Protein AF-A0A812PU63-F1 (afdb_monomer_lite)

Structure (mmCIF, N/CA/C/O backbone):
data_AF-A0A812PU63-F1
#
_entry.id   AF-A0A812PU63-F1
#
loop_
_atom_site.group_PDB
_atom_site.id
_atom_site.type_symbol
_atom_site.label_atom_id
_atom_site.label_alt_id
_atom_site.label_comp_id
_atom_site.label_asym_id
_atom_site.label_entity_id
_atom_site.label_seq_id
_atom_site.pdbx_PDB_ins_code
_atom_site.Cartn_x
_atom_site.Cartn_y
_atom_site.Cartn_z
_atom_site.occupancy
_atom_site.B_iso_or_equiv
_atom_site.auth_seq_id
_atom_site.auth_comp_id
_atom_site.auth_asym_id
_atom_site.auth_atom_id
_atom_site.pdbx_PDB_model_num
ATOM 1 N N . MET A 1 1 ? -44.041 -22.892 27.680 1.00 26.50 1 MET A N 1
ATOM 2 C CA . MET A 1 1 ? -43.665 -21.838 26.708 1.00 26.50 1 MET A CA 1
ATOM 3 C C . MET A 1 1 ? -43.083 -22.406 25.418 1.00 26.50 1 MET A C 1
ATOM 5 O O . MET A 1 1 ? -43.554 -21.989 24.372 1.00 26.50 1 MET A O 1
ATOM 9 N N . TRP A 1 2 ? -42.216 -23.431 25.456 1.00 22.77 2 TRP A N 1
ATOM 10 C CA . TRP A 1 2 ? -41.898 -24.258 24.267 1.00 22.77 2 TRP A CA 1
ATOM 11 C C . TRP A 1 2 ? -43.151 -24.810 23.547 1.00 22.77 2 TRP A C 1
ATOM 13 O O . TRP A 1 2 ? -43.163 -24.970 22.338 1.00 22.77 2 TRP A O 1
ATOM 23 N N . THR A 1 3 ? -44.249 -25.012 24.281 1.00 24.36 3 THR A N 1
ATOM 24 C CA . THR A 1 3 ? -45.530 -25.531 23.769 1.00 24.36 3 THR A CA 1
ATOM 25 C C . THR A 1 3 ? -46.406 -24.508 23.025 1.00 24.36 3 THR A C 1
ATOM 27 O O . THR A 1 3 ? -47.377 -24.916 22.403 1.00 24.36 3 THR A O 1
ATOM 30 N N . VAL A 1 4 ? -46.118 -23.199 23.100 1.00 26.12 4 VAL A N 1
ATOM 31 C CA . VAL A 1 4 ? -46.924 -22.152 22.421 1.00 26.12 4 VAL A CA 1
ATOM 32 C C . VAL A 1 4 ? -46.276 -21.719 21.100 1.00 26.12 4 VAL A C 1
ATOM 34 O O . VAL A 1 4 ? -46.982 -21.438 20.140 1.00 26.12 4 VAL A O 1
ATOM 37 N N . LEU A 1 5 ? -44.943 -21.765 21.012 1.00 29.81 5 LEU A N 1
ATOM 38 C CA . LEU A 1 5 ? -44.194 -21.494 19.776 1.00 29.81 5 LEU A CA 1
ATOM 39 C C . LEU A 1 5 ? -44.299 -22.623 18.738 1.00 29.81 5 LEU A C 1
ATOM 41 O O . LEU A 1 5 ? -44.130 -22.382 17.551 1.00 29.81 5 LEU A O 1
ATOM 45 N N . GLN A 1 6 ? -44.637 -23.845 19.157 1.00 25.33 6 GLN A N 1
ATOM 46 C CA . GLN A 1 6 ? -44.729 -25.006 18.264 1.00 25.33 6 GLN A CA 1
ATOM 47 C C . GLN A 1 6 ? -46.013 -25.048 17.410 1.00 25.33 6 GLN A C 1
ATOM 49 O O . GLN A 1 6 ? -46.268 -26.045 16.745 1.00 25.33 6 GLN A O 1
ATOM 54 N N . TRP A 1 7 ? -46.865 -24.022 17.473 1.00 26.97 7 TRP A N 1
ATOM 55 C CA . TRP A 1 7 ? -48.285 -24.185 17.154 1.00 26.97 7 TRP A CA 1
ATOM 56 C C . TRP A 1 7 ? -48.906 -23.196 16.180 1.00 26.97 7 TRP A C 1
ATOM 58 O O . TRP A 1 7 ? -50.096 -23.299 15.885 1.00 26.97 7 TRP A O 1
ATOM 68 N N . TYR A 1 8 ? -48.092 -22.291 15.648 1.00 30.12 8 TYR A N 1
ATOM 69 C CA . TYR A 1 8 ? -48.468 -21.424 14.533 1.00 30.12 8 TYR A CA 1
ATOM 70 C C . TYR A 1 8 ? -48.073 -21.991 13.162 1.00 30.12 8 TYR A C 1
ATOM 72 O O . TYR A 1 8 ? -48.155 -21.289 12.164 1.00 30.12 8 TYR A O 1
ATOM 80 N N . MET A 1 9 ? -47.679 -23.265 13.093 1.00 27.81 9 MET A N 1
ATOM 81 C CA . MET A 1 9 ? -47.411 -23.943 11.828 1.00 27.81 9 MET A CA 1
ATOM 82 C C . MET A 1 9 ? -48.564 -24.880 11.495 1.00 27.81 9 MET A C 1
ATOM 84 O O . MET A 1 9 ? -48.621 -26.023 11.956 1.00 27.81 9 MET A O 1
ATOM 88 N N . THR A 1 10 ? -49.511 -24.389 10.706 1.00 28.09 10 THR A N 1
ATOM 89 C CA . THR A 1 10 ? -50.302 -25.279 9.859 1.00 28.09 10 THR A CA 1
ATOM 90 C C . THR A 1 10 ? -49.387 -25.818 8.764 1.00 28.09 10 THR A C 1
ATOM 92 O O . THR A 1 10 ? -48.499 -25.120 8.279 1.00 28.09 10 THR A O 1
ATOM 95 N N . ARG A 1 11 ? -49.593 -27.087 8.403 1.00 30.92 11 ARG A N 1
ATOM 96 C CA . ARG A 1 11 ? -48.809 -27.842 7.412 1.00 30.92 11 ARG A CA 1
ATOM 97 C C . ARG A 1 11 ? -48.766 -27.192 6.019 1.00 30.92 11 ARG A C 1
ATOM 99 O O . ARG A 1 11 ? -47.919 -27.576 5.228 1.00 30.92 11 ARG A O 1
ATOM 106 N N . ASP A 1 12 ? -49.614 -26.189 5.794 1.00 29.70 12 ASP A N 1
ATOM 107 C CA . ASP A 1 12 ? -49.830 -25.524 4.511 1.00 29.70 12 ASP A CA 1
ATOM 108 C C . ASP A 1 12 ? -49.668 -23.985 4.595 1.00 29.70 12 ASP A C 1
ATOM 110 O O . ASP A 1 12 ? -49.945 -23.281 3.629 1.00 29.70 12 ASP A O 1
ATOM 114 N N . ALA A 1 13 ? -49.214 -23.423 5.733 1.00 31.95 13 ALA A N 1
ATOM 115 C CA . ALA A 1 13 ? -48.881 -21.994 5.825 1.00 31.95 13 ALA A CA 1
ATOM 116 C C . ALA A 1 13 ? -47.457 -21.746 5.306 1.00 31.95 13 ALA A C 1
ATOM 118 O O . ALA A 1 13 ? -46.450 -22.022 5.963 1.00 31.95 13 ALA A O 1
ATOM 119 N N . PHE A 1 14 ? -47.418 -21.216 4.093 1.00 38.34 14 PHE A N 1
ATOM 120 C CA . PHE A 1 14 ? -46.318 -21.200 3.136 1.00 38.34 14 PHE A CA 1
ATOM 121 C C . PHE A 1 14 ? -45.167 -20.215 3.439 1.00 38.34 14 PHE A C 1
ATOM 123 O O . PHE A 1 14 ? -44.585 -19.712 2.493 1.00 38.34 14 PHE A O 1
ATOM 130 N N . ILE A 1 15 ? -44.859 -19.958 4.727 1.00 38.03 15 ILE A N 1
ATOM 131 C CA . ILE A 1 15 ? -43.706 -19.255 5.364 1.00 38.03 15 ILE A CA 1
ATOM 132 C C . ILE A 1 15 ? -44.240 -18.419 6.536 1.00 38.03 15 ILE A C 1
ATOM 134 O O . ILE A 1 15 ? -44.741 -17.310 6.373 1.00 38.03 15 ILE A O 1
ATOM 138 N N . GLY A 1 16 ? -44.164 -18.965 7.751 1.00 39.19 16 GLY A N 1
ATOM 139 C CA . GLY A 1 16 ? -44.587 -18.272 8.967 1.00 39.19 16 GLY A CA 1
ATOM 140 C C . GLY A 1 16 ? -43.384 -17.760 9.746 1.00 39.19 16 GLY A C 1
ATOM 141 O O . GLY A 1 16 ? -42.709 -18.558 10.384 1.00 39.19 16 GLY A O 1
ATOM 142 N N . GLY A 1 17 ? -43.128 -16.453 9.730 1.00 40.09 17 GLY A N 1
ATOM 143 C CA . GLY A 1 17 ? -42.324 -15.789 10.762 1.00 40.09 17 GLY A CA 1
ATOM 144 C C . GLY A 1 17 ? -43.233 -15.181 11.832 1.00 40.09 17 GLY A C 1
ATOM 145 O O . GLY A 1 17 ? -44.367 -14.799 11.546 1.00 40.09 17 GLY A O 1
ATOM 146 N N . LEU A 1 18 ? -42.761 -15.103 13.076 1.00 43.44 18 LEU A N 1
ATOM 147 C CA . LEU A 1 18 ? -43.530 -14.514 14.176 1.00 43.44 18 LEU A CA 1
ATOM 148 C C . LEU A 1 18 ? -43.169 -13.034 14.304 1.00 43.44 18 LEU A C 1
ATOM 150 O O . LEU A 1 18 ? -42.043 -12.700 14.675 1.00 43.44 18 LEU A O 1
ATOM 154 N N . CYS A 1 19 ? -44.132 -12.150 14.031 1.00 44.47 19 CYS A N 1
ATOM 155 C CA . CYS A 1 19 ? -44.005 -10.735 14.368 1.00 44.47 19 CYS A CA 1
ATOM 156 C C . CYS A 1 19 ? -44.509 -10.510 15.795 1.00 44.47 19 CYS A C 1
ATOM 158 O O . CYS A 1 19 ? -45.680 -10.759 16.090 1.00 44.47 19 CYS A O 1
ATOM 160 N N . PHE A 1 20 ? -43.642 -10.039 16.690 1.00 46.94 20 PHE A N 1
ATOM 161 C CA . PHE A 1 20 ? -44.037 -9.747 18.065 1.00 46.94 20 PHE A CA 1
ATOM 162 C C . PHE A 1 20 ? -43.462 -8.432 18.583 1.00 46.94 20 PHE A C 1
ATOM 164 O O . PHE A 1 20 ? -42.427 -7.934 18.137 1.00 46.94 20 PHE A O 1
ATOM 171 N N . LYS A 1 21 ? -44.158 -7.893 19.586 1.00 40.31 21 LYS A N 1
ATOM 172 C CA . LYS A 1 21 ? -43.673 -6.838 20.474 1.00 40.31 21 LYS A CA 1
ATOM 173 C C . LYS A 1 21 ? -43.062 -7.489 21.709 1.00 40.31 21 LYS A C 1
ATOM 175 O O . LYS A 1 21 ? -43.658 -8.405 22.279 1.00 40.31 21 LYS A O 1
ATOM 180 N N . ILE A 1 22 ? -41.919 -6.993 22.175 1.00 40.75 22 ILE A N 1
ATOM 181 C CA . ILE A 1 22 ? -41.402 -7.379 23.492 1.00 40.75 22 ILE A CA 1
ATOM 182 C C . ILE A 1 22 ? -42.259 -6.676 24.548 1.00 40.75 22 ILE A C 1
ATOM 184 O O . ILE A 1 22 ? -42.141 -5.476 24.786 1.00 40.75 22 ILE A O 1
ATOM 188 N N . ILE A 1 23 ? -43.174 -7.423 25.160 1.00 30.73 23 ILE A N 1
ATOM 189 C CA . ILE A 1 23 ? -43.964 -6.961 26.303 1.00 30.73 23 ILE A CA 1
ATOM 190 C C . ILE A 1 23 ? -43.175 -7.351 27.556 1.00 30.73 23 ILE A C 1
ATOM 192 O O . ILE A 1 23 ? -42.817 -8.520 27.712 1.00 30.73 23 ILE A O 1
ATOM 196 N N . LYS A 1 24 ? -42.867 -6.385 28.436 1.00 27.59 24 LYS A N 1
ATOM 197 C CA . LYS A 1 24 ? -42.208 -6.661 29.728 1.00 27.59 24 LYS A CA 1
ATOM 198 C C . LYS A 1 24 ? -42.921 -7.835 30.431 1.00 27.59 24 LYS A C 1
ATOM 200 O O . LYS A 1 24 ? -44.149 -7.889 30.396 1.00 27.59 24 LYS A O 1
ATOM 205 N N . PRO A 1 25 ? -42.188 -8.785 31.038 1.00 23.77 25 PRO A N 1
ATOM 206 C CA . PRO A 1 25 ? -42.733 -10.088 31.397 1.00 23.77 25 PRO A CA 1
ATOM 207 C C . PRO A 1 25 ? -43.667 -10.002 32.606 1.00 23.77 25 PRO A C 1
ATOM 209 O O . PRO A 1 25 ? -43.254 -10.185 33.745 1.00 23.77 25 PRO A O 1
ATOM 212 N N . THR A 1 26 ? -44.953 -9.796 32.352 1.00 22.70 26 THR A N 1
ATOM 213 C CA . THR A 1 26 ? -46.041 -10.164 33.255 1.00 22.70 26 THR A CA 1
ATOM 214 C C . THR A 1 26 ? -47.226 -10.617 32.403 1.00 22.70 26 THR A C 1
ATOM 216 O O . THR A 1 26 ? -47.689 -9.889 31.538 1.00 22.70 26 THR A O 1
ATOM 219 N N . THR A 1 27 ? -47.730 -11.826 32.677 1.00 24.94 27 THR A N 1
ATOM 220 C CA . THR A 1 27 ? -48.980 -12.445 32.169 1.00 24.94 27 THR A CA 1
ATOM 221 C C . THR A 1 27 ? -48.972 -13.116 30.779 1.00 24.94 27 THR A C 1
ATOM 223 O O . THR A 1 27 ? -49.049 -12.458 29.754 1.00 24.94 27 THR A O 1
ATOM 226 N N . MET A 1 28 ? -48.994 -14.464 30.734 1.00 23.84 28 MET A N 1
ATOM 227 C CA . MET A 1 28 ? -50.172 -15.258 30.300 1.00 23.84 28 MET A CA 1
ATOM 228 C C . MET A 1 28 ? -49.910 -16.781 30.155 1.00 23.84 28 MET A C 1
ATOM 230 O O . MET A 1 28 ? -48.812 -17.235 29.847 1.00 23.84 28 MET A O 1
ATOM 234 N N . PHE A 1 29 ? -50.968 -17.560 30.429 1.00 29.69 29 PHE A N 1
ATOM 235 C CA . PHE A 1 29 ? -51.059 -19.007 30.716 1.00 29.69 29 PHE A CA 1
ATOM 236 C C . PHE A 1 29 ? -51.654 -19.882 29.568 1.00 29.69 29 PHE A C 1
ATOM 238 O O . PHE A 1 29 ? -52.311 -19.364 28.675 1.00 29.69 29 PHE A O 1
ATOM 245 N N . LYS A 1 30 ? -51.511 -21.222 29.734 1.00 25.25 30 LYS A N 1
ATOM 246 C CA . LYS A 1 30 ? -52.419 -22.390 29.463 1.00 25.25 30 LYS A CA 1
ATOM 247 C C . LYS A 1 30 ? -53.083 -22.647 28.076 1.00 25.25 30 LYS A C 1
ATOM 249 O O . LYS A 1 30 ? -54.004 -21.942 27.695 1.00 25.25 30 LYS A O 1
ATOM 254 N N . GLY A 1 31 ? -52.808 -23.845 27.510 1.00 26.39 31 GLY A N 1
ATOM 255 C CA . GLY A 1 31 ? -53.847 -24.812 27.054 1.00 26.39 31 GLY A CA 1
ATOM 256 C C . GLY A 1 31 ? -54.036 -25.155 25.547 1.00 26.39 31 GLY A C 1
ATOM 257 O O . GLY A 1 31 ? -54.761 -24.450 24.869 1.00 26.39 31 GLY A O 1
ATOM 258 N N . GLY A 1 32 ? -53.489 -26.301 25.083 1.00 27.77 32 GLY A N 1
ATOM 259 C CA . GLY A 1 32 ? -54.159 -27.434 24.362 1.00 27.77 32 GLY A CA 1
ATOM 260 C C . GLY A 1 32 ? -54.830 -27.381 22.943 1.00 27.77 32 GLY A C 1
ATOM 261 O O . GLY A 1 32 ? -55.844 -26.728 22.765 1.00 27.77 32 GLY A O 1
ATOM 262 N N . LYS A 1 33 ? -54.314 -28.253 22.032 1.00 24.39 33 LYS A N 1
ATOM 263 C CA . LYS A 1 33 ? -54.728 -29.004 20.761 1.00 24.39 33 LYS A CA 1
ATOM 264 C C . LYS A 1 33 ? -55.396 -28.410 19.442 1.00 24.39 33 LYS A C 1
ATOM 266 O O . LYS A 1 33 ? -56.305 -27.583 19.535 1.00 24.39 33 LYS A O 1
ATOM 271 N N . PRO A 1 34 ? -54.903 -28.769 18.204 1.00 26.14 34 PRO A N 1
ATOM 272 C CA . PRO A 1 34 ? -54.882 -27.939 16.958 1.00 26.14 34 PRO A CA 1
ATOM 273 C C . PRO A 1 34 ? -55.835 -28.383 15.814 1.00 26.14 34 PRO A C 1
ATOM 275 O O . PRO A 1 34 ? -56.496 -29.399 15.983 1.00 26.14 34 PRO A O 1
ATOM 278 N N . CYS A 1 35 ? -55.907 -27.590 14.712 1.00 25.98 35 CYS A N 1
ATOM 279 C CA . CYS A 1 35 ? -56.320 -27.881 13.298 1.00 25.98 35 CYS A CA 1
ATOM 280 C C . CYS A 1 35 ? -56.836 -26.613 12.559 1.00 25.98 35 CYS A C 1
ATOM 282 O O . CYS A 1 35 ? -57.713 -25.991 13.164 1.00 25.98 35 CYS A O 1
ATOM 284 N N . ILE A 1 36 ? -56.348 -26.300 11.323 1.00 26.88 36 ILE A N 1
ATOM 285 C CA . ILE A 1 36 ? -57.043 -25.779 10.086 1.00 26.88 36 ILE A CA 1
ATOM 286 C C . ILE A 1 36 ? -56.144 -26.029 8.824 1.00 26.88 36 ILE A C 1
ATOM 288 O O . ILE A 1 36 ? -54.922 -25.994 8.957 1.00 26.88 36 ILE A O 1
ATOM 292 N N . SER A 1 37 ? -56.745 -26.308 7.651 1.00 26.59 37 SER A N 1
ATOM 293 C CA . SER A 1 37 ? -56.181 -26.538 6.292 1.00 26.59 37 SER A CA 1
ATOM 294 C C . SER A 1 37 ? -56.135 -25.267 5.416 1.00 26.59 37 SER A C 1
ATOM 296 O O . SER A 1 37 ? -56.967 -24.386 5.627 1.00 26.59 37 SER A O 1
ATOM 298 N N . ALA A 1 38 ? -55.236 -25.183 4.422 1.00 28.48 38 ALA A N 1
ATOM 299 C CA . ALA A 1 38 ? -55.164 -24.058 3.473 1.00 28.48 38 ALA A CA 1
ATOM 300 C C . ALA A 1 38 ? -55.290 -24.514 2.007 1.00 28.48 38 ALA A C 1
ATOM 302 O O . ALA A 1 38 ? -54.542 -25.380 1.564 1.00 28.48 38 ALA A O 1
ATOM 303 N N . GLU A 1 39 ? -56.201 -23.886 1.264 1.00 26.38 39 GLU A N 1
ATOM 304 C CA . GLU A 1 39 ? -56.225 -23.850 -0.201 1.00 26.38 39 GLU A CA 1
ATOM 305 C C . GLU A 1 39 ? -56.384 -22.377 -0.621 1.00 26.38 39 GLU A C 1
ATOM 307 O O . GLU A 1 39 ? -57.129 -21.640 0.023 1.00 26.38 39 GLU A O 1
ATOM 312 N N . GLU A 1 40 ? -55.670 -22.000 -1.689 1.00 30.58 40 GLU A N 1
ATOM 313 C CA . GLU A 1 40 ? -55.700 -20.727 -2.440 1.00 30.58 40 GLU A CA 1
ATOM 314 C C . GLU A 1 40 ? -54.823 -19.558 -1.935 1.00 30.58 40 GLU A C 1
ATOM 316 O O . GLU A 1 40 ? -55.239 -18.721 -1.137 1.00 30.58 40 GLU A O 1
ATOM 321 N N . ALA A 1 41 ? -53.615 -19.439 -2.507 1.00 30.55 41 ALA A N 1
ATOM 322 C CA . ALA A 1 41 ? -52.925 -18.159 -2.701 1.00 30.55 41 ALA A CA 1
ATOM 323 C C . ALA A 1 41 ? -51.924 -18.273 -3.868 1.00 30.55 41 ALA A C 1
ATOM 325 O O . ALA A 1 41 ? -50.775 -18.666 -3.672 1.00 30.55 41 ALA A O 1
ATOM 326 N N . ASP A 1 42 ? -52.381 -17.927 -5.072 1.00 29.81 42 ASP A N 1
ATOM 327 C CA . ASP A 1 42 ? -51.541 -17.665 -6.244 1.00 29.81 42 ASP A CA 1
ATOM 328 C C . ASP A 1 42 ? -51.496 -16.143 -6.505 1.00 29.81 42 ASP A C 1
ATOM 330 O O . ASP A 1 42 ? -52.491 -15.447 -6.311 1.00 29.81 42 ASP A O 1
ATOM 334 N N . GLU A 1 43 ? -50.330 -15.671 -6.964 1.00 33.44 43 GLU A N 1
ATOM 335 C CA . GLU A 1 43 ? -49.989 -14.335 -7.507 1.00 33.44 43 GLU A CA 1
ATOM 336 C C . GLU A 1 43 ? -49.565 -13.155 -6.571 1.00 33.44 43 GLU A C 1
ATOM 338 O O . GLU A 1 43 ? -50.331 -12.562 -5.821 1.00 33.44 43 GLU A O 1
ATOM 343 N N . LEU A 1 44 ? -48.292 -12.745 -6.759 1.00 34.50 44 LEU A N 1
ATOM 344 C CA . LEU A 1 44 ? -47.781 -11.358 -6.903 1.00 34.50 44 LEU A CA 1
ATOM 345 C C . LEU A 1 44 ? -47.899 -10.307 -5.766 1.00 34.50 44 LEU A C 1
ATOM 347 O O . LEU A 1 44 ? -48.127 -9.135 -6.053 1.00 34.50 44 LEU A O 1
ATOM 351 N N . LEU A 1 45 ? -47.565 -10.633 -4.512 1.00 32.81 45 LEU A N 1
ATOM 352 C CA . LEU A 1 45 ? -47.334 -9.612 -3.462 1.00 32.81 45 LEU A CA 1
ATOM 353 C C . LEU A 1 45 ? -46.024 -9.849 -2.691 1.00 32.81 45 LEU A C 1
ATOM 355 O O . LEU A 1 45 ? -45.589 -10.992 -2.529 1.00 32.81 45 LEU A O 1
ATOM 359 N N . SER A 1 46 ? -45.366 -8.778 -2.229 1.00 36.72 46 SER A N 1
ATOM 360 C CA . SER A 1 46 ? -44.231 -8.898 -1.303 1.00 36.72 46 SER A CA 1
ATOM 361 C C . SER A 1 46 ? -44.754 -9.163 0.119 1.00 36.72 46 SER A C 1
ATOM 363 O O . SER A 1 46 ? -45.850 -8.741 0.483 1.00 36.72 46 SER A O 1
ATOM 365 N N . TYR A 1 47 ? -44.023 -9.927 0.938 1.00 41.84 47 TYR A N 1
ATOM 366 C CA . TYR A 1 47 ? -44.539 -10.461 2.214 1.00 41.84 47 TYR A CA 1
ATOM 367 C C . TYR A 1 47 ? -44.899 -9.387 3.254 1.00 41.84 47 TYR A C 1
ATOM 369 O O . TYR A 1 47 ? -45.722 -9.649 4.136 1.00 41.84 47 TYR A O 1
ATOM 377 N N . ALA A 1 48 ? -44.330 -8.181 3.136 1.00 37.34 48 ALA A N 1
ATOM 378 C CA . ALA A 1 48 ? -44.759 -7.032 3.926 1.00 37.34 48 ALA A CA 1
ATOM 379 C C . ALA A 1 48 ? -46.244 -6.700 3.669 1.00 37.34 48 ALA A C 1
ATOM 381 O O . ALA A 1 48 ? -46.940 -6.277 4.582 1.00 37.34 48 ALA A O 1
ATOM 382 N N . GLU A 1 49 ? -46.767 -6.972 2.473 1.00 34.78 49 GLU A N 1
ATOM 383 C CA . GLU A 1 49 ? -48.150 -6.684 2.081 1.00 34.78 49 GLU A CA 1
ATOM 384 C C . GLU A 1 49 ? -49.109 -7.864 2.335 1.00 34.78 49 GLU A C 1
ATOM 386 O O . GLU A 1 49 ? -50.252 -7.643 2.741 1.00 34.78 49 GLU A O 1
ATOM 391 N N . VAL A 1 50 ? -48.654 -9.118 2.195 1.00 36.62 50 VAL A N 1
ATOM 392 C CA . VAL A 1 50 ? -49.515 -10.323 2.278 1.00 36.62 50 VAL A CA 1
ATOM 393 C C . VAL A 1 50 ? -50.169 -10.500 3.656 1.00 36.62 50 VAL A C 1
ATOM 395 O O . VAL A 1 50 ? -51.357 -10.812 3.746 1.00 36.62 50 VAL A O 1
ATOM 398 N N . GLY A 1 51 ? -49.435 -10.258 4.748 1.00 39.25 51 GLY A N 1
ATOM 399 C CA . GLY A 1 51 ? -49.979 -10.417 6.105 1.00 39.25 51 GLY A CA 1
ATOM 400 C C . GLY A 1 51 ? -51.050 -9.381 6.474 1.00 39.25 51 GLY A C 1
ATOM 401 O O . GLY A 1 51 ? -51.962 -9.680 7.245 1.00 39.25 51 GLY A O 1
ATOM 402 N N . PHE A 1 52 ? -50.968 -8.175 5.905 1.00 35.47 52 PHE A N 1
ATOM 403 C CA . PHE A 1 52 ? -51.923 -7.090 6.153 1.00 35.47 52 PHE A CA 1
ATOM 404 C C . PHE A 1 52 ? -53.133 -7.134 5.216 1.00 35.47 52 PHE A C 1
ATOM 406 O O . PHE A 1 52 ? -54.231 -6.772 5.633 1.00 35.47 52 PHE A O 1
ATOM 413 N N . GLN A 1 53 ? -52.953 -7.573 3.967 1.00 35.62 53 GLN A N 1
ATOM 414 C CA . GLN A 1 53 ? -54.020 -7.558 2.964 1.00 35.62 53 GLN A CA 1
ATOM 415 C C . GLN A 1 53 ? -54.990 -8.747 3.065 1.00 35.62 53 GLN A C 1
ATOM 417 O O . GLN A 1 53 ? -56.109 -8.642 2.569 1.00 35.62 53 GLN A O 1
ATOM 422 N N . GLN A 1 54 ? -54.622 -9.845 3.737 1.00 38.44 54 GLN A N 1
ATOM 423 C CA . GLN A 1 54 ? -55.461 -11.055 3.799 1.00 38.44 54 GLN A CA 1
ATOM 424 C C . GLN A 1 54 ? -56.385 -11.172 5.028 1.00 38.44 54 GLN A C 1
ATOM 426 O O . GLN A 1 54 ? -57.056 -12.189 5.182 1.00 38.44 54 GLN A O 1
ATOM 431 N N . ASP A 1 55 ? -56.444 -10.165 5.913 1.00 44.72 55 ASP A N 1
ATOM 432 C CA . ASP A 1 55 ? -57.325 -10.153 7.103 1.00 44.72 55 ASP A CA 1
ATOM 433 C C . ASP A 1 55 ? -57.228 -11.452 7.947 1.00 44.72 55 ASP A C 1
ATOM 435 O O . ASP A 1 55 ? -58.201 -11.932 8.542 1.00 44.72 55 ASP A O 1
ATOM 439 N N . LEU A 1 56 ? -56.025 -12.048 7.964 1.00 41.28 56 LEU A N 1
ATOM 440 C CA . LEU A 1 56 ? -55.724 -13.319 8.615 1.00 41.28 56 LEU A CA 1
ATOM 441 C C . LEU A 1 56 ? -55.980 -13.183 10.116 1.00 41.28 56 LEU A C 1
ATOM 443 O O . LEU A 1 56 ? -55.456 -12.278 10.766 1.00 41.28 56 LEU A O 1
ATOM 447 N N . LYS A 1 57 ? -56.798 -14.079 10.674 1.00 42.59 57 LYS A N 1
ATOM 448 C CA . LYS A 1 57 ? -57.232 -14.042 12.075 1.00 42.59 57 LYS A CA 1
ATOM 449 C C . LYS A 1 57 ? -56.785 -15.291 12.824 1.00 42.59 57 LYS A C 1
ATOM 451 O O . LYS A 1 57 ? -56.890 -16.405 12.317 1.00 42.59 57 LYS A O 1
ATOM 456 N N . ASP A 1 58 ? -56.316 -15.108 14.053 1.00 44.91 58 ASP A N 1
ATOM 457 C CA . ASP A 1 58 ? -56.041 -16.203 14.972 1.00 44.91 58 ASP A CA 1
ATOM 458 C C . ASP A 1 58 ? -57.343 -16.893 15.428 1.00 44.91 58 ASP A C 1
ATOM 460 O O . ASP A 1 58 ? -58.465 -16.458 15.151 1.00 44.91 58 ASP A O 1
ATOM 464 N N . ARG A 1 59 ? -57.221 -17.982 16.196 1.00 38.25 59 ARG A N 1
ATOM 465 C CA . ARG A 1 59 ? -58.381 -18.727 16.726 1.00 38.25 59 ARG A CA 1
ATOM 466 C C . ARG A 1 59 ? -59.309 -17.902 17.631 1.00 38.25 59 ARG A C 1
ATOM 468 O O . ARG A 1 59 ? -60.430 -18.336 17.891 1.00 38.25 59 ARG A O 1
ATOM 475 N N . ARG A 1 60 ? -58.869 -16.745 18.129 1.00 41.31 60 ARG A N 1
ATOM 476 C CA . ARG A 1 60 ? -59.665 -15.802 18.930 1.00 41.31 60 ARG A CA 1
ATOM 477 C C . ARG A 1 60 ? -60.256 -14.676 18.079 1.00 41.31 60 ARG A C 1
ATOM 479 O O . ARG A 1 60 ? -60.842 -13.753 18.642 1.00 41.31 60 ARG A O 1
ATOM 486 N N . LYS A 1 61 ? -60.153 -14.773 16.749 1.00 46.50 61 LYS A N 1
ATOM 487 C CA . LYS A 1 61 ? -60.552 -13.753 15.770 1.00 46.50 61 LYS A CA 1
ATOM 488 C C . LYS A 1 61 ? -59.747 -12.453 15.876 1.00 46.50 61 LYS A C 1
ATOM 490 O O . LYS A 1 61 ? -60.215 -11.418 15.405 1.00 46.50 61 LYS A O 1
ATOM 495 N N . GLN A 1 62 ? -58.570 -12.489 16.500 1.00 43.59 62 GLN A N 1
ATOM 496 C CA . GLN A 1 62 ? -57.656 -11.350 16.523 1.00 43.59 62 GLN A CA 1
ATOM 497 C C . GLN A 1 62 ? -56.775 -11.361 15.273 1.00 43.59 62 GLN A C 1
ATOM 499 O O . GLN A 1 62 ? -56.516 -12.441 14.750 1.00 43.59 62 GLN A O 1
ATOM 504 N N . PRO A 1 63 ? -56.305 -10.204 14.785 1.00 44.97 63 PRO A N 1
ATOM 505 C CA . PRO A 1 63 ? -55.379 -10.156 13.658 1.00 44.97 63 PRO A CA 1
ATOM 506 C C . PRO A 1 63 ? -54.150 -11.044 13.909 1.00 44.97 63 PRO A C 1
ATOM 508 O O . PRO A 1 63 ? -53.519 -10.949 14.962 1.00 44.97 63 PRO A O 1
ATOM 511 N N . ALA A 1 64 ? -53.811 -11.906 12.948 1.00 45.69 64 ALA A N 1
ATOM 512 C CA . ALA A 1 64 ? -52.635 -12.778 12.988 1.00 45.69 64 ALA A CA 1
ATOM 513 C C . ALA A 1 64 ? -51.324 -11.974 12.922 1.00 45.69 64 ALA A C 1
ATOM 515 O O . ALA A 1 64 ? -50.291 -12.428 13.412 1.00 45.69 64 ALA A O 1
ATOM 516 N N . PHE A 1 65 ? -51.384 -10.758 12.374 1.00 49.22 65 PHE A N 1
ATOM 517 C CA . PHE A 1 65 ? -50.287 -9.799 12.325 1.00 49.22 65 PHE A CA 1
ATOM 518 C C . PHE A 1 65 ? -50.655 -8.564 13.145 1.00 49.22 65 PHE A C 1
ATOM 520 O O . PHE A 1 65 ? -51.674 -7.920 12.908 1.00 49.22 65 PHE A O 1
ATOM 527 N N . ILE A 1 66 ? -49.828 -8.254 14.145 1.00 51.91 66 ILE A N 1
ATOM 528 C CA . ILE A 1 66 ? -50.104 -7.187 15.120 1.00 51.91 66 ILE A CA 1
ATOM 529 C C . ILE A 1 66 ? -49.674 -5.813 14.573 1.00 51.91 66 ILE A C 1
ATOM 531 O O . ILE A 1 66 ? -50.283 -4.801 14.910 1.00 51.91 66 ILE A O 1
ATOM 535 N N . ALA A 1 67 ? -48.632 -5.776 13.733 1.00 58.66 67 ALA A N 1
ATOM 536 C CA . ALA A 1 67 ? -48.125 -4.597 13.029 1.00 58.66 67 ALA A CA 1
ATOM 537 C C . ALA A 1 67 ? -47.057 -5.002 11.997 1.00 58.66 67 ALA A C 1
ATOM 539 O O . ALA A 1 67 ? -46.575 -6.139 12.018 1.00 58.66 67 ALA A O 1
ATOM 540 N N . MET A 1 68 ? -46.661 -4.055 11.137 1.00 61.31 68 MET A N 1
ATOM 541 C CA . MET A 1 68 ? -45.501 -4.214 10.258 1.00 61.31 68 MET A CA 1
ATOM 542 C C . MET A 1 68 ? -44.226 -4.358 11.086 1.00 61.31 68 MET A C 1
ATOM 544 O O . MET A 1 68 ? -44.035 -3.664 12.089 1.00 61.31 68 MET A O 1
ATOM 548 N N . ALA A 1 69 ? -43.349 -5.262 10.662 1.00 68.81 69 ALA A N 1
ATOM 549 C CA . ALA A 1 69 ? -42.064 -5.442 11.307 1.00 68.81 69 ALA A CA 1
ATOM 550 C C . ALA A 1 69 ? -41.129 -4.276 10.984 1.00 68.81 69 ALA A C 1
ATOM 552 O O . ALA A 1 69 ? -40.973 -3.890 9.830 1.00 68.81 69 ALA A O 1
ATOM 553 N N . HIS A 1 70 ? -40.471 -3.753 12.013 1.00 78.94 70 HIS A N 1
ATOM 554 C CA . HIS A 1 70 ? -39.440 -2.731 11.857 1.00 78.94 70 HIS A CA 1
ATOM 555 C C . HIS A 1 70 ? -38.062 -3.349 11.603 1.00 78.94 70 HIS A C 1
ATOM 557 O O . HIS A 1 70 ? -37.190 -2.703 11.024 1.00 78.94 70 HIS A O 1
ATOM 563 N N . HIS A 1 71 ? -37.853 -4.581 12.082 1.00 82.75 71 HIS A N 1
ATOM 564 C CA . HIS A 1 71 ? -36.570 -5.271 12.037 1.00 82.75 71 HIS A CA 1
ATOM 565 C C . HIS A 1 71 ? -36.754 -6.770 11.786 1.00 82.75 71 HIS A C 1
ATOM 567 O O . HIS A 1 71 ? -37.504 -7.426 12.508 1.00 82.75 71 HIS A O 1
ATOM 573 N N . PHE A 1 72 ? -36.028 -7.312 10.812 1.00 83.88 72 PHE A N 1
ATOM 574 C CA . PHE A 1 72 ? -35.787 -8.745 10.646 1.00 83.88 72 PHE A CA 1
ATOM 575 C C . PHE A 1 72 ? -34.759 -9.191 11.697 1.00 83.88 72 PHE A C 1
ATOM 577 O O . PHE A 1 72 ? -33.793 -8.471 11.950 1.00 83.88 72 PHE A O 1
ATOM 584 N N . VAL A 1 73 ? -34.931 -10.357 12.319 1.00 82.62 73 VAL A N 1
ATOM 585 C CA . VAL A 1 73 ? -34.007 -10.866 13.343 1.00 82.62 73 VAL A CA 1
ATOM 586 C C . VAL A 1 73 ? -33.339 -12.161 12.892 1.00 82.62 73 VAL A C 1
ATOM 588 O O . VAL A 1 73 ? -33.976 -13.210 12.820 1.00 82.62 73 VAL A O 1
ATOM 591 N N . SER A 1 74 ? -32.024 -12.077 12.697 1.00 85.06 74 SER A N 1
ATOM 592 C CA . SER A 1 74 ? -31.113 -13.197 12.461 1.00 85.06 74 SER A CA 1
ATOM 593 C C . SER A 1 74 ? -30.624 -13.792 13.785 1.00 85.06 74 SER A C 1
ATOM 595 O O . SER A 1 74 ? -30.260 -13.049 14.705 1.00 85.06 74 SER A O 1
ATOM 597 N N . HIS A 1 75 ? -30.586 -15.126 13.916 1.00 80.44 75 HIS A N 1
ATOM 598 C CA . HIS A 1 75 ? -30.127 -15.775 15.153 1.00 80.44 75 HIS A CA 1
ATOM 599 C C . HIS A 1 75 ? -29.627 -17.228 14.998 1.00 80.44 75 HIS A C 1
ATOM 601 O O . HIS A 1 75 ? -29.785 -17.895 13.972 1.00 80.44 75 HIS A O 1
ATOM 607 N N . ALA A 1 76 ? -29.039 -17.775 16.073 1.00 74.12 76 ALA A N 1
ATOM 608 C CA . ALA A 1 76 ? -28.700 -19.197 16.187 1.00 74.12 76 ALA A CA 1
ATOM 609 C C . ALA A 1 76 ? -29.736 -19.992 17.011 1.00 74.12 76 ALA A C 1
ATOM 611 O O . ALA A 1 76 ? -30.311 -19.479 17.970 1.00 74.12 76 ALA A O 1
ATOM 612 N N . TRP A 1 77 ? -29.956 -21.273 16.675 1.00 63.62 77 TRP A N 1
ATOM 613 C CA . TRP A 1 77 ? -30.947 -22.138 17.355 1.00 63.62 77 TRP A CA 1
ATOM 614 C C . TRP A 1 77 ? -30.605 -22.468 18.807 1.00 63.62 77 TRP A C 1
ATOM 616 O O . TRP A 1 77 ? -31.494 -22.721 19.612 1.00 63.62 77 TRP A O 1
ATOM 626 N N . ARG A 1 78 ? -29.314 -22.542 19.144 1.00 66.31 78 ARG A N 1
ATOM 627 C CA . ARG A 1 78 ? -28.856 -23.054 20.447 1.00 66.31 78 ARG A CA 1
ATOM 628 C C . ARG A 1 78 ? -28.894 -22.004 21.558 1.00 66.31 78 ARG A C 1
ATOM 630 O O . ARG A 1 78 ? -28.308 -22.208 22.617 1.00 66.31 78 ARG A O 1
ATOM 637 N N . TYR A 1 79 ? -29.560 -20.879 21.325 1.00 72.25 79 TYR A N 1
ATOM 638 C CA . TYR A 1 79 ? -29.633 -19.802 22.294 1.00 72.25 79 TYR A CA 1
ATOM 639 C C . TYR A 1 79 ? -30.693 -20.047 23.348 1.00 72.25 79 TYR A C 1
ATOM 641 O O . TYR A 1 79 ? -31.814 -20.466 23.066 1.00 72.25 79 TYR A O 1
ATOM 649 N N . ASN A 1 80 ? -30.325 -19.741 24.591 1.00 76.69 80 ASN A N 1
ATOM 650 C CA . ASN A 1 80 ? -31.302 -19.633 25.654 1.00 76.69 80 ASN A CA 1
ATOM 651 C C . ASN A 1 80 ? -32.294 -18.524 25.281 1.00 76.69 80 ASN A C 1
ATOM 653 O O . ASN A 1 80 ? -31.894 -17.394 25.000 1.00 76.69 80 ASN A O 1
ATOM 657 N N . TYR A 1 81 ? -33.583 -18.854 25.296 1.00 72.62 81 TYR A N 1
ATOM 658 C CA . TYR A 1 81 ? -34.653 -17.938 24.913 1.00 72.62 81 TYR A CA 1
ATOM 659 C C . TYR A 1 81 ? -34.646 -16.629 25.721 1.00 72.62 81 TYR A C 1
ATOM 661 O O . TYR A 1 81 ? -34.891 -15.563 25.164 1.00 72.62 81 TYR A O 1
ATOM 669 N N . ASN A 1 82 ? -34.305 -16.685 27.013 1.00 75.31 82 ASN A N 1
ATOM 670 C CA . ASN A 1 82 ? -34.213 -15.486 27.846 1.00 75.31 82 ASN A CA 1
ATOM 671 C C . ASN A 1 82 ? -33.072 -14.579 27.387 1.00 75.31 82 ASN A C 1
ATOM 673 O O . ASN A 1 82 ? -33.266 -13.375 27.304 1.00 75.31 82 ASN A O 1
ATOM 677 N N . ASN A 1 83 ? -31.917 -15.149 27.033 1.00 80.50 83 ASN A N 1
ATOM 678 C CA . ASN A 1 83 ? -30.790 -14.369 26.520 1.00 80.50 83 ASN A CA 1
ATOM 679 C C . ASN A 1 83 ? -31.120 -13.755 25.153 1.00 80.50 83 ASN A C 1
ATOM 681 O O . ASN A 1 83 ? -30.735 -12.626 24.877 1.00 80.50 83 ASN A O 1
ATOM 685 N N . PHE A 1 84 ? -31.851 -14.478 24.300 1.00 82.81 84 PHE A N 1
ATOM 686 C CA . PHE A 1 84 ? -32.307 -13.958 23.011 1.00 82.81 84 PHE A CA 1
ATOM 687 C C . PHE A 1 84 ? -33.227 -12.738 23.182 1.00 82.81 84 PHE A C 1
ATOM 689 O O . PHE A 1 84 ? -32.997 -11.702 22.562 1.00 82.81 84 PHE A O 1
ATOM 696 N N . LEU A 1 85 ? -34.231 -12.832 24.061 1.00 80.12 85 LEU A N 1
ATOM 697 C CA . LEU A 1 85 ? -35.114 -11.702 24.355 1.00 80.12 85 LEU A CA 1
ATOM 698 C C . LEU A 1 85 ? -34.384 -10.554 25.058 1.00 80.12 85 LEU A C 1
ATOM 700 O O . LEU A 1 85 ? -34.635 -9.398 24.730 1.00 80.12 85 LEU A O 1
ATOM 704 N N . ASP A 1 86 ? -33.482 -10.860 25.994 1.00 83.31 86 ASP A N 1
ATOM 705 C CA . ASP A 1 86 ? -32.657 -9.861 26.681 1.00 83.31 86 ASP A CA 1
ATOM 706 C C . ASP A 1 86 ? -31.784 -9.083 25.691 1.00 83.31 86 ASP A C 1
ATOM 708 O O . ASP A 1 86 ? -31.650 -7.869 25.817 1.00 83.31 86 ASP A O 1
ATOM 712 N N . ALA A 1 87 ? -31.254 -9.750 24.661 1.00 88.19 87 ALA A N 1
ATOM 713 C CA . ALA A 1 87 ? -30.478 -9.101 23.612 1.00 88.19 87 ALA A CA 1
ATOM 714 C C . ALA A 1 87 ? -31.301 -8.064 22.838 1.00 88.19 87 ALA A C 1
ATOM 716 O O . ALA A 1 87 ? -30.876 -6.918 22.692 1.00 88.19 87 ALA A O 1
ATOM 717 N N . LEU A 1 88 ? -32.496 -8.447 22.377 1.00 85.50 88 LEU A N 1
ATOM 718 C CA . LEU A 1 88 ? -33.384 -7.541 21.645 1.00 85.50 88 LEU A CA 1
ATOM 719 C C . LEU A 1 88 ? -33.907 -6.407 22.536 1.00 85.50 88 LEU A C 1
ATOM 721 O O . LEU A 1 88 ? -33.950 -5.262 22.100 1.00 85.50 88 LEU A O 1
ATOM 725 N N . ALA A 1 89 ? -34.252 -6.702 23.792 1.00 84.31 89 ALA A N 1
ATOM 726 C CA . ALA A 1 89 ? -34.692 -5.696 24.755 1.00 84.31 89 ALA A CA 1
ATOM 727 C C . ALA A 1 89 ? -33.575 -4.698 25.098 1.00 84.31 89 ALA A C 1
ATOM 729 O O . ALA A 1 89 ? -33.828 -3.499 25.193 1.00 84.31 89 ALA A O 1
ATOM 730 N N . THR A 1 90 ? -32.338 -5.180 25.255 1.00 88.19 90 THR A N 1
ATOM 731 C CA . THR A 1 90 ? -31.161 -4.332 25.486 1.00 88.19 90 THR A CA 1
ATOM 732 C C . THR A 1 90 ? -30.919 -3.419 24.289 1.00 88.19 90 THR A C 1
ATOM 734 O O . THR A 1 90 ? -30.733 -2.218 24.467 1.00 88.19 90 THR A O 1
ATOM 737 N N . TRP A 1 91 ? -30.974 -3.964 23.074 1.00 88.44 91 TRP A N 1
ATOM 738 C CA . TRP A 1 91 ? -30.799 -3.193 21.846 1.00 88.44 91 TRP A CA 1
ATOM 739 C C . TRP A 1 91 ? -31.895 -2.131 21.649 1.00 88.44 91 TRP A C 1
ATOM 741 O O . TRP A 1 91 ? -31.592 -0.990 21.307 1.00 88.44 91 TRP A O 1
ATOM 751 N N . ASP A 1 92 ? -33.158 -2.473 21.919 1.00 85.12 92 ASP A N 1
ATOM 752 C CA . ASP A 1 92 ? -34.289 -1.539 21.825 1.00 85.12 92 ASP A CA 1
ATOM 753 C C . ASP A 1 92 ? -34.155 -0.398 22.845 1.00 85.12 92 ASP A C 1
ATOM 755 O O . ASP A 1 92 ? -34.281 0.779 22.505 1.00 85.12 92 ASP A O 1
ATOM 759 N N . ALA A 1 93 ? -33.765 -0.729 24.082 1.00 84.12 93 ALA A N 1
ATOM 760 C CA . ALA A 1 93 ? -33.519 0.255 25.132 1.00 84.12 93 ALA A CA 1
ATOM 761 C C . ALA A 1 93 ? -32.381 1.232 24.784 1.00 84.12 93 ALA A C 1
ATOM 763 O O . ALA A 1 93 ? -32.456 2.406 25.144 1.00 84.12 93 ALA A O 1
ATOM 764 N N . GLN A 1 94 ? -31.348 0.786 24.058 1.00 79.75 94 GLN A N 1
ATOM 765 C CA . GLN A 1 94 ? -30.245 1.648 23.617 1.00 79.75 94 GLN A CA 1
ATOM 766 C C . GLN A 1 94 ? -30.662 2.710 22.592 1.00 79.75 94 GLN A C 1
ATOM 768 O O . GLN A 1 94 ? -29.954 3.705 22.444 1.00 79.75 94 GLN A O 1
ATOM 773 N N . LYS A 1 95 ? -31.787 2.530 21.889 1.00 74.62 95 LYS A N 1
ATOM 774 C CA . LYS A 1 95 ? -32.292 3.530 20.938 1.00 74.62 95 LYS A CA 1
ATOM 775 C C . LYS A 1 95 ? -33.008 4.700 21.603 1.00 74.62 95 LYS A C 1
ATOM 777 O O . LYS A 1 95 ? -33.148 5.737 20.963 1.00 74.62 95 LYS A O 1
ATOM 782 N N . GLY A 1 96 ? -33.484 4.534 22.840 1.00 66.19 96 GLY A N 1
ATOM 783 C CA . GLY A 1 96 ? -34.217 5.578 23.563 1.00 66.19 96 GLY A CA 1
ATOM 784 C C . GLY A 1 96 ? -35.482 6.067 22.843 1.00 66.19 96 GLY A C 1
ATOM 785 O O . GLY A 1 96 ? -35.855 7.224 23.003 1.00 66.19 96 GLY A O 1
ATOM 786 N N . SER A 1 97 ? -36.109 5.228 22.009 1.00 67.94 97 SER A N 1
ATOM 787 C CA . SER A 1 97 ? -37.319 5.596 21.267 1.00 67.94 97 SER A CA 1
ATOM 788 C C . SER A 1 97 ? -38.577 5.231 22.053 1.00 67.94 97 SER A C 1
ATOM 790 O O . SER A 1 97 ? -38.705 4.105 22.524 1.00 67.94 97 SER A O 1
ATOM 792 N N . ASP A 1 98 ? -39.538 6.155 22.121 1.00 66.50 98 ASP A N 1
ATOM 793 C CA . ASP A 1 98 ? -40.883 5.889 22.655 1.00 66.50 98 ASP A CA 1
ATOM 794 C C . ASP A 1 98 ? -41.777 5.114 21.663 1.00 66.50 98 ASP A C 1
ATOM 796 O O . ASP A 1 98 ? -42.915 4.746 21.975 1.00 66.50 98 ASP A O 1
ATOM 800 N N . VAL A 1 99 ? -41.283 4.861 20.446 1.00 71.31 99 VAL A N 1
ATOM 801 C CA . VAL A 1 99 ? -42.016 4.125 19.415 1.00 71.31 99 VAL A CA 1
ATOM 802 C C . VAL A 1 99 ? -41.996 2.636 19.741 1.00 71.31 99 VAL A C 1
ATOM 804 O O . VAL A 1 99 ? -40.966 2.054 20.064 1.00 71.31 99 VAL A O 1
ATOM 807 N N . THR A 1 100 ? -43.156 1.988 19.631 1.00 69.06 100 THR A N 1
ATOM 808 C CA . THR A 1 100 ? -43.236 0.533 19.782 1.00 69.06 100 THR A CA 1
ATOM 809 C C . THR A 1 100 ? -42.512 -0.162 18.628 1.00 69.06 100 THR A C 1
ATOM 811 O O . THR A 1 100 ? -42.990 -0.139 17.494 1.00 69.06 100 THR A O 1
ATOM 814 N N . THR A 1 101 ? -41.408 -0.836 18.940 1.00 73.19 101 THR A N 1
ATOM 815 C CA . THR A 1 101 ? -40.647 -1.650 17.989 1.00 73.19 101 THR A CA 1
ATOM 816 C C . THR A 1 101 ? -41.283 -3.030 17.801 1.00 73.19 101 THR A C 1
ATOM 818 O O . THR A 1 101 ? -41.714 -3.679 18.759 1.00 73.19 101 THR A O 1
ATOM 821 N N . TYR A 1 102 ? -41.313 -3.495 16.551 1.00 74.12 102 TYR A N 1
ATOM 822 C CA . TYR A 1 102 ? -41.809 -4.819 16.172 1.00 74.12 102 TYR A CA 1
ATOM 823 C C . TYR A 1 102 ? -40.692 -5.586 15.482 1.00 74.12 102 TYR A C 1
ATOM 825 O O . TYR A 1 102 ? -40.069 -5.073 14.549 1.00 74.12 102 TYR A O 1
ATOM 833 N N . PHE A 1 103 ? -40.458 -6.808 15.946 1.00 72.81 103 PHE A N 1
ATOM 834 C CA . PHE A 1 103 ? -39.425 -7.686 15.421 1.00 72.81 103 PHE A CA 1
ATOM 835 C C . PHE A 1 103 ? -40.081 -8.815 14.643 1.00 72.81 103 PHE A C 1
ATOM 837 O O . PHE A 1 103 ? -40.972 -9.489 15.162 1.00 72.81 103 PHE A O 1
ATOM 844 N N . TRP A 1 104 ? -39.612 -9.035 13.421 1.00 74.44 104 TRP A N 1
ATOM 845 C CA . TRP A 1 104 ? -39.874 -10.258 12.690 1.00 74.44 104 TRP A CA 1
ATOM 846 C C . TRP A 1 104 ? -38.764 -11.243 13.008 1.00 74.44 104 TRP A C 1
ATOM 848 O O . TRP A 1 104 ? -37.631 -11.081 12.557 1.00 74.44 104 TRP A O 1
ATOM 858 N N . VAL A 1 105 ? -39.078 -12.234 13.838 1.00 68.62 105 VAL A N 1
ATOM 859 C CA . VAL A 1 105 ? -38.141 -13.319 14.104 1.00 68.62 105 VAL A CA 1
ATOM 860 C C . VAL A 1 105 ? -38.404 -14.415 13.109 1.00 68.62 105 VAL A C 1
ATOM 862 O O . VAL A 1 105 ? -39.522 -14.933 13.001 1.00 68.62 105 VAL A O 1
ATOM 865 N N . ASP A 1 106 ? -37.340 -14.756 12.405 1.00 58.84 106 ASP A N 1
ATOM 866 C CA . ASP A 1 106 ? -37.390 -15.820 11.447 1.00 58.84 106 ASP A CA 1
ATOM 867 C C . ASP A 1 106 ? -37.679 -17.167 12.144 1.00 58.84 106 ASP A C 1
ATOM 869 O O . ASP A 1 106 ? -36.868 -17.696 12.908 1.00 58.84 106 ASP A O 1
ATOM 873 N N . ALA A 1 107 ? -38.862 -17.729 11.883 1.00 49.00 107 ALA A N 1
ATOM 874 C CA . ALA A 1 107 ? -39.242 -19.074 12.301 1.00 49.00 107 ALA A CA 1
ATOM 875 C C . ALA A 1 107 ? -39.056 -20.123 11.182 1.00 49.00 107 ALA A C 1
ATOM 877 O O . ALA A 1 107 ? -39.462 -21.276 11.368 1.00 49.00 107 ALA A O 1
ATOM 878 N N . PHE A 1 108 ? -38.348 -19.790 10.086 1.00 40.78 108 PHE A N 1
ATOM 879 C CA . PHE A 1 108 ? -37.838 -20.726 9.069 1.00 40.78 108 PHE A CA 1
ATOM 880 C C . PHE A 1 108 ? -37.080 -21.874 9.705 1.00 40.78 108 PHE A C 1
ATOM 882 O O . PHE A 1 108 ? -37.269 -23.011 9.293 1.00 40.78 108 PHE A O 1
ATOM 889 N N . VAL A 1 109 ? -36.315 -21.592 10.761 1.00 41.41 109 VAL A N 1
ATOM 890 C CA . VAL A 1 109 ? -36.524 -22.265 12.045 1.00 41.41 109 VAL A CA 1
ATOM 891 C C . VAL A 1 109 ? -36.963 -23.728 11.952 1.00 41.41 109 VAL A C 1
ATOM 893 O O . VAL A 1 109 ? -36.219 -24.688 11.814 1.00 41.41 109 VAL A O 1
ATOM 896 N N . VAL A 1 110 ? -38.277 -23.860 11.970 1.00 39.38 110 VAL A N 1
ATOM 897 C CA . VAL A 1 110 ? -38.971 -25.121 12.130 1.00 39.38 110 VAL A CA 1
ATOM 898 C C . VAL A 1 110 ? -39.446 -25.702 10.783 1.00 39.38 110 VAL A C 1
ATOM 900 O O . VAL A 1 110 ? -39.795 -26.877 10.721 1.00 39.38 110 VAL A O 1
ATOM 903 N N . ASN A 1 111 ? -39.343 -24.934 9.689 1.00 41.78 111 ASN A N 1
ATOM 904 C CA . ASN A 1 111 ? -39.644 -25.342 8.308 1.00 41.78 111 ASN A CA 1
ATOM 905 C C . ASN A 1 111 ? -38.397 -25.648 7.448 1.00 41.78 111 ASN A C 1
ATOM 907 O O . ASN A 1 111 ? -38.543 -26.018 6.287 1.00 41.78 111 ASN A O 1
ATOM 911 N N . GLN A 1 112 ? -37.169 -25.586 7.986 1.00 42.34 112 GLN A N 1
ATOM 912 C CA . GLN A 1 112 ? -35.954 -25.992 7.248 1.00 42.34 112 GLN A CA 1
ATOM 913 C C . GLN A 1 112 ? -36.036 -27.439 6.732 1.00 42.34 112 GLN A C 1
ATOM 915 O O . GLN A 1 112 ? -35.373 -27.774 5.764 1.00 42.34 112 GLN A O 1
ATOM 920 N N . HIS A 1 113 ? -36.879 -28.289 7.320 1.00 47.22 113 HIS A N 1
ATOM 921 C CA . HIS A 1 113 ? -37.102 -29.670 6.879 1.00 47.22 113 HIS A CA 1
ATOM 922 C C . HIS A 1 113 ? -37.819 -29.818 5.520 1.00 47.22 113 HIS A C 1
ATOM 924 O O . HIS A 1 113 ? -37.960 -30.941 5.047 1.00 47.22 113 HIS A O 1
ATOM 930 N N . ILE A 1 114 ? -38.271 -28.718 4.907 1.00 47.84 114 ILE A N 1
ATOM 931 C CA . ILE A 1 114 ? -38.882 -28.675 3.566 1.00 47.84 114 ILE A CA 1
ATOM 932 C C . ILE A 1 114 ? -38.154 -27.696 2.628 1.00 47.84 114 ILE A C 1
ATOM 934 O O . ILE A 1 114 ? -38.669 -27.370 1.572 1.00 47.84 114 ILE A O 1
ATOM 938 N N . ALA A 1 115 ? -36.943 -27.223 2.951 1.00 49.16 115 ALA A N 1
ATOM 939 C CA . ALA A 1 115 ? -36.216 -26.320 2.044 1.00 49.16 115 ALA A CA 1
ATOM 940 C C . ALA A 1 115 ? -35.915 -26.961 0.669 1.00 49.16 115 ALA A C 1
ATOM 942 O O . ALA A 1 115 ? -35.869 -26.251 -0.334 1.00 49.16 115 ALA A O 1
ATOM 943 N N . ASP A 1 116 ? -35.826 -28.296 0.613 1.00 53.09 116 ASP A N 1
ATOM 944 C CA . ASP A 1 116 ? -35.680 -29.079 -0.621 1.00 53.09 116 ASP A CA 1
ATOM 945 C C . ASP A 1 116 ? -36.889 -28.957 -1.586 1.00 53.09 116 ASP A C 1
ATOM 947 O O . ASP A 1 116 ? -36.792 -29.388 -2.734 1.00 53.09 116 ASP A O 1
ATOM 951 N N . THR A 1 117 ? -38.035 -28.389 -1.169 1.00 54.88 117 THR A N 1
ATOM 952 C CA . THR A 1 117 ? -39.227 -28.260 -2.035 1.00 54.88 117 THR A CA 1
ATOM 953 C C . THR A 1 117 ? -39.262 -26.998 -2.901 1.00 54.88 117 THR A C 1
ATOM 955 O O . THR A 1 117 ? -40.170 -26.883 -3.721 1.00 54.88 117 THR A O 1
ATOM 958 N N . TYR A 1 118 ? -38.317 -26.056 -2.762 1.00 54.94 118 TYR A N 1
ATOM 959 C CA . TYR A 1 118 ? -38.341 -24.787 -3.509 1.00 54.94 118 TYR A CA 1
ATOM 960 C C . TYR A 1 118 ? -37.077 -24.552 -4.343 1.00 54.94 118 TYR A C 1
ATOM 962 O O . TYR A 1 118 ? -35.969 -24.735 -3.834 1.00 54.94 118 TYR A O 1
ATOM 970 N N . PRO A 1 119 ? -37.216 -24.095 -5.604 1.00 58.97 119 PRO A N 1
ATOM 971 C CA . PRO A 1 119 ? -36.079 -23.796 -6.459 1.00 58.97 119 PRO A CA 1
ATOM 972 C C . PRO A 1 119 ? -35.280 -22.598 -5.939 1.00 58.97 119 PRO A C 1
ATOM 974 O O . PRO A 1 119 ? -35.802 -21.662 -5.338 1.00 58.97 119 PRO A O 1
ATOM 977 N N . MET A 1 120 ? -33.984 -22.623 -6.223 1.00 57.97 120 MET A N 1
ATOM 978 C CA . MET A 1 120 ? -32.986 -21.663 -5.753 1.00 57.97 120 MET A CA 1
ATOM 979 C C . MET A 1 120 ? -33.319 -20.198 -6.112 1.00 57.97 120 MET A C 1
ATOM 981 O O . MET A 1 120 ? -33.135 -19.302 -5.288 1.00 57.97 120 MET A O 1
ATOM 985 N N . GLU A 1 121 ? -33.912 -19.965 -7.285 1.00 59.44 121 GLU A N 1
ATOM 986 C CA . GLU A 1 121 ? -34.385 -18.648 -7.744 1.00 59.44 121 GLU A CA 1
ATOM 987 C C . GLU A 1 121 ? -35.447 -18.033 -6.829 1.00 59.44 121 GLU A C 1
ATOM 989 O O . GLU A 1 121 ? -35.520 -16.813 -6.693 1.00 59.44 121 GLU A O 1
ATOM 994 N N . TRP A 1 122 ? -36.248 -18.863 -6.159 1.00 62.62 122 TRP A N 1
ATOM 995 C CA . TRP A 1 122 ? -37.239 -18.392 -5.199 1.00 62.62 122 TRP A CA 1
ATOM 996 C C . TRP A 1 122 ? -36.552 -17.783 -3.964 1.00 62.62 122 TRP A C 1
ATOM 998 O O . TRP A 1 122 ? -36.914 -16.690 -3.527 1.00 62.62 122 TRP A O 1
ATOM 1008 N N . TRP A 1 123 ? -35.502 -18.436 -3.447 1.00 61.59 123 TRP A N 1
ATOM 1009 C CA . TRP A 1 123 ? -34.754 -17.984 -2.267 1.00 61.59 123 TRP A CA 1
ATOM 1010 C C . TRP A 1 123 ? -33.926 -16.726 -2.530 1.00 61.59 123 TRP A C 1
ATOM 1012 O O . TRP A 1 123 ? -33.875 -15.837 -1.681 1.00 61.59 123 TRP A O 1
ATOM 1022 N N . SER A 1 124 ? -33.292 -16.626 -3.699 1.00 61.31 124 SER A N 1
ATOM 1023 C CA . SER A 1 124 ? -32.484 -15.458 -4.073 1.00 61.31 124 SER A CA 1
ATOM 1024 C C . SER A 1 124 ? -33.312 -14.217 -4.384 1.00 61.31 124 SER A C 1
ATOM 1026 O O . SER A 1 124 ? -32.803 -13.110 -4.239 1.00 61.31 124 SER A O 1
ATOM 1028 N N . THR A 1 125 ? -34.583 -14.373 -4.756 1.00 63.78 125 THR A N 1
ATOM 1029 C CA . THR A 1 125 ? -35.454 -13.239 -5.089 1.00 63.78 125 THR A CA 1
ATOM 1030 C C . THR A 1 125 ? -36.384 -12.861 -3.941 1.00 63.78 125 THR A C 1
ATOM 1032 O O . THR A 1 125 ? -36.343 -11.727 -3.468 1.00 63.78 125 THR A O 1
ATOM 1035 N N . ARG A 1 126 ? -37.202 -13.791 -3.435 1.00 64.44 126 ARG A N 1
ATOM 1036 C CA . ARG A 1 126 ? -38.289 -13.468 -2.494 1.00 64.44 126 ARG A CA 1
ATOM 1037 C C . ARG A 1 126 ? -37.801 -13.178 -1.085 1.00 64.44 126 ARG A C 1
ATOM 1039 O O . ARG A 1 126 ? -38.258 -12.215 -0.473 1.00 64.44 126 ARG A O 1
ATOM 1046 N N . PHE A 1 127 ? -36.866 -13.975 -0.575 1.00 67.69 127 PHE A N 1
ATOM 1047 C CA . PHE A 1 127 ? -36.312 -13.745 0.759 1.00 67.69 127 PHE A CA 1
ATOM 1048 C C . PHE A 1 127 ? -35.468 -12.468 0.796 1.00 67.69 127 PHE A C 1
ATOM 1050 O O . PHE A 1 127 ? -35.639 -11.642 1.693 1.00 67.69 127 PHE A O 1
ATOM 1057 N N . ALA A 1 128 ? -34.610 -12.270 -0.211 1.00 68.81 128 ALA A N 1
ATOM 1058 C CA . ALA A 1 128 ? -33.836 -11.043 -0.344 1.00 68.81 128 ALA A CA 1
ATOM 1059 C C . ALA A 1 128 ? -34.759 -9.817 -0.396 1.00 68.81 128 ALA A C 1
ATOM 1061 O O . ALA A 1 128 ? -34.553 -8.876 0.365 1.00 68.81 128 ALA A O 1
ATOM 1062 N N . GLN A 1 129 ? -35.827 -9.865 -1.199 1.00 66.94 129 GLN A N 1
ATOM 1063 C CA . GLN A 1 129 ? -36.818 -8.793 -1.270 1.00 66.94 129 GLN A CA 1
ATOM 1064 C C . GLN A 1 129 ? -37.491 -8.525 0.083 1.00 66.94 129 GLN A C 1
ATOM 1066 O O . GLN A 1 129 ? -37.566 -7.372 0.483 1.00 66.94 129 GLN A O 1
ATOM 1071 N N . ALA A 1 130 ? -37.875 -9.555 0.843 1.00 66.62 130 ALA A N 1
ATOM 1072 C CA . ALA A 1 130 ? -38.449 -9.373 2.178 1.00 66.62 130 ALA A CA 1
ATOM 1073 C C . ALA A 1 130 ? -37.479 -8.680 3.159 1.00 66.62 130 ALA A C 1
ATOM 1075 O O . ALA A 1 130 ? -37.885 -7.796 3.914 1.00 66.62 130 ALA A O 1
ATOM 1076 N N . VAL A 1 131 ? -36.188 -9.035 3.131 1.00 72.25 131 VAL A N 1
ATOM 1077 C CA . VAL A 1 131 ? -35.149 -8.343 3.919 1.00 72.25 131 VAL A CA 1
ATOM 1078 C C . VAL A 1 131 ? -35.026 -6.873 3.496 1.00 72.25 131 VAL A C 1
ATOM 1080 O O . VAL A 1 131 ? -34.878 -5.996 4.353 1.00 72.25 131 VAL A O 1
ATOM 1083 N N . GLY A 1 132 ? -35.120 -6.598 2.193 1.00 72.75 132 GLY A N 1
ATOM 1084 C CA . GLY A 1 132 ? -35.119 -5.244 1.639 1.00 72.75 132 GLY A CA 1
ATOM 1085 C C . GLY A 1 132 ? -36.337 -4.420 2.041 1.00 72.75 132 GLY A C 1
ATOM 1086 O O . GLY A 1 132 ? -36.171 -3.283 2.474 1.00 72.75 132 GLY A O 1
ATOM 1087 N N . ASP A 1 133 ? -37.530 -5.010 1.978 1.00 68.94 133 ASP A N 1
ATOM 1088 C CA . ASP A 1 133 ? -38.798 -4.361 2.318 1.00 68.94 133 ASP A CA 1
ATOM 1089 C C . ASP A 1 133 ? -38.856 -3.972 3.802 1.00 68.94 133 ASP A C 1
ATOM 1091 O O . ASP A 1 133 ? -39.322 -2.886 4.145 1.00 68.94 133 ASP A O 1
ATOM 1095 N N . VAL A 1 134 ? -38.329 -4.819 4.699 1.00 77.94 134 VAL A N 1
ATOM 1096 C CA . VAL A 1 134 ? -38.171 -4.465 6.123 1.00 77.94 134 VAL A CA 1
ATOM 1097 C C . VAL A 1 134 ? -37.091 -3.389 6.307 1.00 77.94 134 VAL A C 1
ATOM 1099 O O . VAL A 1 134 ? -37.167 -2.556 7.211 1.00 77.94 134 VAL A O 1
ATOM 1102 N N . GLY A 1 135 ? -36.049 -3.401 5.472 1.00 81.19 135 GLY A N 1
ATOM 1103 C CA . GLY A 1 135 ? -35.007 -2.372 5.429 1.00 81.19 135 GLY A CA 1
ATOM 1104 C C . GLY A 1 135 ? -34.055 -2.360 6.632 1.00 81.19 135 GLY A C 1
ATOM 1105 O O . GLY A 1 135 ? -33.158 -1.510 6.722 1.00 81.19 135 GLY A O 1
ATOM 1106 N N . SER A 1 136 ? -34.211 -3.289 7.578 1.00 86.69 136 SER A N 1
ATOM 1107 C CA . SER A 1 136 ? -33.338 -3.418 8.743 1.00 86.69 136 SER A CA 1
ATOM 1108 C C . SER A 1 136 ? -33.296 -4.844 9.282 1.00 86.69 136 SER A C 1
ATOM 1110 O O . SER A 1 136 ? -34.325 -5.476 9.486 1.00 86.69 136 SER A O 1
ATOM 1112 N N . THR A 1 137 ? -32.089 -5.328 9.558 1.00 87.81 137 THR A N 1
ATOM 1113 C CA . THR A 1 137 ? -31.795 -6.650 10.112 1.00 87.81 137 THR A CA 1
ATOM 1114 C C . THR A 1 137 ? -30.954 -6.531 11.376 1.00 87.81 137 THR A C 1
ATOM 1116 O O . THR A 1 137 ? -29.983 -5.775 11.414 1.00 87.81 137 THR A O 1
ATOM 1119 N N . ILE A 1 138 ? -31.312 -7.307 12.396 1.00 88.88 138 ILE A N 1
ATOM 1120 C CA . ILE A 1 138 ? -30.603 -7.419 13.667 1.00 88.88 138 ILE A CA 1
ATOM 1121 C C . ILE A 1 138 ? -30.073 -8.839 13.812 1.00 88.88 138 ILE A C 1
ATOM 1123 O O . ILE A 1 138 ? -30.846 -9.793 13.829 1.00 88.88 138 ILE A O 1
ATOM 1127 N N . LEU A 1 139 ? -28.764 -8.981 13.979 1.00 89.56 139 LEU A N 1
ATOM 1128 C CA . LEU A 1 139 ? -28.131 -10.235 14.351 1.00 89.56 139 LEU A CA 1
ATOM 1129 C C . LEU A 1 139 ? -28.060 -10.356 15.872 1.00 89.56 139 LEU A C 1
ATOM 1131 O O . LEU A 1 139 ? -27.320 -9.620 16.521 1.00 89.56 139 LEU A O 1
ATOM 1135 N N . VAL A 1 140 ? -28.767 -11.320 16.455 1.00 88.88 140 VAL A N 1
ATOM 1136 C CA . VAL A 1 140 ? -28.543 -11.686 17.858 1.00 88.88 140 VAL A CA 1
ATOM 1137 C C . VAL A 1 140 ? -27.281 -12.538 17.933 1.00 88.88 140 VAL A C 1
ATOM 1139 O O . VAL A 1 140 ? -27.266 -13.653 17.414 1.00 88.88 140 VAL A O 1
ATOM 1142 N N . SER A 1 141 ? -26.226 -12.026 18.573 1.00 86.94 141 SER A N 1
ATOM 1143 C CA . SER A 1 141 ? -2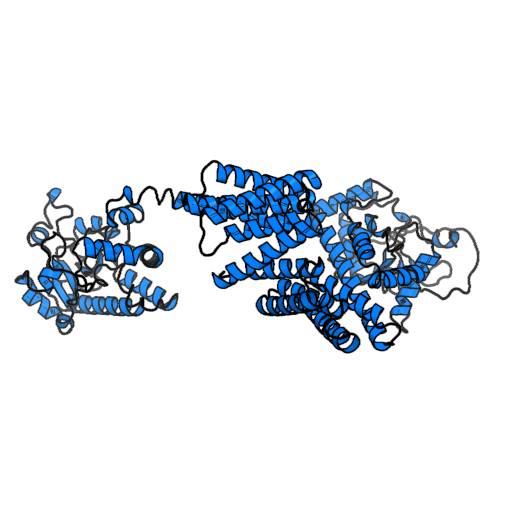4.910 -12.676 18.630 1.00 86.94 141 SER A CA 1
ATOM 1144 C C . SER A 1 141 ? -24.435 -12.898 20.064 1.00 86.94 141 SER A C 1
ATOM 1146 O O . SER A 1 141 ? -24.401 -11.975 20.872 1.00 86.94 141 SER A O 1
ATOM 1148 N N . MET A 1 142 ? -24.080 -14.142 20.385 1.00 86.00 142 MET A N 1
ATOM 1149 C CA . MET A 1 142 ? -23.467 -14.548 21.656 1.00 86.00 142 MET A CA 1
ATOM 1150 C C . MET A 1 142 ? -22.835 -15.958 21.558 1.00 86.00 142 MET A C 1
ATOM 1152 O O . MET A 1 142 ? -23.369 -16.808 20.832 1.00 86.00 142 MET A O 1
ATOM 1156 N N . PRO A 1 143 ? -21.756 -16.247 22.311 1.00 86.81 143 PRO A N 1
ATOM 1157 C CA . PRO A 1 143 ? -20.918 -15.269 23.010 1.00 86.81 143 PRO A CA 1
ATOM 1158 C C . PRO A 1 143 ? -20.159 -14.387 22.008 1.00 86.81 143 PRO A C 1
ATOM 1160 O O . PRO A 1 143 ? -19.898 -14.810 20.883 1.00 86.81 143 PRO A O 1
ATOM 1163 N N . TRP A 1 144 ? -19.803 -13.159 22.386 1.00 85.75 144 TRP A N 1
ATOM 1164 C CA . TRP A 1 144 ? -19.120 -12.257 21.444 1.00 85.75 144 TRP A CA 1
ATOM 1165 C C . TRP A 1 144 ? -17.705 -12.741 21.063 1.00 85.75 144 TRP A C 1
ATOM 1167 O O . TRP A 1 144 ? -17.246 -12.468 19.958 1.00 85.75 144 TRP A O 1
ATOM 1177 N N . GLU A 1 145 ? -17.027 -13.487 21.946 1.00 84.81 145 GLU A N 1
ATOM 1178 C CA . GLU A 1 145 ? -15.670 -14.037 21.734 1.00 84.81 145 GLU A CA 1
ATOM 1179 C C . GLU A 1 145 ? -15.617 -15.159 20.679 1.00 84.81 145 GLU A C 1
ATOM 1181 O O . GLU A 1 145 ? -14.552 -15.501 20.140 1.00 84.81 145 GLU A O 1
ATOM 1186 N N . ASP A 1 146 ? -16.774 -15.768 20.425 1.00 85.38 146 ASP A N 1
ATOM 1187 C CA . ASP A 1 146 ? -16.970 -16.817 19.439 1.00 85.38 146 ASP A CA 1
ATOM 1188 C C . ASP A 1 146 ? -18.375 -16.685 18.836 1.00 85.38 146 ASP A C 1
ATOM 1190 O O . ASP A 1 146 ? -19.309 -17.338 19.314 1.00 85.38 146 ASP A O 1
ATOM 1194 N N . PRO A 1 147 ? -18.557 -15.820 17.819 1.00 83.69 147 PRO A N 1
ATOM 1195 C CA . PRO A 1 147 ? -19.871 -15.461 17.301 1.00 83.69 147 PRO A CA 1
ATOM 1196 C C . PRO A 1 147 ? -20.512 -16.650 16.573 1.00 83.69 147 PRO A C 1
ATOM 1198 O O . PRO A 1 147 ? -20.457 -16.781 15.351 1.00 83.69 147 PRO A O 1
ATOM 1201 N N . ALA A 1 148 ? -21.161 -17.524 17.343 1.00 83.62 148 ALA A N 1
ATOM 1202 C CA . ALA A 1 148 ? -21.800 -18.751 16.882 1.00 83.62 148 ALA A CA 1
ATOM 1203 C C . ALA A 1 148 ? -22.741 -18.590 15.667 1.00 83.62 148 ALA A C 1
ATOM 1205 O O . ALA A 1 148 ? -22.759 -19.502 14.836 1.00 83.62 148 ALA A O 1
ATOM 1206 N N . PRO A 1 149 ? -23.509 -17.490 15.497 1.00 85.00 149 PRO A N 1
ATOM 1207 C CA . PRO A 1 149 ? -24.372 -17.316 14.336 1.00 85.00 149 PRO A CA 1
ATOM 1208 C C . PRO A 1 149 ? -23.569 -17.211 13.045 1.00 85.00 149 PRO A C 1
ATOM 1210 O O . PRO A 1 149 ? -23.973 -17.790 12.048 1.00 85.00 149 PRO A O 1
ATOM 1213 N N . LEU A 1 150 ? -22.401 -16.564 13.075 1.00 84.81 150 LEU A N 1
ATOM 1214 C CA . LEU A 1 150 ? -21.553 -16.363 11.896 1.00 84.81 150 LEU A CA 1
ATOM 1215 C C . LEU A 1 150 ? -20.882 -17.659 11.411 1.00 84.81 150 LEU A C 1
ATOM 1217 O O . LEU A 1 150 ? -20.275 -17.679 10.350 1.00 84.81 150 LEU A O 1
ATOM 1221 N N . LYS A 1 151 ? -21.037 -18.765 12.149 1.00 86.44 151 LYS A N 1
ATOM 1222 C CA . LYS A 1 151 ? -20.647 -20.117 11.717 1.00 86.44 151 LYS A CA 1
ATOM 1223 C C . LYS A 1 151 ? -21.781 -20.869 11.012 1.00 86.44 151 LYS A C 1
ATOM 1225 O O . LYS A 1 151 ? -21.601 -22.019 10.609 1.00 86.44 151 LYS A O 1
ATOM 1230 N N . ARG A 1 152 ? -22.971 -20.269 10.900 1.00 85.62 152 ARG A N 1
ATOM 1231 C CA . ARG A 1 152 ? -24.151 -20.885 10.281 1.00 85.62 152 ARG A CA 1
ATOM 1232 C C . ARG A 1 152 ? -24.352 -20.341 8.878 1.00 85.62 152 ARG A C 1
ATOM 1234 O O . ARG A 1 152 ? -24.493 -19.137 8.698 1.00 85.62 152 ARG A O 1
ATOM 1241 N N . VAL A 1 153 ? -24.466 -21.239 7.906 1.00 84.69 153 VAL A N 1
ATOM 1242 C CA . VAL A 1 153 ? -24.571 -20.866 6.486 1.00 84.69 153 VAL A CA 1
ATOM 1243 C C . VAL A 1 153 ? -25.795 -19.982 6.193 1.00 84.69 153 VAL A C 1
ATOM 1245 O O . VAL A 1 153 ? -25.706 -19.027 5.431 1.00 84.69 153 VAL A O 1
ATOM 1248 N N . TRP A 1 154 ? -26.916 -20.224 6.881 1.00 80.19 154 TRP A N 1
ATOM 1249 C CA . TRP A 1 154 ? -28.145 -19.435 6.739 1.00 80.19 154 TRP A CA 1
ATOM 1250 C C . TRP A 1 154 ? -28.020 -18.007 7.277 1.00 80.19 154 TRP A C 1
ATOM 1252 O O . TRP A 1 154 ? -28.519 -17.076 6.661 1.00 80.19 154 TRP A O 1
ATOM 1262 N N . VAL A 1 155 ? -27.275 -17.811 8.367 1.00 84.00 155 VAL A N 1
ATOM 1263 C CA . VAL A 1 155 ? -27.000 -16.464 8.891 1.00 84.00 155 VAL A CA 1
ATOM 1264 C C . VAL A 1 155 ? -26.118 -15.690 7.915 1.00 84.00 155 VAL A C 1
ATOM 1266 O O . VAL A 1 155 ? -26.317 -14.497 7.704 1.00 84.00 155 VAL A O 1
ATOM 1269 N N . ILE A 1 156 ? -25.162 -16.366 7.271 1.00 84.50 156 ILE A N 1
ATOM 1270 C CA . ILE A 1 156 ? -24.373 -15.731 6.217 1.00 84.50 156 ILE A CA 1
ATOM 1271 C C . ILE A 1 156 ? -25.252 -15.342 5.024 1.00 84.50 156 ILE A C 1
ATOM 1273 O O . ILE A 1 156 ? -25.102 -14.240 4.497 1.00 84.50 156 ILE A O 1
ATOM 1277 N N . TRP A 1 157 ? -26.188 -16.205 4.625 1.00 81.00 157 TRP A N 1
ATOM 1278 C CA . TRP A 1 157 ? -27.151 -15.895 3.567 1.00 81.00 157 TRP A CA 1
ATOM 1279 C C . TRP A 1 157 ? -28.007 -14.664 3.896 1.00 81.00 157 TRP A C 1
ATOM 1281 O O . TRP A 1 157 ? -28.205 -13.794 3.050 1.00 81.00 157 TRP A O 1
ATOM 1291 N N . GLU A 1 158 ? -28.461 -14.537 5.141 1.00 83.69 158 GLU A N 1
ATOM 1292 C CA . GLU A 1 158 ? -29.201 -13.364 5.613 1.00 83.69 158 GLU A CA 1
ATOM 1293 C C . GLU A 1 158 ? -28.352 -12.087 5.516 1.00 83.69 158 GLU A C 1
ATOM 1295 O O . GLU A 1 158 ? -28.808 -11.083 4.971 1.00 83.69 158 GLU A O 1
ATOM 1300 N N . ILE A 1 159 ? -27.088 -12.126 5.956 1.00 82.38 159 ILE A N 1
ATOM 1301 C CA . ILE A 1 159 ? -26.156 -10.988 5.837 1.00 82.38 159 ILE A CA 1
ATOM 1302 C C . ILE A 1 159 ? -25.896 -10.634 4.365 1.00 82.38 159 ILE A C 1
ATOM 1304 O O . ILE A 1 159 ? -25.795 -9.455 4.011 1.00 82.38 159 ILE A O 1
ATOM 1308 N N . PHE A 1 160 ? -25.822 -11.638 3.492 1.00 82.00 160 PHE A N 1
ATOM 1309 C CA . PHE A 1 160 ? -25.720 -11.445 2.050 1.00 82.00 160 PHE A CA 1
ATOM 1310 C C . PHE A 1 160 ? -26.957 -10.743 1.472 1.00 82.00 160 PHE A C 1
ATOM 1312 O O . PHE A 1 160 ? -26.812 -9.768 0.734 1.00 82.00 160 PHE A O 1
ATOM 1319 N N . CYS A 1 161 ? -28.164 -11.139 1.878 1.00 80.88 161 CYS A N 1
ATOM 1320 C CA . CYS A 1 161 ? -29.408 -10.471 1.480 1.00 80.88 161 CYS A CA 1
ATOM 1321 C C . CYS A 1 161 ? -29.472 -9.015 1.969 1.00 80.88 161 CYS A C 1
ATOM 1323 O O . CYS A 1 161 ? -29.874 -8.119 1.225 1.00 80.88 161 CYS A O 1
ATOM 1325 N N . VAL A 1 162 ? -29.017 -8.752 3.198 1.00 82.75 162 VAL A N 1
ATOM 1326 C CA . VAL A 1 162 ? -28.902 -7.389 3.745 1.00 82.75 162 VAL A CA 1
ATOM 1327 C C . VAL A 1 162 ? -27.968 -6.526 2.899 1.00 82.75 162 VAL A C 1
ATOM 1329 O O . VAL A 1 162 ? -28.223 -5.339 2.695 1.00 82.75 162 VAL A O 1
ATOM 1332 N N . HIS A 1 163 ? -26.884 -7.106 2.380 1.00 79.50 163 HIS A N 1
ATOM 1333 C CA . HIS A 1 163 ? -26.002 -6.396 1.466 1.00 79.50 163 HIS A CA 1
ATOM 1334 C C . HIS A 1 163 ? -26.678 -6.103 0.126 1.00 79.50 163 HIS A C 1
ATOM 1336 O O . HIS A 1 163 ? -26.660 -4.945 -0.288 1.00 79.50 163 HIS A O 1
ATOM 1342 N N . GLN A 1 164 ? -27.286 -7.109 -0.513 1.00 79.25 164 GLN A N 1
ATOM 1343 C CA . GLN A 1 164 ? -27.928 -6.940 -1.821 1.00 79.25 164 GLN A CA 1
ATOM 1344 C C . GLN A 1 164 ? -29.006 -5.856 -1.814 1.00 79.25 164 GLN A C 1
ATOM 1346 O O . GLN A 1 164 ? -29.128 -5.096 -2.769 1.00 79.25 164 GLN A O 1
ATOM 1351 N N . THR A 1 165 ? -29.768 -5.766 -0.727 1.00 82.69 165 THR A N 1
ATOM 1352 C CA . THR A 1 165 ? -30.876 -4.811 -0.614 1.00 82.69 165 THR A CA 1
ATOM 1353 C C . THR A 1 165 ? -30.479 -3.454 -0.045 1.00 82.69 165 THR A C 1
ATOM 1355 O O . THR A 1 165 ? -31.285 -2.529 -0.039 1.00 82.69 165 THR A O 1
ATOM 1358 N N . GLY A 1 166 ? -29.251 -3.310 0.460 1.00 82.44 166 GLY A N 1
ATOM 1359 C CA . GLY A 1 166 ? -28.820 -2.094 1.152 1.00 82.44 166 GLY A CA 1
ATOM 1360 C C . GLY A 1 166 ? -29.468 -1.895 2.528 1.00 82.44 166 GLY A C 1
ATOM 1361 O O . GLY A 1 166 ? -29.310 -0.822 3.117 1.00 82.44 166 GLY A O 1
ATOM 1362 N N . ALA A 1 167 ? -30.154 -2.909 3.067 1.00 85.38 167 ALA A N 1
ATOM 1363 C CA . ALA A 1 167 ? -30.773 -2.852 4.384 1.00 85.38 167 ALA A CA 1
ATOM 1364 C C . ALA A 1 167 ? -29.748 -2.537 5.496 1.00 85.38 167 ALA A C 1
ATOM 1366 O O . ALA A 1 167 ? -28.538 -2.802 5.401 1.00 85.38 167 ALA A O 1
ATOM 1367 N N . ARG A 1 168 ? -30.236 -1.939 6.588 1.00 86.06 168 ARG A N 1
ATOM 1368 C CA . ARG A 1 168 ? -29.414 -1.667 7.777 1.00 86.06 168 ARG A CA 1
ATOM 1369 C C . ARG A 1 168 ? -29.084 -2.968 8.501 1.00 86.06 168 ARG A C 1
ATOM 1371 O O . ARG A 1 168 ? -29.949 -3.825 8.633 1.00 86.06 168 ARG A O 1
ATOM 1378 N N . PHE A 1 169 ? -27.860 -3.079 9.009 1.00 87.25 169 PHE A N 1
ATOM 1379 C CA . PHE A 1 169 ? -27.391 -4.231 9.776 1.00 87.25 169 PHE A CA 1
ATOM 1380 C C . PHE A 1 169 ? -26.951 -3.786 11.168 1.00 87.25 169 PHE A C 1
ATOM 1382 O O . PHE A 1 169 ? -26.070 -2.933 11.283 1.00 87.25 169 PHE A O 1
ATOM 1389 N N . ASP A 1 170 ? -27.536 -4.385 12.198 1.00 87.75 170 ASP A N 1
ATOM 1390 C CA . ASP A 1 170 ? -27.187 -4.162 13.596 1.00 87.75 170 ASP A CA 1
ATOM 1391 C C . ASP A 1 170 ? -26.929 -5.495 14.305 1.00 87.75 170 ASP A C 1
ATOM 1393 O O . ASP A 1 170 ? -27.418 -6.540 13.885 1.00 87.75 170 ASP A O 1
ATOM 1397 N N . ILE A 1 171 ? -26.177 -5.464 15.405 1.00 88.62 171 ILE A N 1
ATOM 1398 C CA . ILE A 1 171 ? -25.963 -6.627 16.272 1.00 88.62 171 ILE A CA 1
ATOM 1399 C C . ILE A 1 171 ? -26.563 -6.339 17.642 1.00 88.62 171 ILE A C 1
ATOM 1401 O O . ILE A 1 171 ? -26.335 -5.276 18.223 1.00 88.62 171 ILE A O 1
ATOM 1405 N N . ALA A 1 172 ? -27.316 -7.305 18.154 1.00 89.44 172 ALA A N 1
ATOM 1406 C CA . ALA A 1 172 ? -27.875 -7.305 19.493 1.00 89.44 172 ALA A CA 1
ATOM 1407 C C . ALA A 1 172 ? -27.184 -8.373 20.346 1.00 89.44 172 ALA A C 1
ATOM 1409 O O . ALA A 1 172 ? -26.967 -9.505 19.907 1.00 89.44 172 ALA A O 1
ATOM 1410 N N . MET A 1 173 ? -26.862 -8.015 21.586 1.00 90.19 173 MET A N 1
ATOM 1411 C CA . MET A 1 173 ? -26.254 -8.912 22.567 1.00 90.19 173 MET A CA 1
ATOM 1412 C C . MET A 1 173 ? -26.989 -8.775 23.903 1.00 90.19 173 MET A C 1
ATOM 1414 O O . MET A 1 173 ? -27.431 -7.669 24.226 1.00 90.19 173 MET A O 1
ATOM 1418 N N . PRO A 1 174 ? -27.109 -9.856 24.696 1.00 90.19 174 PRO A N 1
ATOM 1419 C CA . PRO A 1 174 ? -27.589 -9.760 26.073 1.00 90.19 174 PRO A CA 1
ATOM 1420 C C . PRO A 1 174 ? -26.750 -8.754 26.860 1.00 90.19 174 PRO A C 1
ATOM 1422 O O . PRO A 1 174 ? -25.549 -8.631 26.605 1.00 90.19 174 PRO A O 1
ATOM 1425 N N . LYS A 1 175 ? -27.330 -8.094 27.866 1.00 87.69 175 LYS A N 1
ATOM 1426 C CA . LYS A 1 175 ? -26.643 -7.014 28.596 1.00 87.69 175 LYS A CA 1
ATOM 1427 C C . LYS A 1 175 ? -25.266 -7.435 29.120 1.00 87.69 175 LYS A C 1
ATOM 1429 O O . LYS A 1 175 ? -24.285 -6.725 28.938 1.00 87.69 175 LYS A O 1
ATOM 1434 N N . LYS A 1 176 ? -25.175 -8.635 29.699 1.00 89.50 176 LYS A N 1
ATOM 1435 C CA . LYS A 1 176 ? -23.917 -9.188 30.226 1.00 89.50 176 LYS A CA 1
ATOM 1436 C C . LYS A 1 176 ? -22.844 -9.372 29.144 1.00 89.50 176 LYS A C 1
ATOM 1438 O O . LYS A 1 176 ? -21.677 -9.083 29.390 1.00 89.50 176 LYS A O 1
ATOM 1443 N N . GLU A 1 177 ? -23.231 -9.870 27.971 1.00 90.44 177 GLU A N 1
ATOM 1444 C CA . GLU A 1 177 ? -22.317 -10.048 26.835 1.00 90.44 177 GLU A CA 1
ATOM 1445 C C . GLU A 1 177 ? -21.874 -8.694 26.287 1.00 90.44 177 GLU A C 1
ATOM 1447 O O . GLU A 1 177 ? -20.696 -8.503 26.007 1.00 90.44 177 GLU A O 1
ATOM 1452 N N . LEU A 1 178 ? -22.800 -7.738 26.204 1.00 87.69 178 LEU A N 1
ATOM 1453 C CA . LEU A 1 178 ? -22.533 -6.389 25.725 1.00 87.69 178 LEU A CA 1
ATOM 1454 C C . LEU A 1 178 ? -21.578 -5.619 26.643 1.00 87.69 178 LEU A C 1
ATOM 1456 O O . LEU A 1 178 ? -20.672 -4.947 26.159 1.00 87.69 178 LEU A O 1
ATOM 1460 N N . ASP A 1 179 ? -21.750 -5.741 27.958 1.00 88.19 179 ASP A N 1
ATOM 1461 C CA . ASP A 1 179 ? -20.858 -5.134 28.949 1.00 88.19 179 ASP A CA 1
ATOM 1462 C C . ASP A 1 179 ? -19.457 -5.768 28.885 1.00 88.19 179 ASP A C 1
ATOM 1464 O O . ASP A 1 179 ? -18.448 -5.060 28.904 1.00 88.19 179 ASP A O 1
ATOM 1468 N N . GLY A 1 180 ? -19.378 -7.094 28.717 1.00 89.62 180 GLY A N 1
ATOM 1469 C CA . GLY A 1 180 ? -18.111 -7.793 28.478 1.00 89.62 180 GLY A CA 1
ATOM 1470 C C . GLY A 1 180 ? -17.434 -7.360 27.174 1.00 89.62 180 GLY A C 1
ATOM 1471 O O . GLY A 1 180 ? -16.222 -7.145 27.145 1.00 89.62 180 GLY A O 1
ATOM 1472 N N . PHE A 1 181 ? -18.219 -7.169 26.115 1.00 88.00 181 PHE A N 1
ATOM 1473 C CA . PHE A 1 181 ? -17.747 -6.683 24.825 1.00 88.00 181 PHE A CA 1
ATOM 1474 C C . PHE A 1 181 ? -17.200 -5.250 24.921 1.00 88.00 181 PHE A C 1
ATOM 1476 O O . PHE A 1 181 ? -16.098 -4.971 24.452 1.00 88.00 181 PHE A O 1
ATOM 1483 N N . ARG A 1 182 ? -17.922 -4.351 25.601 1.00 87.31 182 ARG A N 1
ATOM 1484 C CA . ARG A 1 182 ? -17.480 -2.973 25.881 1.00 87.31 182 ARG A CA 1
ATOM 1485 C C . ARG A 1 182 ? -16.174 -2.938 26.660 1.00 87.31 182 ARG A C 1
ATOM 1487 O O . ARG A 1 182 ? -15.252 -2.230 26.271 1.00 87.31 182 ARG A O 1
ATOM 1494 N N . ALA A 1 183 ? -16.061 -3.746 27.712 1.00 88.44 183 ALA A N 1
ATOM 1495 C CA . ALA A 1 183 ? -14.818 -3.860 28.466 1.00 88.44 183 ALA A CA 1
ATOM 1496 C C . ALA A 1 183 ? -13.661 -4.351 27.578 1.00 88.44 183 ALA A C 1
ATOM 1498 O O . ALA A 1 183 ? -12.536 -3.858 27.696 1.00 88.44 183 ALA A O 1
ATOM 1499 N N . ALA A 1 184 ? -13.926 -5.281 26.655 1.00 89.56 184 ALA A N 1
ATOM 1500 C CA . ALA A 1 184 ? -12.927 -5.784 25.719 1.00 89.56 184 ALA A CA 1
ATOM 1501 C C . ALA A 1 184 ? -12.501 -4.752 24.664 1.00 89.56 184 ALA A C 1
ATOM 1503 O O . ALA A 1 184 ? -11.322 -4.728 24.313 1.00 89.56 184 ALA A O 1
ATOM 1504 N N . LEU A 1 185 ? -13.396 -3.862 24.213 1.00 88.12 185 LEU A N 1
ATOM 1505 C CA . LEU A 1 185 ? -13.038 -2.740 23.329 1.00 88.12 185 LEU A CA 1
ATOM 1506 C C . LEU A 1 185 ? -11.994 -1.804 23.953 1.00 88.12 185 LEU A C 1
ATOM 1508 O O . LEU A 1 185 ? -11.253 -1.149 23.226 1.00 88.12 185 LEU A O 1
ATOM 1512 N N . ILE A 1 186 ? -11.930 -1.747 25.283 1.00 87.38 186 ILE A N 1
ATOM 1513 C CA . ILE A 1 186 ? -10.999 -0.897 26.031 1.00 87.38 186 ILE A CA 1
ATOM 1514 C C . ILE A 1 186 ? -9.735 -1.686 26.386 1.00 87.38 186 ILE A C 1
ATOM 1516 O O . ILE A 1 186 ? -8.621 -1.287 26.061 1.00 87.38 186 ILE A O 1
ATOM 1520 N N . THR A 1 187 ? -9.911 -2.835 27.038 1.00 84.50 187 THR A N 1
ATOM 1521 C CA . THR A 1 187 ? -8.829 -3.540 27.748 1.00 84.50 187 THR A CA 1
ATOM 1522 C C . THR A 1 187 ? -8.257 -4.739 26.997 1.00 84.50 187 THR A C 1
ATOM 1524 O O . THR A 1 187 ? -7.239 -5.297 27.400 1.00 84.50 187 THR A O 1
ATOM 1527 N N . SER A 1 188 ? -8.915 -5.214 25.939 1.00 83.62 188 SER A N 1
ATOM 1528 C CA . SER A 1 188 ? -8.562 -6.473 25.270 1.00 83.62 188 SER A CA 1
ATOM 1529 C C . SER A 1 188 ? -8.947 -6.461 23.791 1.00 83.62 188 SER A C 1
ATOM 1531 O O . SER A 1 188 ? -9.543 -7.413 23.286 1.00 83.62 188 SER A O 1
ATOM 1533 N N . PHE A 1 189 ? -8.580 -5.397 23.076 1.00 83.06 189 PHE A N 1
ATOM 1534 C CA . PHE A 1 189 ? -8.964 -5.221 21.675 1.00 83.06 189 PHE A CA 1
ATOM 1535 C C . PHE A 1 189 ? -8.501 -6.378 20.772 1.00 83.06 189 PHE A C 1
ATOM 1537 O O . PHE A 1 189 ? -9.234 -6.817 19.889 1.00 83.06 189 PHE A O 1
ATOM 1544 N N . THR A 1 190 ? -7.347 -6.982 21.069 1.00 82.62 190 THR A N 1
ATOM 1545 C CA . THR A 1 190 ? -6.860 -8.183 20.374 1.00 82.62 190 THR A CA 1
ATOM 1546 C C . THR A 1 190 ? -7.853 -9.345 20.440 1.00 82.62 190 THR A C 1
ATOM 1548 O O . THR A 1 190 ? -7.969 -10.101 19.478 1.00 82.62 190 THR A O 1
ATOM 1551 N N . LYS A 1 191 ? -8.614 -9.494 21.536 1.00 85.44 191 LYS A N 1
ATOM 1552 C CA . LYS A 1 191 ? -9.673 -10.513 21.626 1.00 85.44 191 LYS A CA 1
ATOM 1553 C C . LYS A 1 191 ? -10.825 -10.205 20.675 1.00 85.44 191 LYS A C 1
ATOM 1555 O O . LYS A 1 191 ? -11.347 -11.128 20.063 1.00 85.44 191 LYS A O 1
ATOM 1560 N N . VAL A 1 192 ? -11.185 -8.929 20.517 1.00 83.88 192 VAL A N 1
ATOM 1561 C CA . VAL A 1 192 ? -12.206 -8.485 19.554 1.00 83.88 192 VAL A CA 1
ATOM 1562 C C . VAL A 1 192 ? -11.745 -8.777 18.125 1.00 83.88 192 VAL A C 1
ATOM 1564 O O . VAL A 1 192 ? -12.476 -9.417 17.374 1.00 83.88 192 VAL A O 1
ATOM 1567 N N . GLN A 1 193 ? -10.505 -8.421 17.773 1.00 79.44 193 GLN A N 1
ATOM 1568 C CA . GLN A 1 193 ? -9.921 -8.757 16.466 1.00 79.44 193 GLN A CA 1
ATOM 1569 C C . GLN A 1 193 ? -9.871 -10.275 16.235 1.00 79.44 193 GLN A C 1
ATOM 1571 O O . GLN A 1 193 ? -10.227 -10.750 15.161 1.00 79.44 193 GLN A O 1
ATOM 1576 N N . THR A 1 194 ? -9.496 -11.045 17.259 1.00 84.62 194 THR A N 1
ATOM 1577 C CA . THR A 1 194 ? -9.463 -12.515 17.193 1.00 84.62 194 THR A CA 1
ATOM 1578 C C . THR A 1 194 ? -10.860 -13.112 17.015 1.00 84.62 194 THR A C 1
ATOM 1580 O O . THR A 1 194 ? -11.025 -14.108 16.320 1.00 84.62 194 THR A O 1
ATOM 1583 N N . ALA A 1 195 ? -11.888 -12.534 17.637 1.00 82.69 195 ALA A N 1
ATOM 1584 C CA . ALA A 1 195 ? -13.262 -12.988 17.458 1.00 82.69 195 ALA A CA 1
ATOM 1585 C C . ALA A 1 195 ? -13.752 -12.754 16.019 1.00 82.69 195 ALA A C 1
ATOM 1587 O O . ALA A 1 195 ? -14.416 -13.620 15.454 1.00 82.69 195 ALA A O 1
ATOM 1588 N N . LEU A 1 196 ? -13.380 -11.623 15.409 1.00 78.06 196 LEU A N 1
ATOM 1589 C CA . LEU A 1 196 ? -13.700 -11.314 14.012 1.00 78.06 196 LEU A CA 1
ATOM 1590 C C . LEU A 1 196 ? -12.925 -12.181 13.020 1.00 78.06 196 LEU A C 1
ATOM 1592 O O . LEU A 1 196 ? -13.498 -12.604 12.023 1.00 78.06 196 LEU A O 1
ATOM 1596 N N . SER A 1 197 ? -11.649 -12.476 13.286 1.00 77.75 197 SER A N 1
ATOM 1597 C CA . SER A 1 197 ? -10.825 -13.283 12.377 1.00 77.75 197 SER A CA 1
ATOM 1598 C C . SER A 1 197 ? -11.252 -14.750 12.307 1.00 77.75 197 SER A C 1
ATOM 1600 O O . SER A 1 197 ? -10.937 -15.432 11.338 1.00 77.75 197 SER A O 1
ATOM 1602 N N . LYS A 1 198 ? -12.001 -15.241 13.303 1.00 80.88 198 LYS A N 1
ATOM 1603 C CA . LYS A 1 198 ? -12.631 -16.573 13.279 1.00 80.88 198 LYS A CA 1
ATOM 1604 C C . LYS A 1 198 ? -13.835 -16.663 12.338 1.00 80.88 198 LYS A C 1
ATOM 1606 O O . LYS A 1 198 ? -14.364 -17.759 12.152 1.00 80.88 198 LYS A O 1
ATOM 1611 N N . VAL A 1 199 ? -14.325 -15.536 11.821 1.00 78.69 199 VAL A N 1
ATOM 1612 C CA . VAL A 1 199 ? -15.458 -15.517 10.897 1.00 78.69 199 VAL A CA 1
ATOM 1613 C C . VAL A 1 199 ? -14.949 -15.876 9.510 1.00 78.69 199 VAL A C 1
ATOM 1615 O O . VAL A 1 199 ? -14.325 -15.058 8.839 1.00 78.69 199 VAL A O 1
ATOM 1618 N N . ASP A 1 200 ? -15.246 -17.105 9.103 1.00 83.25 200 ASP A N 1
ATOM 1619 C CA . ASP A 1 200 ? -14.991 -17.606 7.762 1.00 83.25 200 ASP A CA 1
ATOM 1620 C C . ASP A 1 200 ? -16.268 -18.238 7.203 1.00 83.25 200 ASP A C 1
ATOM 1622 O O . ASP A 1 200 ? -16.783 -19.236 7.716 1.00 83.25 200 ASP A O 1
ATOM 1626 N N . VAL A 1 201 ? -16.794 -17.617 6.153 1.00 82.50 201 VAL A N 1
ATOM 1627 C CA . VAL A 1 201 ? -18.005 -18.039 5.459 1.00 82.50 201 VAL A CA 1
ATOM 1628 C C . VAL A 1 201 ? -17.838 -19.418 4.830 1.00 82.50 201 VAL A C 1
ATOM 1630 O O . VAL A 1 201 ? -18.805 -20.181 4.796 1.00 82.50 201 VAL A O 1
ATOM 1633 N N . GLU A 1 202 ? -16.643 -19.778 4.367 1.00 83.88 202 GLU A N 1
ATOM 1634 C CA . GLU A 1 202 ? -16.408 -21.085 3.747 1.00 83.88 202 GLU A CA 1
ATOM 1635 C C . GLU A 1 202 ? -16.512 -22.223 4.773 1.00 83.88 202 GLU A C 1
ATOM 1637 O O . GLU A 1 202 ? -17.021 -23.304 4.475 1.00 83.88 202 GLU A O 1
ATOM 1642 N N . LEU A 1 203 ? -16.149 -21.949 6.030 1.00 85.50 203 LEU A N 1
ATOM 1643 C CA . LEU A 1 203 ? -16.287 -22.889 7.147 1.00 85.50 203 LEU A CA 1
ATOM 1644 C C . LEU A 1 203 ? -17.704 -22.924 7.747 1.00 85.50 203 LEU A C 1
ATOM 1646 O O . LEU A 1 203 ? -17.951 -23.649 8.718 1.00 85.50 203 LEU A O 1
ATOM 1650 N N . SER A 1 204 ? -18.649 -22.155 7.199 1.00 87.19 204 SER A N 1
ATOM 1651 C CA . SER A 1 204 ? -20.027 -22.133 7.690 1.00 87.19 204 SER A CA 1
ATOM 1652 C C . SER A 1 204 ? -20.762 -23.453 7.421 1.00 87.19 204 SER A C 1
ATOM 1654 O O . SER A 1 204 ? -20.545 -24.131 6.416 1.00 87.19 204 SER A O 1
ATOM 1656 N N . SER A 1 205 ? -21.662 -23.829 8.333 1.00 84.94 205 SER A N 1
ATOM 1657 C CA . SER A 1 205 ? -22.358 -25.124 8.298 1.00 84.94 205 SER A CA 1
ATOM 1658 C C . SER A 1 205 ? -23.875 -25.005 8.469 1.00 84.94 205 SER A C 1
ATOM 1660 O O . SER A 1 205 ? -24.397 -24.032 9.027 1.00 84.94 205 SER A O 1
ATOM 1662 N N . ALA A 1 206 ? -24.596 -26.022 7.992 1.00 81.56 206 ALA A N 1
ATOM 1663 C CA . ALA A 1 206 ? -26.016 -26.253 8.261 1.00 81.56 206 ALA A CA 1
ATOM 1664 C C . ALA A 1 206 ? -26.232 -27.642 8.872 1.00 81.56 206 ALA A C 1
ATOM 1666 O O . ALA A 1 206 ? -25.363 -28.506 8.820 1.00 81.56 206 ALA A O 1
ATOM 1667 N N . PHE A 1 207 ? -27.422 -27.861 9.441 1.00 72.88 207 PHE A N 1
ATOM 1668 C CA . PHE A 1 207 ? -27.821 -29.175 9.952 1.00 72.88 207 PHE A CA 1
ATOM 1669 C C . PHE A 1 207 ? -27.946 -30.222 8.831 1.00 72.88 207 PHE A C 1
ATOM 1671 O O . PHE A 1 207 ? -27.530 -31.363 9.008 1.00 72.88 207 PHE A O 1
ATOM 1678 N N . HIS A 1 208 ? -28.478 -29.825 7.670 1.00 73.81 208 HIS A N 1
ATOM 1679 C CA . HIS A 1 208 ? -28.540 -30.657 6.470 1.00 73.81 208 HIS A CA 1
ATOM 1680 C C . HIS A 1 208 ? -27.437 -30.256 5.490 1.00 73.81 208 HIS A C 1
ATOM 1682 O O . HIS A 1 208 ? -27.291 -29.077 5.160 1.00 73.81 208 HIS A O 1
ATOM 1688 N N . LYS A 1 209 ? -26.681 -31.250 5.011 1.00 80.38 209 LYS A N 1
ATOM 1689 C CA . LYS A 1 209 ? -25.582 -31.046 4.061 1.00 80.38 209 LYS A CA 1
ATOM 1690 C C . LYS A 1 209 ? -26.079 -30.498 2.717 1.00 80.38 209 LYS A C 1
ATOM 1692 O O . LYS A 1 209 ? -25.434 -29.607 2.185 1.00 80.38 209 LYS A O 1
ATOM 1697 N N . SER A 1 210 ? -27.270 -30.906 2.264 1.00 76.44 210 SER A N 1
ATOM 1698 C CA . SER A 1 210 ? -27.926 -30.359 1.063 1.00 76.44 210 SER A CA 1
ATOM 1699 C C . SER A 1 210 ? -28.076 -28.836 1.116 1.00 76.44 210 SER A C 1
ATOM 1701 O O . SER A 1 210 ? -27.739 -28.154 0.158 1.00 76.44 210 SER A O 1
ATOM 1703 N N . HIS A 1 211 ? -28.502 -28.280 2.255 1.00 73.31 211 HIS A N 1
ATOM 1704 C CA . HIS A 1 211 ? -28.664 -26.830 2.414 1.00 73.31 211 HIS A CA 1
ATOM 1705 C C . HIS A 1 211 ? -27.326 -26.093 2.454 1.00 73.31 211 HIS A C 1
ATOM 1707 O O . HIS A 1 211 ? -27.217 -24.980 1.946 1.00 73.31 211 HIS A O 1
ATOM 1713 N N . GLN A 1 212 ? -26.311 -26.699 3.078 1.00 82.88 212 GLN A N 1
ATOM 1714 C CA . GLN A 1 212 ? -24.965 -26.137 3.067 1.00 82.88 212 GLN A CA 1
ATOM 1715 C C . GLN A 1 212 ? -24.427 -26.090 1.639 1.00 82.88 212 GLN A C 1
ATOM 1717 O O . GLN A 1 212 ? -23.972 -25.036 1.207 1.00 82.88 212 GLN A O 1
ATOM 1722 N N . ASP A 1 213 ? -24.512 -27.208 0.919 1.00 82.88 213 ASP A N 1
ATOM 1723 C CA . ASP A 1 213 ? -24.014 -27.323 -0.447 1.00 82.88 213 ASP A CA 1
ATOM 1724 C C . ASP A 1 213 ? -24.761 -26.360 -1.372 1.00 82.88 213 ASP A C 1
ATOM 1726 O O . ASP A 1 213 ? -24.117 -25.615 -2.097 1.00 82.88 213 ASP A O 1
ATOM 1730 N N . MET A 1 214 ? -26.086 -26.251 -1.237 1.00 79.44 214 MET A N 1
ATOM 1731 C CA . MET A 1 214 ? -26.909 -25.292 -1.979 1.00 79.44 214 MET A CA 1
ATOM 1732 C C . MET A 1 214 ? -26.436 -23.841 -1.807 1.00 79.44 214 MET A C 1
ATOM 1734 O O . MET A 1 214 ? -26.228 -23.137 -2.794 1.00 79.44 214 MET A O 1
ATOM 1738 N N . VAL A 1 215 ? -26.257 -23.369 -0.567 1.00 78.56 215 VAL A N 1
ATOM 1739 C CA . VAL A 1 215 ? -25.827 -21.980 -0.327 1.00 78.56 215 VAL A CA 1
ATOM 1740 C C . VAL A 1 215 ? -24.369 -21.779 -0.751 1.00 78.56 215 VAL A C 1
ATOM 1742 O O . VAL A 1 215 ? -24.028 -20.751 -1.330 1.00 78.56 215 VAL A O 1
ATOM 1745 N N . HIS A 1 216 ? -23.499 -22.759 -0.501 1.00 86.19 216 HIS A N 1
ATOM 1746 C CA . HIS A 1 216 ? -22.090 -22.713 -0.900 1.00 86.19 216 HIS A CA 1
ATOM 1747 C C . HIS A 1 216 ? -21.916 -22.706 -2.424 1.00 86.19 216 HIS A C 1
ATOM 1749 O O . HIS A 1 216 ? -21.078 -21.961 -2.932 1.00 86.19 216 HIS A O 1
ATOM 1755 N N . ASP A 1 217 ? -22.702 -23.498 -3.152 1.00 83.19 217 ASP A N 1
ATOM 1756 C CA . ASP A 1 217 ? -22.730 -23.522 -4.617 1.00 83.19 217 ASP A CA 1
ATOM 1757 C C . ASP A 1 217 ? -23.165 -22.161 -5.169 1.00 83.19 217 ASP A C 1
ATOM 1759 O O . ASP A 1 217 ? -22.528 -21.630 -6.080 1.00 83.19 217 ASP A O 1
ATOM 1763 N N . GLU A 1 218 ? -24.192 -21.548 -4.574 1.00 78.00 218 GLU A N 1
ATOM 1764 C CA . GLU A 1 218 ? -24.656 -20.227 -4.996 1.00 78.00 218 GLU A CA 1
ATOM 1765 C C . GLU A 1 218 ? -23.623 -19.129 -4.733 1.00 78.00 218 GLU A C 1
ATOM 1767 O O . GLU A 1 218 ? -23.383 -18.275 -5.593 1.00 78.00 218 GLU A O 1
ATOM 1772 N N . ILE A 1 219 ? -22.974 -19.155 -3.566 1.00 80.56 219 ILE A N 1
ATOM 1773 C CA . ILE A 1 219 ? -21.885 -18.227 -3.251 1.00 80.56 219 ILE A CA 1
ATOM 1774 C C . ILE A 1 219 ? -20.771 -18.382 -4.286 1.00 80.56 219 ILE A C 1
ATOM 1776 O O . ILE A 1 219 ? -20.311 -17.377 -4.824 1.00 80.56 219 ILE A O 1
ATOM 1780 N N . ARG A 1 220 ? -20.373 -19.618 -4.622 1.00 84.25 220 ARG A N 1
ATOM 1781 C CA . ARG A 1 220 ? -19.360 -19.888 -5.657 1.00 84.25 220 ARG A CA 1
ATOM 1782 C C . ARG A 1 220 ? -19.773 -19.364 -7.032 1.00 84.25 220 ARG A C 1
ATOM 1784 O O . ARG A 1 220 ? -18.924 -18.835 -7.744 1.00 84.25 220 ARG A O 1
ATOM 1791 N N . ARG A 1 221 ? -21.051 -19.488 -7.397 1.00 81.00 221 ARG A N 1
ATOM 1792 C CA . ARG A 1 221 ? -21.588 -19.042 -8.692 1.00 81.00 221 ARG A CA 1
ATOM 1793 C C . ARG A 1 221 ? -21.688 -17.519 -8.818 1.00 81.00 221 ARG A C 1
ATOM 1795 O O . ARG A 1 221 ? -21.569 -17.003 -9.925 1.00 81.00 221 ARG A O 1
ATOM 1802 N N . THR A 1 222 ? -21.938 -16.808 -7.719 1.00 80.00 222 THR A N 1
ATOM 1803 C CA . THR A 1 222 ? -22.239 -15.366 -7.736 1.00 80.00 222 THR A CA 1
ATOM 1804 C C . THR A 1 222 ? -21.045 -14.494 -7.359 1.00 80.00 222 THR A C 1
ATOM 1806 O O . THR A 1 222 ? -20.395 -13.916 -8.225 1.00 80.00 222 THR A O 1
ATOM 1809 N N . ILE A 1 223 ? -20.774 -14.351 -6.062 1.00 76.69 223 ILE A N 1
ATOM 1810 C CA . ILE A 1 223 ? -19.802 -13.396 -5.514 1.00 76.69 223 ILE A CA 1
ATOM 1811 C C . ILE A 1 223 ? -18.449 -14.048 -5.185 1.00 76.69 223 ILE A C 1
ATOM 1813 O O . ILE A 1 223 ? -17.418 -13.376 -5.205 1.00 76.69 223 ILE A O 1
ATOM 1817 N N . GLY A 1 224 ? -18.434 -15.355 -4.927 1.00 82.94 224 GLY A N 1
ATOM 1818 C CA . GLY A 1 224 ? -17.290 -16.104 -4.412 1.00 82.94 224 GLY A CA 1
ATOM 1819 C C . GLY A 1 224 ? -17.070 -15.906 -2.906 1.00 82.94 224 GLY A C 1
ATOM 1820 O O . GLY A 1 224 ? -17.428 -14.878 -2.328 1.00 82.94 224 GLY A O 1
ATOM 1821 N N . PHE A 1 225 ? -16.447 -16.895 -2.256 1.00 82.25 225 PHE A N 1
ATOM 1822 C CA . PHE A 1 225 ? -16.224 -16.884 -0.803 1.00 82.25 225 PHE A CA 1
ATOM 1823 C C . PHE A 1 225 ? -15.337 -15.731 -0.330 1.00 82.25 225 PHE A C 1
ATOM 1825 O O . PHE A 1 225 ? -15.652 -15.108 0.678 1.00 82.25 225 PHE A O 1
ATOM 1832 N N . THR A 1 226 ? -14.277 -15.394 -1.070 1.00 79.12 226 THR A N 1
ATOM 1833 C CA . THR A 1 226 ? -13.342 -14.319 -0.700 1.00 79.12 226 THR A CA 1
ATOM 1834 C C . THR A 1 226 ? -14.047 -12.970 -0.569 1.00 79.12 226 THR A C 1
ATOM 1836 O O . THR A 1 226 ? -14.005 -12.350 0.491 1.00 79.12 226 THR A O 1
ATOM 1839 N N . LYS A 1 227 ? -14.778 -12.552 -1.610 1.00 78.88 227 LYS A N 1
ATOM 1840 C CA . LYS A 1 227 ? -15.505 -11.274 -1.614 1.00 78.88 227 LYS A CA 1
ATOM 1841 C C . LYS A 1 227 ? -16.631 -11.252 -0.584 1.00 78.88 227 LYS A C 1
ATOM 1843 O O . LYS A 1 227 ? -16.893 -10.216 0.022 1.00 78.88 227 LYS A O 1
ATOM 1848 N N . LEU A 1 228 ? -17.295 -12.388 -0.361 1.00 82.12 228 LEU A N 1
ATOM 1849 C CA . LEU A 1 228 ? -18.316 -12.491 0.677 1.00 82.12 228 LEU A CA 1
ATOM 1850 C C . LEU A 1 228 ? -17.712 -12.372 2.086 1.00 82.12 228 LEU A C 1
ATOM 1852 O O . LEU A 1 228 ? -18.268 -11.659 2.919 1.00 82.12 228 LEU A O 1
ATOM 1856 N N . ASN A 1 229 ? -16.555 -12.991 2.341 1.00 83.00 229 ASN A N 1
ATOM 1857 C CA . ASN A 1 229 ? -15.809 -12.832 3.593 1.00 83.00 229 ASN A CA 1
ATOM 1858 C C . ASN A 1 229 ? -15.426 -11.366 3.830 1.00 83.00 229 ASN A C 1
ATOM 1860 O O . ASN A 1 229 ? -15.728 -10.825 4.895 1.00 83.00 229 ASN A O 1
ATOM 1864 N N . GLU A 1 230 ? -14.840 -10.697 2.834 1.00 79.06 230 GLU A N 1
ATOM 1865 C CA . GLU A 1 230 ? -14.501 -9.268 2.905 1.00 79.06 230 GLU A CA 1
ATOM 1866 C C . GLU A 1 230 ? -15.736 -8.407 3.205 1.00 79.06 230 GLU A C 1
ATOM 1868 O O . GLU A 1 230 ? -15.703 -7.522 4.060 1.00 79.06 230 GLU A O 1
ATOM 1873 N N . MET A 1 231 ? -16.864 -8.702 2.554 1.00 80.06 231 MET A N 1
ATOM 1874 C CA . MET A 1 231 ? -18.128 -7.999 2.763 1.00 80.06 231 MET A CA 1
ATOM 1875 C C . MET A 1 231 ? -18.665 -8.172 4.191 1.00 80.06 231 MET A C 1
ATOM 1877 O O . MET A 1 231 ? -19.091 -7.191 4.812 1.00 80.06 231 MET A O 1
ATOM 1881 N N . VAL A 1 232 ? -18.647 -9.398 4.725 1.00 80.88 232 VAL A N 1
ATOM 1882 C CA . VAL A 1 232 ? -19.057 -9.686 6.109 1.00 80.88 232 VAL A CA 1
ATOM 1883 C C . VAL A 1 232 ? -18.135 -8.953 7.084 1.00 80.88 232 VAL A C 1
ATOM 1885 O O . VAL A 1 232 ? -18.621 -8.238 7.964 1.00 80.88 232 VAL A O 1
ATOM 1888 N N . GLN A 1 233 ? -16.816 -9.044 6.895 1.00 80.25 233 GLN A N 1
ATOM 1889 C CA . GLN A 1 233 ? -15.834 -8.350 7.730 1.00 80.25 233 GLN A CA 1
ATOM 1890 C C . GLN A 1 233 ? -16.009 -6.828 7.687 1.00 80.25 233 GLN A C 1
ATOM 1892 O O . GLN A 1 233 ? -15.959 -6.182 8.736 1.00 80.25 233 GLN A O 1
ATOM 1897 N N . LEU A 1 234 ? -16.296 -6.246 6.519 1.00 80.12 234 LEU A N 1
ATOM 1898 C CA . LEU A 1 234 ? -16.541 -4.812 6.363 1.00 80.12 234 LEU A CA 1
ATOM 1899 C C . LEU A 1 234 ? -17.792 -4.362 7.130 1.00 80.12 234 LEU A C 1
ATOM 1901 O O . LEU A 1 234 ? -17.760 -3.347 7.831 1.00 80.12 234 LEU A O 1
ATOM 1905 N N . ARG A 1 235 ? -18.898 -5.113 7.033 1.00 80.50 235 ARG A N 1
ATOM 1906 C CA . ARG A 1 235 ? -20.145 -4.809 7.760 1.00 80.50 235 ARG A CA 1
ATOM 1907 C C . ARG A 1 235 ? -19.943 -4.891 9.271 1.00 80.50 235 ARG A C 1
ATOM 1909 O O . ARG A 1 235 ? -20.356 -3.976 9.984 1.00 80.50 235 ARG A O 1
ATOM 1916 N N . MET A 1 236 ? -19.258 -5.933 9.739 1.00 80.75 236 MET A N 1
ATOM 1917 C CA . MET A 1 236 ? -18.913 -6.103 11.151 1.00 80.75 236 MET A CA 1
ATOM 1918 C C . MET A 1 236 ? -18.012 -4.966 11.643 1.00 80.75 236 MET A C 1
ATOM 1920 O O . MET A 1 236 ? -18.320 -4.328 12.645 1.00 80.75 236 MET A O 1
ATOM 1924 N N . THR A 1 237 ? -16.952 -4.642 10.899 1.00 83.44 237 THR A N 1
ATOM 1925 C CA . THR A 1 237 ? -16.022 -3.544 11.217 1.00 83.44 237 THR A CA 1
ATOM 1926 C C . THR A 1 237 ? -16.741 -2.201 11.300 1.00 83.44 237 THR A C 1
ATOM 1928 O O . THR A 1 237 ? -16.535 -1.437 12.241 1.00 83.44 237 THR A O 1
ATOM 1931 N N . ARG A 1 238 ? -17.651 -1.914 10.363 1.00 84.88 238 ARG A N 1
ATOM 1932 C CA . ARG A 1 238 ? -18.435 -0.673 10.380 1.00 84.88 238 ARG A CA 1
ATOM 1933 C C . ARG A 1 238 ? -19.365 -0.590 11.590 1.00 84.88 238 ARG A C 1
ATOM 1935 O O . ARG A 1 238 ? -19.473 0.478 12.195 1.00 84.88 238 ARG A O 1
ATOM 1942 N N . TRP A 1 239 ? -20.021 -1.694 11.952 1.00 84.50 239 TRP A N 1
ATOM 1943 C CA . TRP A 1 239 ? -20.847 -1.758 13.159 1.00 84.50 239 TRP A CA 1
ATOM 1944 C C . TRP A 1 239 ? -20.006 -1.521 14.423 1.00 84.50 239 TRP A C 1
ATOM 1946 O O . TRP A 1 239 ? -20.390 -0.709 15.267 1.00 84.50 239 TRP A O 1
ATOM 1956 N N . LEU A 1 240 ? -18.830 -2.150 14.508 1.00 86.62 240 LEU A N 1
ATOM 1957 C CA . LEU A 1 240 ? -17.886 -2.000 15.618 1.00 86.62 240 LEU A CA 1
ATOM 1958 C C . LEU A 1 240 ? -17.413 -0.566 15.807 1.00 86.62 240 LEU A C 1
ATOM 1960 O O . LEU A 1 240 ? -17.476 -0.044 16.918 1.00 86.62 240 LEU A O 1
ATOM 1964 N N . ILE A 1 241 ? -16.987 0.079 14.720 1.00 89.75 241 ILE A N 1
ATOM 1965 C CA . ILE A 1 241 ? -16.596 1.490 14.723 1.00 89.75 241 ILE A CA 1
ATOM 1966 C C . ILE A 1 241 ? -17.766 2.338 15.227 1.00 89.75 241 ILE A C 1
ATOM 1968 O O . ILE A 1 241 ? -17.591 3.121 16.154 1.00 89.75 241 ILE A O 1
ATOM 1972 N N . GLY A 1 242 ? -18.979 2.129 14.703 1.00 88.69 242 GLY A N 1
ATOM 1973 C CA . GLY A 1 242 ? -20.164 2.868 15.145 1.00 88.69 242 GLY A CA 1
ATOM 1974 C C . GLY A 1 242 ? -20.494 2.675 16.629 1.00 88.69 242 GLY A C 1
ATOM 1975 O O . GLY A 1 242 ? -20.883 3.630 17.302 1.00 88.69 242 GLY A O 1
ATOM 1976 N N . MET A 1 243 ? -20.329 1.461 17.159 1.00 86.25 243 MET A N 1
ATOM 1977 C CA . MET A 1 243 ? -20.512 1.178 18.582 1.00 86.25 243 MET A CA 1
ATOM 1978 C C . MET A 1 243 ? -19.442 1.864 19.438 1.00 86.25 243 MET A C 1
ATOM 1980 O O . MET A 1 243 ? -19.794 2.553 20.394 1.00 86.25 243 MET A O 1
ATOM 1984 N N . ALA A 1 244 ? -18.164 1.719 19.083 1.00 91.50 244 ALA A N 1
ATOM 1985 C CA . ALA A 1 244 ? -17.053 2.339 19.799 1.00 91.50 244 ALA A CA 1
ATOM 1986 C C . ALA A 1 244 ? -17.145 3.873 19.783 1.00 91.50 244 ALA A C 1
ATOM 1988 O O . ALA A 1 244 ? -16.908 4.502 20.807 1.00 91.50 244 ALA A O 1
ATOM 1989 N N . THR A 1 245 ? -17.572 4.479 18.669 1.00 93.19 245 THR A N 1
ATOM 1990 C CA . THR A 1 245 ? -17.827 5.925 18.582 1.00 93.19 245 THR A CA 1
ATOM 1991 C C . THR A 1 245 ? -18.928 6.373 19.544 1.00 93.19 245 THR A C 1
ATOM 1993 O O . THR A 1 245 ? -18.745 7.364 20.248 1.00 93.19 245 THR A O 1
ATOM 1996 N N . ARG A 1 246 ? -20.062 5.656 19.610 1.00 89.31 246 ARG A N 1
ATOM 1997 C CA . ARG A 1 246 ? -21.150 5.985 20.552 1.00 89.31 246 ARG A CA 1
ATOM 1998 C C . ARG A 1 246 ? -20.714 5.831 22.005 1.00 89.31 246 ARG A C 1
ATOM 2000 O O . ARG A 1 246 ? -21.033 6.682 22.829 1.00 89.31 246 ARG A O 1
ATOM 2007 N N . GLU A 1 247 ? -19.979 4.767 22.309 1.00 89.25 247 GLU A N 1
ATOM 2008 C CA . GLU A 1 247 ? -19.462 4.530 23.656 1.00 89.25 247 GLU A CA 1
ATOM 2009 C C . GLU A 1 247 ? -18.460 5.620 24.058 1.00 89.25 247 GLU A C 1
ATOM 2011 O O . GLU A 1 247 ? -18.589 6.204 25.131 1.00 89.25 247 GLU A O 1
ATOM 2016 N N . LEU A 1 248 ? -17.533 5.983 23.164 1.00 93.31 248 LEU A N 1
ATOM 2017 C CA . LEU A 1 248 ? -16.583 7.071 23.391 1.00 93.31 248 LEU A CA 1
ATOM 2018 C C . LEU A 1 248 ? -17.301 8.404 23.636 1.00 93.31 248 LEU A C 1
ATOM 2020 O O . LEU A 1 248 ? -16.924 9.138 24.546 1.00 93.31 248 LEU A O 1
ATOM 2024 N N . GLN A 1 249 ? -18.354 8.701 22.871 1.00 92.44 249 GLN A N 1
ATOM 2025 C CA . GLN A 1 249 ? -19.167 9.901 23.064 1.00 92.44 249 GLN A CA 1
ATOM 2026 C C . GLN A 1 249 ? -19.863 9.904 24.435 1.00 92.44 249 GLN A C 1
ATOM 2028 O O . GLN A 1 249 ? -19.764 10.884 25.171 1.00 92.44 249 GLN A O 1
ATOM 2033 N N . SER A 1 250 ? -20.471 8.782 24.831 1.00 89.88 250 SER A N 1
ATOM 2034 C CA . SER A 1 250 ? -21.075 8.624 26.161 1.00 89.88 250 SER A CA 1
ATOM 2035 C C . SER A 1 250 ? -20.048 8.804 27.288 1.00 89.88 250 SER A C 1
ATOM 2037 O O . SER A 1 250 ? -20.353 9.413 28.316 1.00 89.88 250 SER A O 1
ATOM 2039 N N . MET A 1 251 ? -18.820 8.301 27.110 1.00 91.94 251 MET A N 1
ATOM 2040 C CA . MET A 1 251 ? -17.720 8.486 28.066 1.00 91.94 251 MET A CA 1
ATOM 2041 C C . MET A 1 251 ? -17.206 9.932 28.100 1.00 91.94 251 MET A C 1
ATOM 2043 O O . MET A 1 251 ? -16.789 10.397 29.160 1.00 91.94 251 MET A O 1
ATOM 2047 N N . LYS A 1 252 ? -17.233 10.656 26.969 1.00 91.69 252 LYS A N 1
ATOM 2048 C CA . LYS A 1 252 ? -16.926 12.096 26.913 1.00 91.69 252 LYS A CA 1
ATOM 2049 C C . LYS A 1 252 ? -17.973 12.914 27.684 1.00 91.69 252 LYS A C 1
ATOM 2051 O O . LYS A 1 252 ? -17.593 13.818 28.421 1.00 91.69 252 LYS A O 1
ATOM 2056 N N . GLU A 1 253 ? -19.256 12.568 27.582 1.00 92.12 253 GLU A N 1
ATOM 2057 C CA . GLU A 1 253 ? -20.352 13.236 28.310 1.00 92.12 253 GLU A CA 1
ATOM 2058 C C . GLU A 1 253 ? -20.298 13.004 29.826 1.00 92.12 253 GLU A C 1
ATOM 2060 O O . GLU A 1 253 ? -20.572 13.913 30.606 1.00 92.12 253 GLU A O 1
ATOM 2065 N N . HIS A 1 254 ? -19.884 11.808 30.251 1.00 89.44 254 HIS A N 1
ATOM 2066 C CA . HIS A 1 254 ? -19.743 11.429 31.662 1.00 89.44 254 HIS A CA 1
ATOM 2067 C C . HIS A 1 254 ? -18.269 11.404 32.100 1.00 89.44 254 HIS A C 1
ATOM 2069 O O . HIS A 1 254 ? -17.843 10.533 32.865 1.00 89.44 254 HIS A O 1
ATOM 2075 N N . ALA A 1 255 ? -17.461 12.327 31.571 1.00 87.62 255 ALA A N 1
ATOM 2076 C CA . ALA A 1 255 ? -16.030 12.381 31.842 1.00 87.62 255 ALA A CA 1
ATOM 2077 C C . ALA A 1 255 ? -15.742 12.608 33.335 1.00 87.62 255 ALA A C 1
ATOM 2079 O O . ALA A 1 255 ? -16.288 13.512 33.965 1.00 87.62 255 ALA A O 1
ATOM 2080 N N . SER A 1 256 ? -14.846 11.799 33.899 1.00 89.69 256 SER A N 1
ATOM 2081 C CA . SER A 1 256 ? -14.394 11.907 35.287 1.00 89.69 256 SER A CA 1
ATOM 2082 C C . SER A 1 256 ? -12.919 11.527 35.405 1.00 89.69 256 SER A C 1
ATOM 2084 O O . SER A 1 256 ? -12.375 10.823 34.555 1.00 89.69 256 SER A O 1
ATOM 2086 N N . GLU A 1 257 ? -12.263 11.921 36.498 1.00 85.69 257 GLU A N 1
ATOM 2087 C CA . GLU A 1 257 ? -10.866 11.516 36.712 1.00 85.69 257 GLU A CA 1
ATOM 2088 C C . GLU A 1 257 ? -10.688 10.013 36.981 1.00 85.69 257 GLU A C 1
ATOM 2090 O O . GLU A 1 257 ? -9.573 9.503 36.930 1.00 85.69 257 GLU A O 1
ATOM 2095 N N . ALA A 1 258 ? -11.772 9.268 37.211 1.00 86.94 258 ALA A N 1
ATOM 2096 C CA . ALA A 1 258 ? -11.709 7.816 37.339 1.00 86.94 258 ALA A CA 1
ATOM 2097 C C . ALA A 1 258 ? -11.711 7.090 35.980 1.00 86.94 258 ALA A C 1
ATOM 2099 O O . ALA A 1 258 ? -11.184 5.985 35.899 1.00 86.94 258 ALA A O 1
ATOM 2100 N N . ASN A 1 259 ? -12.285 7.684 34.922 1.00 89.62 259 ASN A N 1
ATOM 2101 C CA . ASN A 1 259 ? -12.526 7.000 33.639 1.00 89.62 259 ASN A CA 1
ATOM 2102 C C . ASN A 1 259 ? -11.693 7.523 32.455 1.00 89.62 259 ASN A C 1
ATOM 2104 O O . ASN A 1 259 ? -11.846 7.025 31.339 1.00 89.62 259 ASN A O 1
ATOM 2108 N N . TRP A 1 260 ? -10.804 8.500 32.667 1.00 90.38 260 TRP A N 1
ATOM 2109 C CA . TRP A 1 260 ? -10.041 9.112 31.572 1.00 90.38 260 TRP A CA 1
ATOM 2110 C C . TRP A 1 260 ? -9.132 8.108 30.841 1.00 90.38 260 TRP A C 1
ATOM 2112 O O . TRP A 1 260 ? -9.048 8.157 29.615 1.00 90.38 260 TRP A O 1
ATOM 2122 N N . LYS A 1 261 ? -8.503 7.163 31.562 1.00 90.56 261 LYS A N 1
ATOM 2123 C CA . LYS A 1 261 ? -7.639 6.125 30.963 1.00 90.56 261 LYS A CA 1
ATOM 2124 C C . LYS A 1 261 ? -8.420 5.217 30.026 1.00 90.56 261 LYS A C 1
ATOM 2126 O O . LYS A 1 261 ? -7.989 4.973 28.904 1.00 90.56 261 LYS A O 1
ATOM 2131 N N . ASP A 1 262 ? -9.582 4.763 30.481 1.00 91.19 262 ASP A N 1
ATOM 2132 C CA . ASP A 1 262 ? -10.461 3.896 29.704 1.00 91.19 262 ASP A CA 1
ATOM 2133 C C . ASP A 1 262 ? -10.981 4.623 28.459 1.00 91.19 262 ASP A C 1
ATOM 2135 O O . ASP A 1 262 ? -10.987 4.061 27.364 1.00 91.19 262 ASP A O 1
ATOM 2139 N N . ARG A 1 263 ? -11.341 5.906 28.603 1.00 92.69 263 ARG A N 1
ATOM 2140 C CA . ARG A 1 263 ? -11.775 6.758 27.488 1.00 92.69 263 ARG A CA 1
ATOM 2141 C C . ARG A 1 263 ? -10.683 6.888 26.428 1.00 92.69 263 ARG A C 1
ATOM 2143 O O . ARG A 1 263 ? -10.945 6.710 25.243 1.00 92.69 263 ARG A O 1
ATOM 2150 N N . MET A 1 264 ? -9.459 7.181 26.852 1.00 93.12 264 MET A N 1
ATOM 2151 C CA . MET A 1 264 ? -8.324 7.331 25.946 1.00 93.12 264 MET A CA 1
ATOM 2152 C C . MET A 1 264 ? -7.899 6.001 25.313 1.00 93.12 264 MET A C 1
ATOM 2154 O O . MET A 1 264 ? -7.569 5.976 24.131 1.00 93.12 264 MET A O 1
ATOM 2158 N N . GLY A 1 265 ? -7.967 4.892 26.055 1.00 92.38 265 GLY A N 1
ATOM 2159 C CA . GLY A 1 265 ? -7.750 3.549 25.512 1.00 92.38 265 GLY A CA 1
ATOM 2160 C C . GLY A 1 265 ? -8.777 3.191 24.435 1.00 92.38 265 GLY A C 1
ATOM 2161 O O . GLY A 1 265 ? -8.412 2.697 23.369 1.00 92.38 265 GLY A O 1
ATOM 2162 N N . LEU A 1 266 ? -10.056 3.515 24.659 1.00 93.62 266 LEU A N 1
ATOM 2163 C CA . LEU A 1 266 ? -11.099 3.356 23.645 1.00 93.62 266 LEU A CA 1
ATOM 2164 C C . LEU A 1 266 ? -10.844 4.235 22.415 1.00 93.62 266 LEU A C 1
ATOM 2166 O O . LEU A 1 266 ? -11.042 3.783 21.289 1.00 93.62 266 LEU A O 1
ATOM 2170 N N . GLN A 1 267 ? -10.400 5.477 22.620 1.00 95.50 267 GLN A N 1
ATOM 2171 C CA . GLN A 1 267 ? -10.086 6.408 21.539 1.00 95.50 267 GLN A CA 1
ATOM 2172 C C . GLN A 1 267 ? -8.889 5.945 20.693 1.00 95.50 267 GLN A C 1
ATOM 2174 O O . GLN A 1 267 ? -8.981 6.000 19.467 1.00 95.50 267 GLN A O 1
ATOM 2179 N N . ASP A 1 268 ? -7.817 5.428 21.311 1.00 93.88 268 ASP A N 1
ATOM 2180 C CA . ASP A 1 268 ? -6.692 4.794 20.600 1.00 93.88 268 ASP A CA 1
ATOM 2181 C C . ASP A 1 268 ? -7.186 3.618 19.748 1.00 93.88 268 ASP A C 1
ATOM 2183 O O . ASP A 1 268 ? -6.956 3.582 18.538 1.00 93.88 268 ASP A O 1
ATOM 2187 N N . ASN A 1 269 ? -7.948 2.697 20.346 1.00 93.69 269 ASN A N 1
ATOM 2188 C CA . ASN A 1 269 ? -8.472 1.530 19.635 1.00 93.69 269 ASN A CA 1
ATOM 2189 C C . ASN A 1 269 ? -9.407 1.930 18.480 1.00 93.69 269 ASN A C 1
ATOM 2191 O O . ASN A 1 269 ? -9.286 1.389 17.380 1.00 93.69 269 ASN A O 1
ATOM 2195 N N . LEU A 1 270 ? -10.291 2.914 18.679 1.00 94.81 270 LEU A N 1
ATOM 2196 C CA . LEU A 1 270 ? -11.160 3.452 17.628 1.00 94.81 270 LEU A CA 1
ATOM 2197 C C . LEU A 1 270 ? -10.356 4.051 16.468 1.00 94.81 270 LEU A C 1
ATOM 2199 O O . LEU A 1 270 ? -10.634 3.749 15.306 1.00 94.81 270 LEU A O 1
ATOM 2203 N N . ALA A 1 271 ? -9.343 4.861 16.768 1.00 95.50 271 ALA A N 1
ATOM 2204 C CA . ALA A 1 271 ? -8.485 5.462 15.754 1.00 95.50 271 ALA A CA 1
ATOM 2205 C C . ALA A 1 271 ? -7.706 4.394 14.962 1.00 95.50 271 ALA A C 1
ATOM 2207 O O . ALA A 1 271 ? -7.617 4.463 13.734 1.00 95.50 271 ALA A O 1
ATOM 2208 N N . ARG A 1 272 ? -7.214 3.345 15.636 1.00 92.62 272 ARG A N 1
ATOM 2209 C CA . ARG A 1 272 ? -6.573 2.191 14.982 1.00 92.62 272 ARG A CA 1
ATOM 2210 C C . ARG A 1 272 ? -7.530 1.451 14.052 1.00 92.62 272 ARG A C 1
ATOM 2212 O O . ARG A 1 272 ? -7.147 1.183 12.916 1.00 92.62 272 ARG A O 1
ATOM 2219 N N . MET A 1 273 ? -8.761 1.178 14.491 1.00 90.75 273 MET A N 1
ATOM 2220 C CA . MET A 1 273 ? -9.791 0.553 13.649 1.00 90.75 273 MET A CA 1
ATOM 2221 C C . MET A 1 273 ? -10.094 1.386 12.407 1.00 90.75 273 MET A C 1
ATOM 2223 O O . MET A 1 273 ? -10.160 0.851 11.303 1.00 90.75 273 MET A O 1
ATOM 2227 N N . LEU A 1 274 ? -10.250 2.703 12.572 1.00 93.25 274 LEU A N 1
ATOM 2228 C CA . LEU A 1 274 ? -10.488 3.615 11.455 1.00 93.25 274 LEU A CA 1
ATOM 2229 C C . LEU A 1 274 ? -9.341 3.543 10.443 1.00 93.25 274 LEU A C 1
ATOM 2231 O O . LEU A 1 274 ? -9.597 3.347 9.256 1.00 93.25 274 LEU A O 1
ATOM 2235 N N . ARG A 1 275 ? -8.088 3.571 10.913 1.00 93.75 275 ARG A N 1
ATOM 2236 C CA . ARG A 1 275 ? -6.898 3.424 10.064 1.00 93.75 275 ARG A CA 1
ATOM 2237 C C . ARG A 1 275 ? -6.850 2.075 9.346 1.00 93.75 275 ARG A C 1
ATOM 2239 O O . ARG A 1 275 ? -6.510 2.034 8.169 1.00 93.75 275 ARG A O 1
ATOM 2246 N N . GLU A 1 276 ? -7.157 0.979 10.036 1.00 86.62 276 GLU A N 1
ATOM 2247 C CA . GLU A 1 276 ? -7.190 -0.374 9.455 1.00 86.62 276 GLU A CA 1
ATOM 2248 C C . GLU A 1 276 ? -8.313 -0.527 8.416 1.00 86.62 276 GLU A C 1
ATOM 2250 O O . GLU A 1 276 ? -8.122 -1.205 7.414 1.00 86.62 276 GLU A O 1
ATOM 2255 N N . SER A 1 277 ? -9.435 0.177 8.594 1.00 86.06 277 SER A N 1
ATOM 2256 C CA . SER A 1 277 ? -10.539 0.235 7.623 1.00 86.06 277 SER A CA 1
ATOM 2257 C C . SER A 1 277 ? -10.305 1.189 6.439 1.00 86.06 277 SER A C 1
ATOM 2259 O O . SER A 1 277 ? -11.183 1.337 5.592 1.00 86.06 277 SER A O 1
ATOM 2261 N N . GLY A 1 278 ? -9.151 1.866 6.384 1.00 89.44 278 GLY A N 1
ATOM 2262 C CA . GLY A 1 278 ? -8.811 2.843 5.342 1.00 89.44 278 GLY A CA 1
ATOM 2263 C C . GLY A 1 278 ? -9.363 4.258 5.566 1.00 89.44 278 GLY A C 1
ATOM 2264 O O . GLY A 1 278 ? -9.127 5.143 4.747 1.00 89.44 278 GLY A O 1
ATOM 2265 N N . ASN A 1 279 ? -10.059 4.521 6.677 1.00 93.12 279 ASN A N 1
ATOM 2266 C CA . ASN A 1 279 ? -10.510 5.863 7.051 1.00 93.12 279 ASN A CA 1
ATOM 2267 C C . ASN A 1 279 ? -9.394 6.627 7.785 1.00 93.12 279 ASN A C 1
ATOM 2269 O O . ASN A 1 279 ? -9.405 6.775 9.012 1.00 93.12 279 ASN A O 1
ATOM 2273 N N . PHE A 1 280 ? -8.405 7.090 7.021 1.00 95.50 280 PHE A N 1
ATOM 2274 C CA . PHE A 1 280 ? -7.232 7.765 7.574 1.00 95.50 280 PHE A CA 1
ATOM 2275 C C . PHE A 1 280 ? -7.551 9.124 8.198 1.00 95.50 280 PHE A C 1
ATOM 2277 O O . PHE A 1 280 ? -7.000 9.435 9.248 1.00 95.50 280 PHE A O 1
ATOM 2284 N N . SER A 1 281 ? -8.480 9.894 7.627 1.00 95.06 281 SER A N 1
ATOM 2285 C CA . SER A 1 281 ? -8.871 11.203 8.167 1.00 95.06 281 SER A CA 1
ATOM 2286 C C . SER A 1 281 ? -9.568 11.085 9.524 1.00 95.06 281 SER A C 1
ATOM 2288 O O . SER A 1 281 ? -9.262 11.839 10.447 1.00 95.06 281 SER A O 1
ATOM 2290 N N . GLY A 1 282 ? -10.458 10.100 9.688 1.00 95.62 282 GLY A N 1
ATOM 2291 C CA . GLY A 1 282 ? -11.080 9.805 10.978 1.00 95.62 282 GLY A CA 1
ATOM 2292 C C . GLY A 1 282 ? -10.060 9.345 12.020 1.00 95.62 282 GLY A C 1
ATOM 2293 O O . GLY A 1 282 ? -10.098 9.795 13.164 1.00 95.62 282 GLY A O 1
ATOM 2294 N N . ALA A 1 283 ? -9.120 8.481 11.629 1.00 97.25 283 ALA A N 1
ATOM 2295 C CA . ALA A 1 283 ? -8.044 8.042 12.514 1.00 97.25 283 ALA A CA 1
ATOM 2296 C C . ALA A 1 283 ? -7.137 9.204 12.944 1.00 97.25 283 ALA A C 1
ATOM 2298 O O . ALA A 1 283 ? -6.830 9.343 14.126 1.00 97.25 283 ALA A O 1
ATOM 2299 N N . GLU A 1 284 ? -6.742 10.059 12.000 1.00 96.81 284 GLU A N 1
ATOM 2300 C CA . GLU A 1 284 ? -5.926 11.245 12.254 1.00 96.81 284 GLU A CA 1
ATOM 2301 C C . GLU A 1 284 ? -6.619 12.193 13.236 1.00 96.81 284 GLU A C 1
ATOM 2303 O O . GLU A 1 284 ? -5.993 12.625 14.203 1.00 96.81 284 GLU A O 1
ATOM 2308 N N . PHE A 1 285 ? -7.915 12.459 13.038 1.00 96.56 285 PHE A N 1
ATOM 2309 C CA . PHE A 1 285 ? -8.719 13.275 13.948 1.00 96.56 285 PHE A CA 1
ATOM 2310 C C . PHE A 1 285 ? -8.652 12.746 15.387 1.00 96.56 285 PHE A C 1
ATOM 2312 O O . PHE A 1 285 ? -8.256 13.478 16.297 1.00 96.56 285 PHE A O 1
ATOM 2319 N N . TYR A 1 286 ? -8.965 11.463 15.596 1.00 97.62 286 TYR A N 1
ATOM 2320 C CA . TYR A 1 286 ? -8.970 10.883 16.939 1.00 97.62 286 TYR A CA 1
ATOM 2321 C C . TYR A 1 286 ? -7.573 10.791 17.559 1.00 97.62 286 TYR A C 1
ATOM 2323 O O . TYR A 1 286 ? -7.457 10.990 18.767 1.00 97.62 286 TYR A O 1
ATOM 2331 N N . PHE A 1 287 ? -6.515 10.534 16.778 1.00 97.88 287 PHE A N 1
ATOM 2332 C CA . PHE A 1 287 ? -5.143 10.540 17.297 1.00 97.88 287 PHE A CA 1
ATOM 2333 C C . PHE A 1 287 ? -4.642 11.948 17.636 1.00 97.88 287 PHE A C 1
ATOM 2335 O O . PHE A 1 287 ? -3.942 12.097 18.634 1.00 97.88 287 PHE A O 1
ATOM 2342 N N . LYS A 1 288 ? -5.014 12.982 16.868 1.00 97.00 288 LYS A N 1
ATOM 2343 C CA . LYS A 1 288 ? -4.700 14.385 17.193 1.00 97.00 288 LYS A CA 1
ATOM 2344 C C . LYS A 1 288 ? -5.411 14.832 18.471 1.00 97.00 288 LYS A C 1
ATOM 2346 O O . LYS A 1 288 ? -4.770 15.423 19.337 1.00 97.00 288 LYS A O 1
ATOM 2351 N N . GLU A 1 289 ? -6.701 14.515 18.614 1.00 96.44 289 GLU A N 1
ATOM 2352 C CA . GLU A 1 289 ? -7.434 14.754 19.864 1.00 96.44 289 GLU A CA 1
ATOM 2353 C C . GLU A 1 289 ? -6.792 14.000 21.036 1.00 96.44 289 GLU A C 1
ATOM 2355 O O . GLU A 1 289 ? -6.533 14.599 22.077 1.00 96.44 289 GLU A O 1
ATOM 2360 N N . LEU A 1 290 ? -6.490 12.708 20.852 1.00 96.69 290 LEU A N 1
ATOM 2361 C CA . LEU A 1 290 ? -5.905 11.868 21.895 1.00 96.69 290 LEU A CA 1
ATOM 2362 C C . LEU A 1 290 ? -4.570 12.440 22.356 1.00 96.69 290 LEU A C 1
ATOM 2364 O O . LEU A 1 290 ? -4.413 12.643 23.553 1.00 96.69 290 LEU A O 1
ATOM 2368 N N . LEU A 1 291 ? -3.657 12.728 21.417 1.00 97.38 291 LEU A N 1
ATOM 2369 C CA . LEU A 1 291 ? -2.333 13.295 21.682 1.00 97.38 291 LEU A CA 1
ATOM 2370 C C . LEU A 1 291 ? -2.434 14.580 22.506 1.00 97.38 291 LEU A C 1
ATOM 2372 O O . LEU A 1 291 ? -1.735 14.717 23.504 1.00 97.38 291 LEU A O 1
ATOM 2376 N N . LYS A 1 292 ? -3.333 15.491 22.123 1.00 96.62 292 LYS A N 1
ATOM 2377 C CA . LYS A 1 292 ? -3.549 16.734 22.864 1.00 96.62 292 LYS A CA 1
ATOM 2378 C C . LYS A 1 292 ? -4.021 16.461 24.295 1.00 96.62 292 LYS A C 1
ATOM 2380 O O . LYS A 1 292 ? -3.464 17.013 25.236 1.00 96.62 292 LYS A O 1
ATOM 2385 N N . GLU A 1 293 ? -5.023 15.598 24.468 1.00 94.75 293 GLU A N 1
ATOM 2386 C CA . GLU A 1 293 ? -5.562 15.305 25.798 1.00 94.75 293 GLU A CA 1
ATOM 2387 C C . GLU A 1 293 ? -4.541 14.606 26.716 1.00 94.75 293 GLU A C 1
ATOM 2389 O O . GLU A 1 293 ? -4.482 14.934 27.902 1.00 94.75 293 GLU A O 1
ATOM 2394 N N . VAL A 1 294 ? -3.741 13.657 26.205 1.00 95.50 294 VAL A N 1
ATOM 2395 C CA . VAL A 1 294 ? -2.681 13.002 27.004 1.00 95.50 294 VAL A CA 1
ATOM 2396 C C . VAL A 1 294 ? -1.527 13.950 27.308 1.00 95.50 294 VAL A C 1
ATOM 2398 O O . VAL A 1 294 ? -1.034 13.929 28.433 1.00 95.50 294 VAL A O 1
ATOM 2401 N N . GLU A 1 295 ? -1.143 14.829 26.375 1.00 96.31 295 GLU A N 1
ATOM 2402 C CA . GLU A 1 295 ? -0.126 15.858 26.626 1.00 96.31 295 GLU A CA 1
ATOM 2403 C C . GLU A 1 295 ? -0.565 16.820 27.733 1.00 96.31 295 GLU A C 1
ATOM 2405 O O . GLU A 1 295 ? 0.218 17.088 28.644 1.00 96.31 295 GLU A O 1
ATOM 2410 N N . ASP A 1 296 ? -1.818 17.282 27.706 1.00 94.81 296 ASP A N 1
ATOM 2411 C CA . ASP A 1 296 ? -2.367 18.184 28.725 1.00 94.81 296 ASP A CA 1
ATOM 2412 C C . ASP A 1 296 ? -2.478 17.507 30.107 1.00 94.81 296 ASP A C 1
ATOM 2414 O O . ASP A 1 296 ? -2.335 18.162 31.142 1.00 94.81 296 ASP A O 1
ATOM 2418 N N . LYS A 1 297 ? -2.747 16.193 30.147 1.00 94.00 297 LYS A N 1
ATOM 2419 C CA . LYS A 1 297 ? -2.971 15.428 31.389 1.00 94.00 297 LYS A CA 1
ATOM 2420 C C . LYS A 1 297 ? -1.701 14.853 32.014 1.00 94.00 297 LYS A C 1
ATOM 2422 O O . LYS A 1 297 ? -1.583 14.873 33.236 1.00 94.00 297 LYS A O 1
ATOM 2427 N N . GLN A 1 298 ? -0.809 14.285 31.205 1.00 94.56 298 GLN A N 1
ATOM 2428 C CA . GLN A 1 298 ? 0.367 13.524 31.653 1.00 94.56 298 GLN A CA 1
ATOM 2429 C C . GLN A 1 298 ? 1.696 14.162 31.234 1.00 94.56 298 GLN A C 1
ATOM 2431 O O . GLN A 1 298 ? 2.753 13.780 31.734 1.00 94.56 298 GLN A O 1
ATOM 2436 N N . GLY A 1 299 ? 1.663 15.162 30.351 1.00 95.25 299 GLY A N 1
ATOM 2437 C CA . GLY A 1 299 ? 2.856 15.804 29.817 1.00 95.25 299 GLY A CA 1
ATOM 2438 C C . GLY A 1 299 ? 3.408 15.122 28.565 1.00 95.25 299 GLY A C 1
ATOM 2439 O O . GLY A 1 299 ? 2.966 14.057 28.128 1.00 95.25 299 GLY A O 1
ATOM 2440 N N . LYS A 1 300 ? 4.406 15.777 27.966 1.00 93.56 300 LYS A N 1
ATOM 2441 C CA . LYS A 1 300 ? 4.987 15.406 26.666 1.00 93.56 300 LYS A CA 1
ATOM 2442 C C . LYS A 1 300 ? 5.791 14.106 26.672 1.00 93.56 300 LYS A C 1
ATOM 2444 O O . LYS A 1 300 ? 5.834 13.426 25.649 1.00 93.56 300 LYS A O 1
ATOM 2449 N N . GLU A 1 301 ? 6.390 13.786 27.813 1.00 93.25 301 GLU A N 1
ATOM 2450 C CA . GLU A 1 301 ? 7.344 12.684 27.993 1.00 93.25 301 GLU A CA 1
ATOM 2451 C C . GLU A 1 301 ? 6.702 11.412 28.574 1.00 93.25 301 GLU A C 1
ATOM 2453 O O . GLU A 1 301 ? 7.392 10.430 28.844 1.00 93.25 301 GLU A O 1
ATOM 2458 N N . ASP A 1 302 ? 5.381 11.405 28.781 1.00 93.44 302 ASP A N 1
ATOM 2459 C CA . ASP A 1 302 ? 4.666 10.212 29.236 1.00 93.44 302 ASP A CA 1
ATOM 2460 C C . ASP A 1 302 ? 4.601 9.133 28.139 1.00 93.44 302 ASP A C 1
ATOM 2462 O O . ASP A 1 302 ? 4.508 9.418 26.939 1.00 93.44 302 ASP A O 1
ATOM 2466 N N . ALA A 1 303 ? 4.615 7.863 28.550 1.00 91.06 303 ALA A N 1
ATOM 2467 C CA . ALA A 1 303 ? 4.578 6.728 27.631 1.00 91.06 303 ALA A CA 1
ATOM 2468 C C . ALA A 1 303 ? 3.306 6.711 26.762 1.00 91.06 303 ALA A C 1
ATOM 2470 O O . ALA A 1 303 ? 3.370 6.373 25.577 1.00 91.06 303 ALA A O 1
ATOM 2471 N N . MET A 1 304 ? 2.155 7.113 27.314 1.00 90.31 304 MET A N 1
ATOM 2472 C CA . MET A 1 304 ? 0.897 7.189 26.572 1.00 90.31 304 MET A CA 1
ATOM 2473 C C . MET A 1 304 ? 0.938 8.302 25.523 1.00 90.31 304 MET A C 1
ATOM 2475 O O . MET A 1 304 ? 0.496 8.095 24.391 1.00 90.31 304 MET A O 1
ATOM 2479 N N . THR A 1 305 ? 1.544 9.440 25.865 1.00 94.88 305 THR A N 1
ATOM 2480 C CA . THR A 1 305 ? 1.780 10.556 24.944 1.00 94.88 305 THR A CA 1
ATOM 2481 C C . THR A 1 305 ? 2.661 10.155 23.768 1.00 94.88 305 THR A C 1
ATOM 2483 O O . THR A 1 305 ? 2.282 10.343 22.609 1.00 94.88 305 THR A O 1
ATOM 2486 N N . MET A 1 306 ? 3.816 9.545 24.040 1.00 94.88 306 MET A N 1
ATOM 2487 C CA . MET A 1 306 ? 4.728 9.096 22.985 1.00 94.88 306 MET A CA 1
ATOM 2488 C C . MET A 1 306 ? 4.105 7.998 22.112 1.00 94.88 306 MET A C 1
ATOM 2490 O O . MET A 1 306 ? 4.341 7.966 20.902 1.00 94.88 306 MET A O 1
ATOM 2494 N N . SER A 1 307 ? 3.275 7.128 22.700 1.00 92.06 307 SER A N 1
ATOM 2495 C CA . SER A 1 307 ? 2.501 6.128 21.958 1.00 92.06 307 SER A CA 1
ATOM 2496 C C . SER A 1 307 ? 1.492 6.784 21.009 1.00 92.06 307 SER A C 1
ATOM 2498 O O . SER A 1 307 ? 1.501 6.482 19.813 1.00 92.06 307 SER A O 1
ATOM 2500 N N . ALA A 1 308 ? 0.688 7.740 21.493 1.00 94.75 308 ALA A N 1
ATOM 2501 C CA . ALA A 1 308 ? -0.277 8.477 20.675 1.00 94.75 308 ALA A CA 1
ATOM 2502 C C . ALA A 1 308 ? 0.406 9.248 19.530 1.00 94.75 308 ALA A C 1
ATOM 2504 O O . ALA A 1 308 ? -0.057 9.201 18.389 1.00 94.75 308 ALA A O 1
ATOM 2505 N N . LEU A 1 309 ? 1.554 9.881 19.800 1.00 96.38 309 LEU A N 1
ATOM 2506 C CA . LEU A 1 309 ? 2.356 10.576 18.791 1.00 96.38 309 LEU A CA 1
ATOM 2507 C C . LEU A 1 309 ? 2.870 9.621 17.703 1.00 96.38 309 LEU A C 1
ATOM 2509 O O . LEU A 1 309 ? 2.739 9.912 16.513 1.00 96.38 309 LEU A O 1
ATOM 2513 N N . ASN A 1 310 ? 3.405 8.455 18.084 1.00 94.00 310 ASN A N 1
ATOM 2514 C CA . ASN A 1 310 ? 3.827 7.437 17.118 1.00 94.00 310 ASN A CA 1
ATOM 2515 C C . ASN A 1 310 ? 2.643 6.918 16.288 1.00 94.00 310 ASN A C 1
ATOM 2517 O O . ASN A 1 310 ? 2.776 6.693 15.087 1.00 94.00 310 ASN A O 1
ATOM 2521 N N . GLN A 1 311 ? 1.476 6.731 16.905 1.00 95.00 311 GLN A N 1
ATOM 2522 C CA . GLN A 1 311 ? 0.289 6.266 16.193 1.00 95.00 311 GLN A CA 1
ATOM 2523 C C . GLN A 1 311 ? -0.249 7.308 15.212 1.00 95.00 311 GLN A C 1
ATOM 2525 O O . GLN A 1 311 ? -0.655 6.938 14.106 1.00 95.00 311 GLN A O 1
ATOM 2530 N N . LEU A 1 312 ? -0.194 8.594 15.562 1.00 96.56 312 LEU A N 1
ATOM 2531 C CA . LEU A 1 312 ? -0.476 9.685 14.635 1.00 96.56 312 LEU A CA 1
ATOM 2532 C C . LEU A 1 312 ? 0.495 9.657 13.447 1.00 96.56 312 LEU A C 1
ATOM 2534 O O . LEU A 1 312 ? 0.048 9.684 12.303 1.00 96.56 312 LEU A O 1
ATOM 2538 N N . ALA A 1 313 ? 1.797 9.508 13.704 1.00 94.88 313 ALA A N 1
ATOM 2539 C CA . ALA A 1 313 ? 2.824 9.439 12.665 1.00 94.88 313 ALA A CA 1
ATOM 2540 C C . ALA A 1 313 ? 2.584 8.282 11.673 1.00 94.88 313 ALA A C 1
ATOM 2542 O O . ALA A 1 313 ? 2.544 8.495 10.462 1.00 94.88 313 ALA A O 1
ATOM 2543 N N . VAL A 1 314 ? 2.291 7.076 12.179 1.00 92.88 314 VAL A N 1
ATOM 2544 C CA . VAL A 1 314 ? 1.939 5.909 11.344 1.00 92.88 314 VAL A CA 1
ATOM 2545 C C . VAL A 1 314 ? 0.656 6.152 10.539 1.00 92.88 314 VAL A C 1
ATOM 2547 O O . VAL A 1 314 ? 0.512 5.665 9.418 1.00 92.88 314 VAL A O 1
ATOM 2550 N N . THR A 1 315 ? -0.304 6.891 11.096 1.00 95.19 315 THR A N 1
ATOM 2551 C CA . THR A 1 315 ? -1.554 7.229 10.396 1.00 95.19 315 THR A CA 1
ATOM 2552 C C . THR A 1 315 ? -1.301 8.193 9.245 1.00 95.19 315 THR A C 1
ATOM 2554 O O . THR A 1 315 ? -1.767 7.932 8.140 1.00 95.19 315 THR A O 1
ATOM 2557 N N . LEU A 1 316 ? -0.503 9.238 9.477 1.00 94.25 316 LEU A N 1
ATOM 2558 C CA . LEU A 1 316 ? -0.076 10.191 8.451 1.00 94.25 316 LEU A CA 1
ATOM 2559 C C . LEU A 1 316 ? 0.720 9.498 7.338 1.00 94.25 316 LEU A C 1
ATOM 2561 O O . LEU A 1 316 ? 0.462 9.739 6.162 1.00 94.25 316 LEU A O 1
ATOM 2565 N N . GLN A 1 317 ? 1.607 8.559 7.689 1.00 91.06 317 GLN A N 1
ATOM 2566 C CA . GLN A 1 317 ? 2.320 7.737 6.709 1.00 91.06 317 GLN A CA 1
ATOM 2567 C C . GLN A 1 317 ? 1.345 6.960 5.814 1.00 91.06 317 GLN A C 1
ATOM 2569 O O . GLN A 1 317 ? 1.472 6.997 4.592 1.00 91.06 317 GLN A O 1
ATOM 2574 N N . LYS A 1 318 ? 0.356 6.267 6.397 1.00 90.12 318 LYS A N 1
ATOM 2575 C CA . LYS A 1 318 ? -0.649 5.522 5.618 1.00 90.12 318 LYS A CA 1
ATOM 2576 C C . LYS A 1 318 ? -1.572 6.430 4.798 1.00 90.12 318 LYS A C 1
ATOM 2578 O O . LYS A 1 318 ? -2.040 6.006 3.748 1.00 90.12 318 LYS A O 1
ATOM 2583 N N . ALA A 1 319 ? -1.789 7.666 5.248 1.00 90.50 319 ALA A N 1
ATOM 2584 C CA . ALA A 1 319 ? -2.490 8.712 4.506 1.00 90.50 319 ALA A CA 1
ATOM 2585 C C . ALA A 1 319 ? -1.636 9.356 3.394 1.00 90.50 319 ALA A C 1
ATOM 2587 O O . ALA A 1 319 ? -2.116 10.251 2.706 1.00 90.50 319 ALA A O 1
ATOM 2588 N N . ASN A 1 320 ? -0.384 8.917 3.214 1.00 89.06 320 ASN A N 1
ATOM 2589 C CA . ASN A 1 320 ? 0.589 9.484 2.279 1.00 89.06 320 ASN A CA 1
ATOM 2590 C C . ASN A 1 320 ? 1.012 10.938 2.596 1.00 89.06 320 ASN A C 1
ATOM 2592 O O . ASN A 1 320 ? 1.512 11.651 1.730 1.00 89.06 320 ASN A O 1
ATOM 2596 N N . HIS A 1 321 ? 0.859 11.383 3.848 1.00 90.31 321 HIS A N 1
ATOM 2597 C CA . HIS A 1 321 ? 1.365 12.665 4.355 1.00 90.31 321 HIS A CA 1
ATOM 2598 C C . HIS A 1 321 ? 2.793 12.485 4.902 1.00 90.31 321 HIS A C 1
ATOM 2600 O O . HIS A 1 321 ? 3.032 12.547 6.110 1.00 90.31 321 HIS A O 1
ATOM 2606 N N . ILE A 1 322 ? 3.742 12.188 4.008 1.00 88.31 322 ILE A N 1
ATOM 2607 C CA . ILE A 1 322 ? 5.093 11.720 4.365 1.00 88.31 322 ILE A CA 1
ATOM 2608 C C . ILE A 1 322 ? 5.881 12.746 5.193 1.00 88.31 322 ILE A C 1
ATOM 2610 O O . ILE A 1 322 ? 6.457 12.373 6.214 1.00 88.31 322 ILE A O 1
ATOM 2614 N N . ASP A 1 323 ? 5.867 14.027 4.814 1.00 88.06 323 ASP A N 1
ATOM 2615 C CA . ASP A 1 323 ? 6.651 15.060 5.507 1.00 88.06 323 ASP A CA 1
ATOM 2616 C C . ASP A 1 323 ? 6.173 15.284 6.953 1.00 88.06 323 ASP A C 1
ATOM 2618 O O . ASP A 1 323 ? 6.986 15.297 7.881 1.00 88.06 323 ASP A O 1
ATOM 2622 N N . GLU A 1 324 ? 4.854 15.373 7.177 1.00 91.56 324 GLU A N 1
ATOM 2623 C CA . GLU A 1 324 ? 4.303 15.507 8.535 1.00 91.56 324 GLU A CA 1
ATOM 2624 C C . GLU A 1 324 ? 4.578 14.236 9.356 1.00 91.56 324 GLU A C 1
ATOM 2626 O O . GLU A 1 324 ? 4.981 14.320 10.516 1.00 91.56 324 GLU A O 1
ATOM 2631 N N . ALA A 1 325 ? 4.433 13.047 8.758 1.00 93.50 325 ALA A N 1
ATOM 2632 C CA . ALA A 1 325 ? 4.756 11.787 9.426 1.00 93.50 325 ALA A CA 1
ATOM 2633 C C . ALA A 1 325 ? 6.227 11.732 9.878 1.00 93.50 325 ALA A C 1
ATOM 2635 O O . ALA A 1 325 ? 6.510 11.278 10.989 1.00 93.50 325 ALA A O 1
ATOM 2636 N N . MET A 1 326 ? 7.158 12.233 9.059 1.00 90.62 326 MET A N 1
ATOM 2637 C CA . MET A 1 326 ? 8.582 12.303 9.398 1.00 90.62 326 MET A CA 1
ATOM 2638 C C . MET A 1 326 ? 8.839 13.220 10.590 1.00 90.62 326 MET A C 1
ATOM 2640 O O . MET A 1 326 ? 9.575 12.839 11.500 1.00 90.62 326 MET A O 1
ATOM 2644 N N . GLU A 1 327 ? 8.221 14.402 10.615 1.00 93.44 327 GLU A N 1
ATOM 2645 C CA . GLU A 1 327 ? 8.327 15.328 11.745 1.00 93.44 327 GLU A CA 1
ATOM 2646 C C . GLU A 1 327 ? 7.838 14.671 13.044 1.00 93.44 327 GLU A C 1
ATOM 2648 O O . GLU A 1 327 ? 8.554 14.668 14.049 1.00 93.44 327 GLU A O 1
ATOM 2653 N N . ARG A 1 328 ? 6.668 14.015 13.013 1.00 95.31 328 ARG A N 1
ATOM 2654 C CA . ARG A 1 328 ? 6.120 13.318 14.190 1.00 95.31 328 ARG A CA 1
ATOM 2655 C C . ARG A 1 328 ? 6.978 12.133 14.631 1.00 95.31 328 ARG A C 1
ATOM 2657 O O . ARG A 1 328 ? 7.138 11.912 15.831 1.00 95.31 328 ARG A O 1
ATOM 2664 N N . HIS A 1 329 ? 7.546 11.375 13.692 1.00 94.31 329 HIS A N 1
ATOM 2665 C CA . HIS A 1 329 ? 8.465 10.285 14.021 1.00 94.31 329 HIS A CA 1
ATOM 2666 C C . HIS A 1 329 ? 9.772 10.794 14.639 1.00 94.31 329 HIS A C 1
ATOM 2668 O O . HIS A 1 329 ? 10.250 10.177 15.593 1.00 94.31 329 HIS A O 1
ATOM 2674 N N . ARG A 1 330 ? 10.326 11.915 14.154 1.00 94.94 330 ARG A N 1
ATOM 2675 C CA . ARG A 1 330 ? 11.515 12.551 14.750 1.00 94.94 330 ARG A CA 1
ATOM 2676 C C . ARG A 1 330 ? 11.244 13.041 16.170 1.00 94.94 330 ARG A C 1
ATOM 2678 O O . ARG A 1 330 ? 12.034 12.727 17.056 1.00 94.94 330 ARG A O 1
ATOM 2685 N N . ASP A 1 331 ? 10.119 13.721 16.395 1.00 95.19 331 ASP A N 1
ATOM 2686 C CA . ASP A 1 331 ? 9.704 14.170 17.733 1.00 95.19 331 ASP A CA 1
ATOM 2687 C C . ASP A 1 331 ? 9.551 12.971 18.689 1.00 95.19 331 ASP A C 1
ATOM 2689 O O . ASP A 1 331 ? 10.199 12.902 19.732 1.00 95.19 331 ASP A O 1
ATOM 2693 N N . CYS A 1 332 ? 8.807 11.937 18.280 1.00 95.12 332 CYS A N 1
ATOM 2694 C CA . CYS A 1 332 ? 8.645 10.720 19.080 1.00 95.12 332 CYS A CA 1
ATOM 2695 C C . CYS A 1 332 ? 9.985 10.037 19.406 1.00 95.12 332 CYS A C 1
ATOM 2697 O O . CYS A 1 332 ? 10.203 9.603 20.538 1.00 95.12 332 CYS A O 1
ATOM 2699 N N . LEU A 1 333 ? 10.890 9.936 18.427 1.00 95.12 333 LEU A N 1
ATOM 2700 C CA . LEU A 1 333 ? 12.217 9.361 18.630 1.00 95.12 333 LEU A CA 1
ATOM 2701 C C . LEU A 1 333 ? 13.039 10.182 19.631 1.00 95.12 333 LEU A C 1
ATOM 2703 O O . LEU A 1 333 ? 13.675 9.603 20.509 1.00 95.12 333 LEU A O 1
ATOM 2707 N N . GLN A 1 334 ? 13.020 11.511 19.524 1.00 95.44 334 GLN A N 1
ATOM 2708 C CA . GLN A 1 334 ? 13.744 12.393 20.435 1.00 95.44 334 GLN A CA 1
ATOM 2709 C C . GLN A 1 334 ? 13.257 12.235 21.881 1.00 95.44 334 GLN A C 1
ATOM 2711 O O . GLN A 1 334 ? 14.082 12.050 22.775 1.00 95.44 334 GLN A O 1
ATOM 2716 N N . ARG A 1 335 ? 11.938 12.237 22.100 1.00 95.31 335 ARG A N 1
ATOM 2717 C CA . ARG A 1 335 ? 11.336 12.035 23.428 1.00 95.31 335 ARG A CA 1
ATOM 2718 C C . ARG A 1 335 ? 11.693 10.666 24.013 1.00 95.31 335 ARG A C 1
ATOM 2720 O O . ARG A 1 335 ? 12.233 10.560 25.113 1.00 95.31 335 ARG A O 1
ATOM 2727 N N . ARG A 1 336 ? 11.544 9.594 23.223 1.00 95.19 336 ARG A N 1
ATOM 2728 C CA . ARG A 1 336 ? 11.908 8.229 23.654 1.00 95.19 336 ARG A CA 1
ATOM 2729 C C . ARG A 1 336 ? 13.390 8.080 23.988 1.00 95.19 336 ARG A C 1
ATOM 2731 O O . ARG A 1 336 ? 13.716 7.421 24.971 1.00 95.19 336 ARG A O 1
ATOM 2738 N N . ARG A 1 337 ? 14.289 8.722 23.234 1.00 95.00 337 ARG A N 1
ATOM 2739 C CA . ARG A 1 337 ? 15.726 8.753 23.556 1.00 95.00 337 ARG A CA 1
ATOM 2740 C C . ARG A 1 337 ? 15.999 9.388 24.915 1.00 95.00 337 ARG A C 1
ATOM 2742 O O . ARG A 1 337 ? 16.819 8.863 25.662 1.00 95.00 337 ARG A O 1
ATOM 2749 N N . GLN A 1 338 ? 15.312 10.481 25.239 1.00 94.25 338 GLN A N 1
ATOM 2750 C CA . GLN A 1 338 ? 15.482 11.184 26.512 1.00 94.25 338 GLN A CA 1
ATOM 2751 C C . GLN A 1 338 ? 14.949 10.372 27.699 1.00 94.25 338 GLN A C 1
ATOM 2753 O O . GLN A 1 338 ? 15.610 10.306 28.733 1.00 94.25 338 GLN A O 1
ATOM 2758 N N . VAL A 1 339 ? 13.780 9.743 27.548 1.00 95.69 339 VAL A N 1
ATOM 2759 C CA . VAL A 1 339 ? 13.091 9.045 28.647 1.00 95.69 339 VAL A CA 1
ATOM 2760 C C . VAL A 1 339 ? 13.587 7.612 28.841 1.00 95.69 339 VAL A C 1
ATOM 2762 O O . VAL A 1 339 ? 13.795 7.172 29.970 1.00 95.69 339 VAL A O 1
ATOM 2765 N N . LEU A 1 340 ? 13.756 6.865 27.749 1.00 93.44 340 LEU A N 1
ATOM 2766 C CA . LEU A 1 340 ? 14.012 5.420 27.769 1.00 93.44 340 LEU A CA 1
ATOM 2767 C C . LEU A 1 340 ? 15.472 5.071 27.439 1.00 93.44 340 LEU A C 1
ATOM 2769 O O . LEU A 1 340 ? 15.927 3.964 27.731 1.00 93.44 340 LEU A O 1
ATOM 2773 N N . GLY A 1 341 ? 16.211 6.004 26.834 1.00 93.25 341 GLY A N 1
ATOM 2774 C CA . GLY A 1 341 ? 17.562 5.786 26.324 1.00 93.25 341 GLY A CA 1
ATOM 2775 C C . GLY A 1 341 ? 17.597 5.202 24.906 1.00 93.25 341 GLY A C 1
ATOM 2776 O O . GLY A 1 341 ? 16.595 4.736 24.361 1.00 93.25 341 GLY A O 1
ATOM 2777 N N . GLU A 1 342 ? 18.788 5.220 24.300 1.00 90.44 342 GLU A N 1
ATOM 2778 C CA . GLU A 1 342 ? 19.024 4.836 22.894 1.00 90.44 342 GLU A CA 1
ATOM 2779 C C . GLU A 1 342 ? 18.705 3.365 22.587 1.00 90.44 342 GLU A C 1
ATOM 2781 O O . GLU A 1 342 ? 18.195 3.049 21.515 1.00 90.44 342 GLU A O 1
ATOM 2786 N N . ASN A 1 343 ? 18.979 2.462 23.533 1.00 89.06 343 ASN A N 1
ATOM 2787 C CA . ASN A 1 343 ? 18.875 1.015 23.318 1.00 89.06 343 ASN A CA 1
ATOM 2788 C C . ASN A 1 343 ? 17.535 0.419 23.771 1.00 89.06 343 ASN A C 1
ATOM 2790 O O . ASN A 1 343 ? 17.357 -0.792 23.706 1.00 89.06 343 ASN A O 1
ATOM 2794 N N . HIS A 1 344 ? 16.585 1.220 24.256 1.00 90.81 344 HIS A N 1
ATOM 2795 C CA . HIS A 1 344 ? 15.278 0.684 24.629 1.00 90.81 344 HIS A CA 1
ATOM 2796 C C . HIS A 1 344 ? 14.504 0.223 23.382 1.00 90.81 344 HIS A C 1
ATOM 2798 O O . HIS A 1 344 ? 14.527 0.903 22.358 1.00 90.81 344 HIS A O 1
ATOM 2804 N N . GLU A 1 345 ? 13.776 -0.899 23.455 1.00 88.12 345 GLU A N 1
ATOM 2805 C CA . GLU A 1 345 ? 13.102 -1.482 22.277 1.00 88.12 345 GLU A CA 1
ATOM 2806 C C . GLU A 1 345 ? 12.109 -0.509 21.625 1.00 88.12 345 GLU A C 1
ATOM 2808 O O . GLU A 1 345 ? 12.035 -0.431 20.402 1.00 88.12 345 GLU A O 1
ATOM 2813 N N . GLU A 1 346 ? 11.386 0.293 22.412 1.00 88.31 346 GLU A N 1
ATOM 2814 C CA . GLU A 1 346 ? 10.512 1.331 21.847 1.00 88.31 346 GLU A CA 1
ATOM 2815 C C . GLU A 1 346 ? 11.279 2.439 21.111 1.00 88.31 346 GLU A C 1
ATOM 2817 O O . GLU A 1 346 ? 10.802 2.937 20.088 1.00 88.31 346 GLU A O 1
ATOM 2822 N N . THR A 1 347 ? 12.466 2.812 21.598 1.00 93.00 347 THR A N 1
ATOM 2823 C CA . THR A 1 347 ? 13.345 3.768 20.916 1.00 93.00 347 THR A CA 1
ATOM 2824 C C . THR A 1 347 ? 13.828 3.167 19.600 1.00 93.00 347 THR A C 1
ATOM 2826 O O . THR A 1 347 ? 13.679 3.792 18.553 1.00 93.00 347 THR A O 1
ATOM 2829 N N . LEU A 1 348 ? 14.301 1.917 19.615 1.00 92.94 348 LEU A N 1
ATOM 2830 C CA . LEU A 1 348 ? 14.756 1.192 18.422 1.00 92.94 348 LEU A CA 1
ATOM 2831 C C . LEU A 1 348 ? 13.629 0.961 17.403 1.00 92.94 348 LEU A C 1
ATOM 2833 O O . LEU A 1 348 ? 13.862 1.004 16.190 1.00 92.94 348 LEU A O 1
ATOM 2837 N N . GLN A 1 349 ? 12.391 0.775 17.867 1.00 88.56 349 GLN A N 1
ATOM 2838 C CA . GLN A 1 349 ? 11.215 0.732 17.003 1.00 88.56 349 GLN A CA 1
ATOM 2839 C C . GLN A 1 349 ? 10.957 2.092 16.340 1.00 88.56 349 GLN A C 1
ATOM 2841 O O . GLN A 1 349 ? 10.703 2.124 15.136 1.00 88.56 349 GLN A O 1
ATOM 2846 N N . SER A 1 350 ? 11.063 3.207 17.073 1.00 90.69 350 SER A N 1
ATOM 2847 C CA . SER A 1 350 ? 10.968 4.554 16.486 1.00 90.69 350 SER A CA 1
ATOM 2848 C C . SER A 1 350 ? 12.086 4.827 15.476 1.00 90.69 350 SER A C 1
ATOM 2850 O O . SER A 1 350 ? 11.804 5.354 14.402 1.00 90.69 350 SER A O 1
ATOM 2852 N N . VAL A 1 351 ? 13.328 4.420 15.775 1.00 94.06 351 VAL A N 1
ATOM 2853 C CA . VAL A 1 351 ? 14.464 4.498 14.837 1.00 94.06 351 VAL A CA 1
ATOM 2854 C C . VAL A 1 351 ? 14.139 3.731 13.553 1.00 94.06 351 VAL A C 1
ATOM 2856 O O . VAL A 1 351 ? 14.278 4.273 12.459 1.00 94.06 351 VAL A O 1
ATOM 2859 N N . SER A 1 352 ? 13.651 2.493 13.681 1.00 91.19 352 SER A N 1
ATOM 2860 C CA . SER A 1 352 ? 13.285 1.649 12.536 1.00 91.19 352 SER A CA 1
ATOM 2861 C C . SER A 1 352 ? 12.159 2.260 11.699 1.00 91.19 352 SER A C 1
ATOM 2863 O O . SER A 1 352 ? 12.230 2.239 10.473 1.00 91.19 352 SER A O 1
ATOM 2865 N N . ASN A 1 353 ? 11.126 2.813 12.344 1.00 89.69 353 ASN A N 1
ATOM 2866 C CA . ASN A 1 353 ? 9.994 3.437 11.656 1.00 89.69 353 ASN A CA 1
ATOM 2867 C C . ASN A 1 353 ? 10.430 4.678 10.868 1.00 89.69 353 ASN A C 1
ATOM 2869 O O . ASN A 1 353 ? 10.060 4.820 9.705 1.00 89.69 353 ASN A O 1
ATOM 2873 N N . LEU A 1 354 ? 11.251 5.544 11.473 1.00 93.44 354 LEU A N 1
ATOM 2874 C CA . LEU A 1 354 ? 11.783 6.723 10.795 1.00 93.44 354 LEU A CA 1
ATOM 2875 C C . LEU A 1 354 ? 12.701 6.335 9.626 1.00 93.44 354 LEU A C 1
ATOM 2877 O O . LEU A 1 354 ? 12.586 6.923 8.556 1.00 93.44 354 LEU A O 1
ATOM 2881 N N . ALA A 1 355 ? 13.551 5.316 9.793 1.00 93.31 355 ALA A N 1
ATOM 2882 C CA . ALA A 1 355 ? 14.413 4.813 8.722 1.00 93.31 355 ALA A CA 1
ATOM 2883 C C . ALA A 1 355 ? 13.604 4.291 7.520 1.00 93.31 355 ALA A C 1
ATOM 2885 O O . ALA A 1 355 ? 13.914 4.623 6.378 1.00 93.31 355 ALA A O 1
ATOM 2886 N N . VAL A 1 356 ? 12.529 3.532 7.778 1.00 89.88 356 VAL A N 1
ATOM 2887 C CA . VAL A 1 356 ? 11.593 3.068 6.738 1.00 89.88 356 VAL A CA 1
ATOM 2888 C C . VAL A 1 356 ? 10.884 4.235 6.058 1.00 89.88 356 VAL A C 1
ATOM 2890 O O . VAL A 1 356 ? 10.675 4.212 4.853 1.00 89.88 356 VAL A O 1
ATOM 2893 N N . LEU A 1 357 ? 10.494 5.268 6.800 1.00 89.56 357 LEU A N 1
ATOM 2894 C CA . LEU A 1 357 ? 9.811 6.405 6.195 1.00 89.56 357 LEU A CA 1
ATOM 2895 C C . LEU A 1 357 ? 10.746 7.228 5.298 1.00 89.56 357 LEU A C 1
ATOM 2897 O O . LEU A 1 357 ? 10.369 7.582 4.183 1.00 89.56 357 LEU A O 1
ATOM 2901 N N . LEU A 1 358 ? 11.975 7.476 5.757 1.00 90.56 358 LEU A N 1
ATOM 2902 C CA . LEU A 1 358 ? 13.008 8.146 4.966 1.00 90.56 358 LEU A CA 1
ATOM 2903 C C . LEU A 1 358 ? 13.344 7.353 3.697 1.00 90.56 358 LEU A C 1
ATOM 2905 O O . LEU A 1 358 ? 13.482 7.949 2.630 1.00 90.56 358 LEU A O 1
ATOM 2909 N N . SER A 1 359 ? 13.407 6.018 3.783 1.00 88.69 359 SER A N 1
ATOM 2910 C CA . SER A 1 359 ? 13.691 5.159 2.627 1.00 88.69 359 SER A CA 1
ATOM 2911 C C . SER A 1 359 ? 12.574 5.115 1.590 1.00 88.69 359 SER A C 1
ATOM 2913 O O . SER A 1 359 ? 12.839 4.741 0.453 1.00 88.69 359 SER A O 1
ATOM 2915 N N . LEU A 1 360 ? 11.349 5.530 1.928 1.00 85.81 360 LEU A N 1
ATOM 2916 C CA . LEU A 1 360 ? 10.232 5.640 0.983 1.00 85.81 360 LEU A CA 1
ATOM 2917 C C . LEU A 1 360 ? 10.185 6.987 0.252 1.00 85.81 360 LEU A C 1
ATOM 2919 O O . LEU A 1 360 ? 9.433 7.127 -0.715 1.00 85.81 360 LEU A O 1
ATOM 2923 N N . ARG A 1 361 ? 10.972 7.984 0.676 1.00 83.00 361 ARG A N 1
ATOM 2924 C CA . ARG A 1 361 ? 10.980 9.296 0.024 1.00 83.00 361 ARG A CA 1
ATOM 2925 C C . ARG A 1 361 ? 11.545 9.182 -1.391 1.00 83.00 361 ARG A C 1
ATOM 2927 O O . ARG A 1 361 ? 12.543 8.499 -1.629 1.00 83.00 361 ARG A O 1
ATOM 2934 N N . ARG A 1 362 ? 10.907 9.863 -2.341 1.00 83.12 362 ARG A N 1
ATOM 2935 C CA . ARG A 1 362 ? 11.362 9.960 -3.731 1.00 83.12 362 ARG A CA 1
ATOM 2936 C C . ARG A 1 362 ? 11.307 11.429 -4.193 1.00 83.12 362 ARG A C 1
ATOM 2938 O O . ARG A 1 362 ? 10.297 12.076 -3.918 1.00 83.12 362 ARG A O 1
ATOM 2945 N N . PRO A 1 363 ? 12.349 11.954 -4.872 1.00 83.56 363 PRO A N 1
ATOM 2946 C CA . PRO A 1 363 ? 13.651 11.317 -5.102 1.00 83.56 363 PRO A CA 1
ATOM 2947 C C . PRO A 1 363 ? 14.422 11.119 -3.785 1.00 83.56 363 PRO A C 1
ATOM 2949 O O . PRO A 1 363 ? 14.245 11.873 -2.828 1.00 83.56 363 PRO A O 1
ATOM 2952 N N . LEU A 1 364 ? 15.238 10.067 -3.722 1.00 86.69 364 LEU A N 1
ATOM 2953 C CA . LEU A 1 364 ? 16.077 9.762 -2.565 1.00 86.69 364 LEU A CA 1
ATOM 2954 C C . LEU A 1 364 ? 17.409 10.502 -2.732 1.00 86.69 364 LEU A C 1
ATOM 2956 O O . LEU A 1 364 ? 18.180 10.154 -3.616 1.00 86.69 364 LEU A O 1
ATOM 2960 N N . THR A 1 365 ? 17.659 11.550 -1.944 1.00 90.50 365 THR A N 1
ATOM 2961 C CA . THR A 1 365 ? 18.923 12.307 -2.013 1.00 90.50 365 THR A CA 1
ATOM 2962 C C . THR A 1 365 ? 20.012 11.636 -1.176 1.00 90.50 365 THR A C 1
ATOM 2964 O O . THR A 1 365 ? 19.708 10.814 -0.307 1.00 90.50 365 THR A O 1
ATOM 2967 N N . VAL A 1 366 ? 21.277 11.997 -1.409 1.00 90.31 366 VAL A N 1
ATOM 2968 C CA . VAL A 1 366 ? 22.428 11.450 -0.670 1.00 90.31 366 VAL A CA 1
ATOM 2969 C C . VAL A 1 366 ? 22.304 11.725 0.833 1.00 90.31 366 VAL A C 1
ATOM 2971 O O . VAL A 1 366 ? 22.485 10.820 1.640 1.00 90.31 366 VAL A O 1
ATOM 2974 N N . GLU A 1 367 ? 21.876 12.926 1.230 1.00 91.19 367 GLU A N 1
ATOM 2975 C CA . GLU A 1 367 ? 21.756 13.304 2.646 1.00 91.19 367 GLU A CA 1
ATOM 2976 C C . GLU A 1 367 ? 20.707 12.460 3.383 1.00 91.19 367 GLU A C 1
ATOM 2978 O O . GLU A 1 367 ? 20.898 12.046 4.527 1.00 91.19 367 GLU A O 1
ATOM 2983 N N . ILE A 1 368 ? 19.586 12.190 2.714 1.00 90.75 368 ILE A N 1
ATOM 2984 C CA . ILE A 1 368 ? 18.485 11.388 3.259 1.00 90.75 368 ILE A CA 1
ATOM 2985 C C . ILE A 1 368 ? 18.877 9.920 3.291 1.00 90.75 368 ILE A C 1
ATOM 2987 O O . ILE A 1 368 ? 18.529 9.210 4.237 1.00 90.75 368 ILE A O 1
ATOM 2991 N N . PHE A 1 369 ? 19.606 9.473 2.266 1.00 94.06 369 PHE A N 1
ATOM 2992 C CA . PHE A 1 369 ? 20.149 8.130 2.229 1.00 94.06 369 PHE A CA 1
ATOM 2993 C C . PHE A 1 369 ? 21.086 7.891 3.420 1.00 94.06 369 PHE A C 1
ATOM 2995 O O . PHE A 1 369 ? 20.931 6.897 4.130 1.00 94.06 369 PHE A O 1
ATOM 3002 N N . ASP A 1 370 ? 21.987 8.831 3.702 1.00 94.75 370 ASP A N 1
ATOM 3003 C CA . ASP A 1 370 ? 22.917 8.744 4.828 1.00 94.75 370 ASP A CA 1
ATOM 3004 C C . ASP A 1 370 ? 22.207 8.796 6.191 1.00 94.75 370 ASP A C 1
ATOM 3006 O O . ASP A 1 370 ? 22.523 7.998 7.082 1.00 94.75 370 ASP A O 1
ATOM 3010 N N . GLU A 1 371 ? 21.199 9.665 6.358 1.00 94.06 371 GLU A N 1
ATOM 3011 C CA . GLU A 1 371 ? 20.366 9.703 7.571 1.00 94.06 371 GLU A CA 1
ATOM 3012 C C . GLU A 1 371 ? 19.669 8.350 7.796 1.00 94.06 371 GLU A C 1
ATOM 3014 O O . GLU A 1 371 ? 19.780 7.753 8.873 1.00 94.06 371 GLU A O 1
ATOM 3019 N N . ALA A 1 372 ? 18.993 7.823 6.772 1.00 95.25 372 ALA A N 1
ATOM 3020 C CA . ALA A 1 372 ? 18.281 6.552 6.852 1.00 95.25 372 ALA A CA 1
ATOM 3021 C C . ALA A 1 372 ? 19.232 5.368 7.080 1.00 95.25 372 ALA A C 1
ATOM 3023 O O . ALA A 1 372 ? 18.941 4.506 7.912 1.00 95.25 372 ALA A O 1
ATOM 3024 N N . ARG A 1 373 ? 20.392 5.337 6.409 1.00 95.81 373 ARG A N 1
ATOM 3025 C CA . ARG A 1 373 ? 21.429 4.308 6.592 1.00 95.81 373 ARG A CA 1
ATOM 3026 C C . ARG A 1 373 ? 21.946 4.294 8.026 1.00 95.81 373 ARG A C 1
ATOM 3028 O O . ARG A 1 373 ? 22.076 3.222 8.620 1.00 95.81 373 ARG A O 1
ATOM 3035 N N . SER A 1 374 ? 22.202 5.470 8.599 1.00 96.19 374 SER A N 1
ATOM 3036 C CA . SER A 1 374 ? 22.629 5.615 9.993 1.00 96.19 374 SER A CA 1
ATOM 3037 C C . SER A 1 374 ? 21.574 5.080 10.966 1.00 96.19 374 SER A C 1
ATOM 3039 O O . SER A 1 374 ? 21.887 4.276 11.849 1.00 96.19 374 SER A O 1
ATOM 3041 N N . LEU A 1 375 ? 20.303 5.442 10.760 1.00 96.00 375 LEU A N 1
ATOM 3042 C CA . LEU A 1 375 ? 19.194 4.965 11.589 1.00 96.00 375 LEU A CA 1
ATOM 3043 C C . LEU A 1 375 ? 18.986 3.450 11.459 1.00 96.00 375 LEU A C 1
ATOM 3045 O O . LEU A 1 375 ? 18.865 2.767 12.475 1.00 96.00 375 LEU A O 1
ATOM 3049 N N . TYR A 1 376 ? 19.011 2.889 10.249 1.00 95.88 376 TYR A N 1
ATOM 3050 C CA . TYR A 1 376 ? 18.940 1.438 10.067 1.00 95.88 376 TYR A CA 1
ATOM 3051 C C . TYR A 1 376 ? 20.097 0.712 10.764 1.00 95.88 376 TYR A C 1
ATOM 3053 O O . TYR A 1 376 ? 19.863 -0.279 11.457 1.00 95.88 376 TYR A O 1
ATOM 3061 N N . SER A 1 377 ? 21.328 1.216 10.632 1.00 95.50 377 SER A N 1
ATOM 3062 C CA . SER A 1 377 ? 22.506 0.652 11.302 1.00 95.50 377 SER A CA 1
ATOM 3063 C C . SER A 1 377 ? 22.343 0.660 12.825 1.00 95.50 377 SER A C 1
ATOM 3065 O O . SER A 1 377 ? 22.613 -0.348 13.484 1.00 95.50 377 SER A O 1
ATOM 3067 N N . LEU A 1 378 ? 21.842 1.766 13.387 1.00 94.94 378 LEU A N 1
ATOM 3068 C CA . LEU A 1 378 ? 21.545 1.884 14.814 1.00 94.94 378 LEU A CA 1
ATOM 3069 C C . LEU A 1 378 ? 20.461 0.889 15.253 1.00 94.94 378 LEU A C 1
ATOM 3071 O O . LEU A 1 378 ? 20.642 0.195 16.252 1.00 94.94 378 LEU A O 1
ATOM 3075 N N . ALA A 1 379 ? 19.366 0.780 14.498 1.00 94.81 379 ALA A N 1
ATOM 3076 C CA . ALA A 1 379 ? 18.273 -0.137 14.806 1.00 94.81 379 ALA A CA 1
ATOM 3077 C C . ALA A 1 379 ? 18.722 -1.605 14.797 1.00 94.81 379 ALA A C 1
ATOM 3079 O O . ALA A 1 379 ? 18.389 -2.350 15.718 1.00 94.81 379 ALA A O 1
ATOM 3080 N N . VAL A 1 380 ? 19.497 -2.017 13.786 1.00 94.94 380 VAL A N 1
ATOM 3081 C CA . VAL A 1 380 ? 20.029 -3.383 13.688 1.00 94.94 380 VAL A CA 1
ATOM 3082 C C . VAL A 1 380 ? 20.965 -3.675 14.859 1.00 94.94 380 VAL A C 1
ATOM 3084 O O . VAL A 1 380 ? 20.714 -4.623 15.597 1.00 94.94 380 VAL A O 1
ATOM 3087 N N . LYS A 1 381 ? 21.987 -2.840 15.092 1.00 94.88 381 LYS A N 1
ATOM 3088 C CA . LYS A 1 381 ? 22.963 -3.053 16.177 1.00 94.88 381 LYS A CA 1
ATOM 3089 C C . LYS A 1 381 ? 22.310 -3.047 17.558 1.00 94.88 381 LYS A C 1
ATOM 3091 O O . LYS A 1 381 ? 22.633 -3.885 18.397 1.00 94.88 381 LYS A O 1
ATOM 3096 N N . GLY A 1 382 ? 21.381 -2.119 17.791 1.00 94.50 382 GLY A N 1
ATOM 3097 C CA . GLY A 1 382 ? 20.638 -2.037 19.044 1.00 94.50 382 GLY 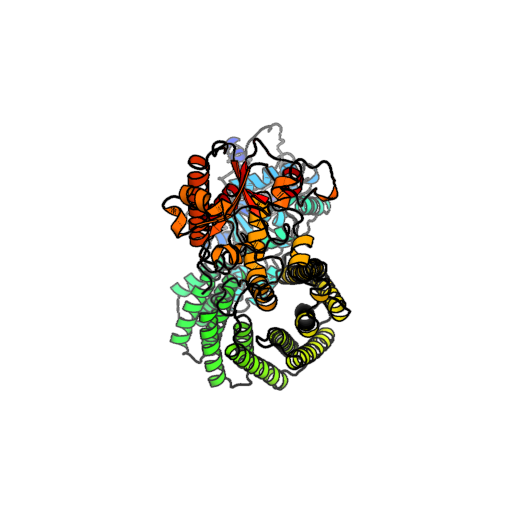A CA 1
ATOM 3098 C C . GLY A 1 382 ? 19.824 -3.304 19.297 1.00 94.50 382 GLY A C 1
ATOM 3099 O O . GLY A 1 382 ? 19.935 -3.893 20.367 1.00 94.50 382 GLY A O 1
ATOM 3100 N N . ARG A 1 383 ? 19.072 -3.781 18.296 1.00 94.38 383 ARG A N 1
ATOM 3101 C CA . ARG A 1 383 ? 18.263 -5.005 18.416 1.00 94.38 383 ARG A CA 1
ATOM 3102 C C . ARG A 1 383 ? 19.105 -6.268 18.553 1.00 94.38 383 ARG A C 1
ATOM 3104 O O . ARG A 1 383 ? 18.771 -7.145 19.347 1.00 94.38 383 ARG A O 1
ATOM 3111 N N . GLU A 1 384 ? 20.224 -6.353 17.839 1.00 94.88 384 GLU A N 1
ATOM 3112 C CA . GLU A 1 384 ? 21.192 -7.441 18.007 1.00 94.88 384 GLU A CA 1
ATOM 3113 C C . GLU A 1 384 ? 21.698 -7.530 19.451 1.00 94.88 384 GLU A C 1
ATOM 3115 O O . GLU A 1 384 ? 21.806 -8.633 19.987 1.00 94.88 384 GLU A O 1
ATOM 3120 N N . ALA A 1 385 ? 21.959 -6.385 20.088 1.00 93.56 385 ALA A N 1
ATOM 3121 C CA . ALA A 1 385 ? 22.434 -6.320 21.465 1.00 93.56 385 ALA A CA 1
ATOM 3122 C C . ALA A 1 385 ? 21.339 -6.600 22.512 1.00 93.56 385 ALA A C 1
ATOM 3124 O O . ALA A 1 385 ? 21.650 -7.140 23.572 1.00 93.56 385 ALA A O 1
ATOM 3125 N N . THR A 1 386 ? 20.079 -6.236 22.250 1.00 93.00 386 THR A N 1
ATOM 3126 C CA . THR A 1 386 ? 19.001 -6.301 23.255 1.00 93.00 386 THR A CA 1
ATOM 3127 C C . THR A 1 386 ? 18.138 -7.551 23.176 1.00 93.00 386 THR A C 1
ATOM 3129 O O . THR A 1 386 ? 17.863 -8.169 24.202 1.00 93.00 386 THR A O 1
ATOM 3132 N N . ILE A 1 387 ? 17.695 -7.922 21.975 1.00 91.56 387 ILE A N 1
ATOM 3133 C CA . ILE A 1 387 ? 16.783 -9.052 21.735 1.00 91.56 387 ILE A CA 1
ATOM 3134 C C . ILE A 1 387 ? 17.462 -10.192 20.967 1.00 91.56 387 ILE A C 1
ATOM 3136 O O . ILE A 1 387 ? 16.922 -11.293 20.882 1.00 91.56 387 ILE A O 1
ATOM 3140 N N . GLY A 1 388 ? 18.678 -9.957 20.469 1.00 93.81 388 GLY A N 1
ATOM 3141 C CA . GLY A 1 388 ? 19.525 -10.954 19.831 1.00 93.81 388 GLY A CA 1
ATOM 3142 C C . GLY A 1 388 ? 19.482 -10.906 18.304 1.00 93.81 388 GLY A C 1
ATOM 3143 O O . GLY A 1 388 ? 18.480 -10.560 17.674 1.00 93.81 388 GLY A O 1
ATOM 3144 N N . ALA A 1 389 ? 20.589 -11.322 17.685 1.00 93.69 389 ALA A N 1
ATOM 3145 C CA . ALA A 1 389 ? 20.773 -11.285 16.232 1.00 93.69 389 ALA A CA 1
ATOM 3146 C C . ALA A 1 389 ? 19.865 -12.240 15.437 1.00 93.69 389 ALA A C 1
ATOM 3148 O O . ALA A 1 389 ? 19.697 -12.062 14.236 1.00 93.69 389 ALA A O 1
ATOM 3149 N N . LYS A 1 390 ? 19.282 -13.251 16.094 1.00 94.44 390 LYS A N 1
ATOM 3150 C CA . LYS A 1 390 ? 18.379 -14.234 15.472 1.00 94.44 390 LYS A CA 1
ATOM 3151 C C . LYS A 1 390 ? 16.897 -13.971 15.756 1.00 94.44 390 LYS A C 1
ATOM 3153 O O . LYS A 1 390 ? 16.059 -14.747 15.304 1.00 94.44 390 LYS A O 1
ATOM 3158 N N . ASP A 1 391 ? 16.560 -12.919 16.508 1.00 93.56 391 ASP A N 1
ATOM 3159 C CA . ASP A 1 391 ? 15.158 -12.559 16.739 1.00 93.56 391 ASP A CA 1
ATOM 3160 C C . ASP A 1 391 ? 14.509 -12.139 15.404 1.00 93.56 391 ASP A C 1
ATOM 3162 O O . ASP A 1 391 ? 15.103 -11.350 14.657 1.00 93.56 391 ASP A O 1
ATOM 3166 N N . PRO A 1 392 ? 13.294 -12.624 15.081 1.00 93.56 392 PRO A N 1
ATOM 3167 C CA . PRO A 1 392 ? 12.607 -12.270 13.843 1.00 93.56 392 PRO A CA 1
ATOM 3168 C C . PRO A 1 392 ? 12.492 -10.768 13.563 1.00 93.56 392 PRO A C 1
ATOM 3170 O O . PRO A 1 392 ? 12.519 -10.367 12.401 1.00 93.56 392 PRO A O 1
ATOM 3173 N N . ARG A 1 393 ? 12.386 -9.920 14.594 1.00 89.31 393 ARG A N 1
ATOM 3174 C CA . ARG A 1 393 ? 12.309 -8.457 14.439 1.00 89.31 393 ARG A CA 1
ATOM 3175 C C . ARG A 1 393 ? 13.652 -7.865 14.023 1.00 89.31 393 ARG A C 1
ATOM 3177 O O . ARG A 1 393 ? 13.683 -6.973 13.172 1.00 89.31 393 ARG A O 1
ATOM 3184 N N . THR A 1 394 ? 14.753 -8.378 14.572 1.00 93.69 394 THR A N 1
ATOM 3185 C CA . THR A 1 394 ? 16.115 -8.007 14.159 1.00 93.69 394 THR A CA 1
ATOM 3186 C C . THR A 1 394 ? 16.335 -8.375 12.695 1.00 93.69 394 THR A C 1
ATOM 3188 O O . THR A 1 394 ? 16.699 -7.517 11.894 1.00 93.69 394 THR A O 1
ATOM 3191 N N . LEU A 1 395 ? 16.007 -9.615 12.321 1.00 95.50 395 LEU A N 1
ATOM 3192 C CA . LEU A 1 395 ? 16.170 -10.129 10.956 1.00 95.50 395 LEU A CA 1
ATOM 3193 C C . LEU A 1 395 ? 15.285 -9.383 9.945 1.00 95.50 395 LEU A C 1
ATOM 3195 O O . LEU A 1 395 ? 15.726 -9.067 8.842 1.00 95.50 395 LEU A O 1
ATOM 3199 N N . TYR A 1 396 ? 14.051 -9.034 10.322 1.00 91.12 396 TYR A N 1
ATOM 3200 C CA . TYR A 1 396 ? 13.175 -8.219 9.477 1.00 91.12 396 TYR A CA 1
ATOM 3201 C C . TYR A 1 396 ? 13.731 -6.800 9.273 1.00 91.12 396 TYR A C 1
ATOM 3203 O O . TYR A 1 396 ? 13.713 -6.278 8.158 1.00 91.12 396 TYR A O 1
ATOM 3211 N N . THR A 1 397 ? 14.302 -6.194 10.320 1.00 92.25 397 THR A N 1
ATOM 3212 C CA . THR A 1 397 ? 14.971 -4.883 10.225 1.00 92.25 397 THR A CA 1
ATOM 3213 C C . THR A 1 397 ? 16.186 -4.951 9.304 1.00 92.25 397 THR A C 1
ATOM 3215 O O . THR A 1 397 ? 16.326 -4.104 8.425 1.00 92.25 397 THR A O 1
ATOM 3218 N N . GLN A 1 398 ? 17.019 -5.988 9.445 1.00 96.00 398 GLN A N 1
ATOM 3219 C CA . GLN A 1 398 ? 18.151 -6.249 8.551 1.00 96.00 398 GLN A CA 1
ATOM 3220 C C . GLN A 1 398 ? 17.694 -6.420 7.100 1.00 96.00 398 GLN A C 1
ATOM 3222 O O . GLN A 1 398 ? 18.304 -5.861 6.197 1.00 96.00 398 GLN A O 1
ATOM 3227 N N . SER A 1 399 ? 16.598 -7.144 6.866 1.00 95.62 399 SER A N 1
ATOM 3228 C CA . SER A 1 399 ? 16.055 -7.340 5.523 1.00 95.62 399 SER A CA 1
ATOM 3229 C C . SER A 1 399 ? 15.544 -6.046 4.885 1.00 95.62 399 SER A C 1
ATOM 3231 O O . SER A 1 399 ? 15.644 -5.904 3.668 1.00 95.62 399 SER A O 1
ATOM 3233 N N . ASN A 1 400 ? 14.970 -5.126 5.663 1.00 94.69 400 ASN A N 1
ATOM 3234 C CA . ASN A 1 400 ? 14.559 -3.814 5.157 1.00 94.69 400 ASN A CA 1
ATOM 3235 C C . ASN A 1 400 ? 15.771 -2.915 4.910 1.00 94.69 400 ASN A C 1
ATOM 3237 O O . ASN A 1 400 ? 15.814 -2.219 3.901 1.00 94.69 400 ASN A O 1
ATOM 3241 N N . PHE A 1 401 ? 16.774 -2.980 5.788 1.00 96.81 401 PHE A N 1
ATOM 3242 C CA . PHE A 1 401 ? 18.020 -2.250 5.603 1.00 96.81 401 PHE A CA 1
ATOM 3243 C C . PHE A 1 401 ? 18.748 -2.697 4.329 1.00 96.81 401 PHE A C 1
ATOM 3245 O O . PHE A 1 401 ? 19.127 -1.871 3.508 1.00 96.81 401 PHE A O 1
ATOM 3252 N N . ALA A 1 402 ? 18.856 -4.006 4.113 1.00 96.75 402 ALA A N 1
ATOM 3253 C CA . ALA A 1 402 ? 19.457 -4.587 2.921 1.00 96.75 402 ALA A CA 1
ATOM 3254 C C . ALA A 1 402 ? 18.750 -4.147 1.632 1.00 96.75 402 ALA A C 1
ATOM 3256 O O . ALA A 1 402 ? 19.408 -3.759 0.667 1.00 96.75 402 ALA A O 1
ATOM 3257 N N . ARG A 1 403 ? 17.411 -4.148 1.634 1.00 95.38 403 ARG A N 1
ATOM 3258 C CA . ARG A 1 403 ? 16.610 -3.651 0.511 1.00 95.38 403 ARG A CA 1
ATOM 3259 C C . ARG A 1 403 ? 16.889 -2.179 0.233 1.00 95.38 403 ARG A C 1
ATOM 3261 O O . ARG A 1 403 ? 17.028 -1.803 -0.918 1.00 95.38 403 ARG A O 1
ATOM 3268 N N . PHE A 1 404 ? 16.974 -1.366 1.279 1.00 95.69 404 PHE A N 1
ATOM 3269 C CA . PHE A 1 404 ? 17.262 0.057 1.161 1.00 95.69 404 PHE A CA 1
ATOM 3270 C C . PHE A 1 404 ? 18.666 0.330 0.597 1.00 95.69 404 PHE A C 1
ATOM 3272 O O . PHE A 1 404 ? 18.820 1.208 -0.245 1.00 95.69 404 PHE A O 1
ATOM 3279 N N . LEU A 1 405 ? 19.679 -0.455 0.986 1.00 96.31 405 LEU A N 1
ATOM 3280 C CA . LEU A 1 405 ? 21.030 -0.342 0.420 1.00 96.31 405 LEU A CA 1
ATOM 3281 C C . LEU A 1 405 ? 21.062 -0.602 -1.097 1.00 96.31 405 LEU A C 1
ATOM 3283 O O . LEU A 1 405 ? 21.880 0.002 -1.784 1.00 96.31 405 LEU A O 1
ATOM 3287 N N . SER A 1 406 ? 20.171 -1.454 -1.626 1.00 93.56 406 SER A N 1
ATOM 3288 C CA . SER A 1 406 ? 20.072 -1.713 -3.073 1.00 93.56 406 SER A CA 1
ATOM 3289 C C . SER A 1 406 ? 19.412 -0.570 -3.855 1.00 93.56 406 SER A C 1
ATOM 3291 O O . SER A 1 406 ? 19.488 -0.554 -5.078 1.00 93.56 406 SER A O 1
ATOM 3293 N N . GLU A 1 407 ? 18.775 0.385 -3.166 1.00 91.62 407 GLU A N 1
ATOM 3294 C CA . GLU A 1 407 ? 18.114 1.564 -3.748 1.00 91.62 407 GLU A CA 1
ATOM 3295 C C . GLU A 1 407 ? 18.948 2.844 -3.602 1.00 91.62 407 GLU A C 1
ATOM 3297 O O . GLU A 1 407 ? 18.410 3.947 -3.712 1.00 91.62 407 GLU A O 1
ATOM 3302 N N . ALA A 1 408 ? 20.243 2.717 -3.302 1.00 92.56 408 ALA A N 1
ATOM 3303 C CA . ALA A 1 408 ? 21.111 3.864 -3.088 1.00 92.56 408 ALA A CA 1
ATOM 3304 C C . ALA A 1 408 ? 21.102 4.816 -4.300 1.00 92.56 408 ALA A C 1
ATOM 3306 O O . ALA A 1 408 ? 21.164 4.345 -5.437 1.00 92.56 408 ALA A O 1
ATOM 3307 N N . PRO A 1 409 ? 21.067 6.146 -4.080 1.00 88.94 409 PRO A N 1
ATOM 3308 C CA . PRO A 1 409 ? 21.131 7.114 -5.175 1.00 88.94 409 PRO A CA 1
ATOM 3309 C C . PRO A 1 409 ? 22.447 7.022 -5.955 1.00 88.94 409 PRO A C 1
ATOM 3311 O O . PRO A 1 409 ? 22.463 7.246 -7.161 1.00 88.94 409 PRO A O 1
ATOM 3314 N N . GLU A 1 410 ? 23.526 6.640 -5.270 1.00 89.25 410 GLU A N 1
ATOM 3315 C CA . GLU A 1 410 ? 24.829 6.326 -5.851 1.00 89.25 410 GLU A CA 1
ATOM 3316 C C . GLU A 1 410 ? 25.113 4.824 -5.655 1.00 89.25 410 GLU A C 1
ATOM 3318 O O . GLU A 1 410 ? 25.724 4.423 -4.655 1.00 89.25 410 GLU A O 1
ATOM 3323 N N . PRO A 1 411 ? 24.612 3.954 -6.552 1.00 89.00 411 PRO A N 1
ATOM 3324 C CA . PRO A 1 411 ? 24.798 2.515 -6.424 1.00 89.00 411 PRO A CA 1
ATOM 3325 C C . PRO A 1 411 ? 26.275 2.134 -6.583 1.00 89.00 411 PRO A C 1
ATOM 3327 O O . PRO A 1 411 ? 27.006 2.684 -7.405 1.00 89.00 411 PRO A O 1
ATOM 3330 N N . SER A 1 412 ? 26.724 1.164 -5.787 1.00 90.81 412 SER A N 1
ATOM 3331 C CA . SER A 1 412 ? 28.087 0.632 -5.850 1.00 90.81 412 SER A CA 1
ATOM 3332 C C . SER A 1 412 ? 28.114 -0.848 -5.488 1.00 90.81 412 SER A C 1
ATOM 3334 O O . SER A 1 412 ? 27.287 -1.328 -4.708 1.00 90.81 412 SER A O 1
ATOM 3336 N N . THR A 1 413 ? 29.104 -1.579 -6.005 1.00 90.31 413 THR A N 1
ATOM 3337 C CA . THR A 1 413 ? 29.287 -3.010 -5.714 1.00 90.31 413 THR A CA 1
ATOM 3338 C C . THR A 1 413 ? 29.378 -3.286 -4.212 1.00 90.31 413 THR A C 1
ATOM 3340 O O . THR A 1 413 ? 28.789 -4.250 -3.735 1.00 90.31 413 THR A O 1
ATOM 3343 N N . GLN A 1 414 ? 30.028 -2.405 -3.444 1.00 93.75 414 GLN A N 1
ATOM 3344 C CA . GLN A 1 414 ? 30.148 -2.545 -1.991 1.00 93.75 414 GLN A CA 1
ATOM 3345 C C . GLN A 1 414 ? 28.783 -2.507 -1.282 1.00 93.75 414 GLN A C 1
ATOM 3347 O O . GLN A 1 414 ? 28.545 -3.291 -0.363 1.00 93.75 414 GLN A O 1
ATOM 3352 N N . LEU A 1 415 ? 27.877 -1.618 -1.704 1.00 93.88 415 LEU A N 1
ATOM 3353 C CA . LEU A 1 415 ? 26.530 -1.527 -1.128 1.00 93.88 415 LEU A CA 1
ATOM 3354 C C . LEU A 1 415 ? 25.693 -2.765 -1.465 1.00 93.88 415 LEU A C 1
ATOM 3356 O O . LEU A 1 415 ? 24.973 -3.276 -0.605 1.00 93.88 415 LEU A O 1
ATOM 3360 N N . PHE A 1 416 ? 25.829 -3.293 -2.684 1.00 95.12 416 PHE A N 1
ATOM 3361 C CA . PHE A 1 416 ? 25.184 -4.549 -3.066 1.00 95.12 416 PHE A CA 1
ATOM 3362 C C . PHE A 1 416 ? 25.741 -5.753 -2.298 1.00 95.12 416 PHE A C 1
ATOM 3364 O O . PHE A 1 416 ? 24.970 -6.607 -1.867 1.00 95.12 416 PHE A O 1
ATOM 3371 N N . GLU A 1 417 ? 27.051 -5.818 -2.058 1.00 94.44 417 GLU A N 1
ATOM 3372 C CA . GLU A 1 417 ? 27.661 -6.861 -1.225 1.00 94.44 417 GLU A CA 1
ATOM 3373 C C . GLU A 1 417 ? 27.183 -6.793 0.232 1.00 94.44 417 GLU A C 1
ATOM 3375 O O . GLU A 1 417 ? 26.855 -7.826 0.820 1.00 94.44 417 GLU A O 1
ATOM 3380 N N . GLU A 1 418 ? 27.084 -5.592 0.809 1.00 96.00 418 GLU A N 1
ATOM 3381 C CA . GLU A 1 418 ? 26.515 -5.386 2.147 1.00 96.00 418 GLU A CA 1
ATOM 3382 C C . GLU A 1 418 ? 25.038 -5.827 2.195 1.00 96.00 418 GLU A C 1
ATOM 3384 O O . GLU A 1 418 ? 24.638 -6.575 3.095 1.00 96.00 418 GLU A O 1
ATOM 3389 N N . SER A 1 419 ? 24.241 -5.441 1.190 1.00 97.06 419 SER A N 1
ATOM 3390 C CA . SER A 1 419 ? 22.845 -5.871 1.024 1.00 97.06 419 SER A CA 1
ATOM 3391 C C . SER A 1 419 ? 22.720 -7.398 0.970 1.00 97.06 419 SER A C 1
ATOM 3393 O O . SER A 1 419 ? 21.917 -7.987 1.699 1.00 97.06 419 SER A O 1
ATOM 3395 N N . GLU A 1 420 ? 23.542 -8.074 0.165 1.00 95.00 420 GLU A N 1
ATOM 3396 C CA . GLU A 1 420 ? 23.496 -9.530 0.029 1.00 95.00 420 GLU A CA 1
ATOM 3397 C C . GLU A 1 420 ? 23.859 -10.258 1.325 1.00 95.00 420 GLU A C 1
ATOM 3399 O O . GLU A 1 420 ? 23.190 -11.232 1.681 1.00 95.00 420 GLU A O 1
ATOM 3404 N N . GLN A 1 421 ? 24.863 -9.781 2.066 1.00 95.81 421 GLN A N 1
ATOM 3405 C CA . GLN A 1 421 ? 25.240 -10.370 3.355 1.00 95.81 421 GLN A CA 1
ATOM 3406 C C . GLN A 1 421 ? 24.102 -10.275 4.378 1.00 95.81 421 GLN A C 1
ATOM 3408 O O . GLN A 1 421 ? 23.809 -11.250 5.080 1.00 95.81 421 GLN A O 1
ATOM 3413 N N . LEU A 1 422 ? 23.441 -9.118 4.456 1.00 96.50 422 LEU A N 1
ATOM 3414 C CA . LEU A 1 422 ? 22.303 -8.903 5.348 1.00 96.50 422 LEU A CA 1
ATOM 3415 C C . LEU A 1 422 ? 21.096 -9.756 4.937 1.00 96.50 422 LEU A C 1
ATOM 3417 O O . LEU A 1 422 ? 20.496 -10.416 5.788 1.00 96.50 422 LEU A O 1
ATOM 3421 N N . HIS A 1 423 ? 20.767 -9.810 3.642 1.00 96.31 423 HIS A N 1
ATOM 3422 C CA . HIS A 1 423 ? 19.684 -10.655 3.140 1.00 96.31 423 HIS A CA 1
ATOM 3423 C C . HIS A 1 423 ? 19.943 -12.145 3.373 1.00 96.31 423 HIS A C 1
ATOM 3425 O O . HIS A 1 423 ? 19.027 -12.849 3.798 1.00 96.31 423 HIS A O 1
ATOM 3431 N N . ALA A 1 424 ? 21.167 -12.628 3.139 1.00 93.94 424 ALA A N 1
ATOM 3432 C CA . ALA A 1 424 ? 21.530 -14.025 3.366 1.00 93.94 424 ALA A CA 1
ATOM 3433 C C . ALA A 1 424 ? 21.305 -14.427 4.832 1.00 93.94 424 ALA A C 1
ATOM 3435 O O . ALA A 1 424 ? 20.616 -15.412 5.100 1.00 93.94 424 ALA A O 1
ATOM 3436 N N . ARG A 1 425 ? 21.786 -13.608 5.780 1.00 94.50 425 ARG A N 1
ATOM 3437 C CA . ARG A 1 425 ? 21.565 -13.827 7.219 1.00 94.50 425 ARG A CA 1
ATOM 3438 C C . ARG A 1 425 ? 20.083 -13.786 7.587 1.00 94.50 425 ARG A C 1
ATOM 3440 O O . ARG A 1 425 ? 19.622 -14.659 8.325 1.00 94.50 425 ARG A O 1
ATOM 3447 N N . ALA A 1 426 ? 19.341 -12.797 7.087 1.00 95.75 426 ALA A N 1
ATOM 3448 C CA . ALA A 1 426 ? 17.922 -12.633 7.387 1.00 95.75 426 ALA A CA 1
ATOM 3449 C C . ALA A 1 426 ? 17.094 -13.830 6.897 1.00 95.75 426 ALA A C 1
ATOM 3451 O O . ALA A 1 426 ? 16.357 -14.431 7.677 1.00 95.75 426 ALA A O 1
ATOM 3452 N N . VAL A 1 427 ? 17.249 -14.211 5.626 1.00 95.62 427 VAL A N 1
ATOM 3453 C CA . VAL A 1 427 ? 16.480 -15.294 4.998 1.00 95.62 427 VAL A CA 1
ATOM 3454 C C . VAL A 1 427 ? 16.799 -16.649 5.626 1.00 95.62 427 VAL A C 1
ATOM 3456 O O . VAL A 1 427 ? 15.868 -17.398 5.924 1.00 95.62 427 VAL A O 1
ATOM 3459 N N . GLU A 1 428 ? 18.074 -16.961 5.873 1.00 94.88 428 GLU A N 1
ATOM 3460 C CA . GLU A 1 428 ? 18.480 -18.228 6.493 1.00 94.88 428 GLU A CA 1
ATOM 3461 C C . GLU A 1 428 ? 17.850 -18.393 7.883 1.00 94.88 428 GLU A C 1
ATOM 3463 O O . GLU A 1 428 ? 17.159 -19.380 8.152 1.00 94.88 428 GLU A O 1
ATOM 3468 N N . ASN A 1 429 ? 18.021 -17.395 8.756 1.00 95.81 429 ASN A N 1
ATOM 3469 C CA . ASN A 1 429 ? 17.542 -17.488 10.133 1.00 95.81 429 ASN A CA 1
ATOM 3470 C C . ASN A 1 429 ? 16.009 -17.388 10.229 1.00 95.81 429 ASN A C 1
ATOM 3472 O O . ASN A 1 429 ? 15.416 -18.098 11.040 1.00 95.81 429 ASN A O 1
ATOM 3476 N N . LEU A 1 430 ? 15.342 -16.579 9.392 1.00 95.44 430 LEU A N 1
ATOM 3477 C CA . LEU A 1 430 ? 13.872 -16.529 9.353 1.00 95.44 430 LEU A CA 1
ATOM 3478 C C . LEU A 1 430 ? 13.275 -17.841 8.840 1.00 95.44 430 LEU A C 1
ATOM 3480 O O . LEU A 1 430 ? 12.289 -18.322 9.398 1.00 95.44 430 LEU A O 1
ATOM 3484 N N . THR A 1 431 ? 13.888 -18.457 7.826 1.00 93.69 431 THR A N 1
ATOM 3485 C CA . THR A 1 431 ? 13.442 -19.759 7.309 1.00 93.69 431 THR A CA 1
ATOM 3486 C C . THR A 1 431 ? 13.586 -20.843 8.373 1.00 93.69 431 THR A C 1
ATOM 3488 O O . THR A 1 431 ? 12.661 -21.633 8.559 1.00 93.69 431 THR A O 1
ATOM 3491 N N . ALA A 1 432 ? 14.698 -20.849 9.115 1.00 92.50 432 ALA A N 1
ATOM 3492 C CA . ALA A 1 432 ? 14.918 -21.790 10.209 1.00 92.50 432 ALA A CA 1
ATOM 3493 C C . ALA A 1 432 ? 13.945 -21.578 11.385 1.00 92.50 432 ALA A C 1
ATOM 3495 O O . ALA A 1 432 ? 13.455 -22.549 11.956 1.00 92.50 432 ALA A O 1
ATOM 3496 N N . ALA A 1 433 ? 13.652 -20.324 11.746 1.00 92.31 433 ALA A N 1
ATOM 3497 C CA . ALA A 1 433 ? 12.836 -19.999 12.916 1.00 92.31 433 ALA A CA 1
ATOM 3498 C C . ALA A 1 433 ? 11.320 -20.076 12.662 1.00 92.31 433 ALA A C 1
ATOM 3500 O O . ALA A 1 433 ? 10.574 -20.512 13.536 1.00 92.31 433 ALA A O 1
ATOM 3501 N N . LEU A 1 434 ? 10.853 -19.631 11.491 1.00 90.75 434 LEU A N 1
ATOM 3502 C CA . LEU A 1 434 ? 9.428 -19.409 11.207 1.00 90.75 434 LEU A CA 1
ATOM 3503 C C . LEU A 1 434 ? 8.891 -20.246 10.041 1.00 90.75 434 LEU A C 1
ATOM 3505 O O . LEU A 1 434 ? 7.692 -20.200 9.771 1.00 90.75 434 LEU A O 1
ATOM 3509 N N . GLN A 1 435 ? 9.744 -21.041 9.387 1.00 90.12 435 GLN A N 1
ATOM 3510 C CA . GLN A 1 435 ? 9.459 -21.765 8.143 1.00 90.12 435 GLN A CA 1
ATOM 3511 C C . GLN A 1 435 ? 9.313 -20.837 6.922 1.00 90.12 435 GLN A C 1
ATOM 3513 O O . GLN A 1 435 ? 9.111 -19.623 7.022 1.00 90.12 435 GLN A O 1
ATOM 3518 N N . GLN A 1 436 ? 9.406 -21.428 5.728 1.00 87.56 436 GLN A N 1
ATOM 3519 C CA . GLN A 1 436 ? 9.449 -20.701 4.454 1.00 87.56 436 GLN A CA 1
ATOM 3520 C C . GLN A 1 436 ? 8.170 -19.904 4.157 1.00 87.56 436 GLN A C 1
ATOM 3522 O O . GLN A 1 436 ? 8.229 -18.810 3.607 1.00 87.56 436 GLN A O 1
ATOM 3527 N N . GLY A 1 437 ? 7.006 -20.433 4.545 1.00 87.62 437 GLY A N 1
ATOM 3528 C CA . GLY A 1 437 ? 5.719 -19.795 4.276 1.00 87.62 437 GLY A CA 1
ATOM 3529 C C . GLY A 1 437 ? 5.352 -18.665 5.241 1.00 87.62 437 GLY A C 1
ATOM 3530 O O . GLY A 1 437 ? 4.244 -18.145 5.145 1.00 87.62 437 GLY A O 1
ATOM 3531 N N . HIS A 1 438 ? 6.164 -18.326 6.242 1.00 91.00 438 HIS A N 1
ATOM 3532 C CA . HIS A 1 438 ? 5.797 -17.260 7.178 1.00 91.00 438 HIS A CA 1
ATOM 3533 C C . HIS A 1 438 ? 5.839 -15.879 6.495 1.00 91.00 438 HIS A C 1
ATOM 3535 O O . HIS A 1 438 ? 6.782 -15.627 5.746 1.00 91.00 438 HIS A O 1
ATOM 3541 N N . PRO A 1 439 ? 4.890 -14.955 6.763 1.00 90.69 439 PRO A N 1
ATOM 3542 C CA . PRO A 1 439 ? 4.846 -13.642 6.109 1.00 90.69 439 PRO A CA 1
ATOM 3543 C C . PRO A 1 439 ? 6.167 -12.859 6.154 1.00 90.69 439 PRO A C 1
ATOM 3545 O O . PRO A 1 439 ? 6.592 -12.324 5.134 1.00 90.69 439 PRO A O 1
ATOM 3548 N N . LEU A 1 440 ? 6.861 -12.862 7.300 1.00 91.69 440 LEU A N 1
ATOM 3549 C CA . LEU A 1 440 ? 8.183 -12.228 7.430 1.00 91.69 440 LEU A CA 1
ATOM 3550 C C . LEU A 1 440 ? 9.244 -12.890 6.536 1.00 91.69 440 LEU A C 1
ATOM 3552 O O . LEU A 1 440 ? 9.996 -12.186 5.869 1.00 91.69 440 LEU A O 1
ATOM 3556 N N . THR A 1 441 ? 9.274 -14.225 6.467 1.00 94.75 441 THR A N 1
ATOM 3557 C CA . THR A 1 441 ? 10.192 -14.964 5.586 1.00 94.75 441 THR A CA 1
ATOM 3558 C C . THR A 1 441 ? 9.904 -14.651 4.118 1.00 94.75 441 THR A C 1
ATOM 3560 O O . THR A 1 441 ? 10.825 -14.375 3.354 1.00 94.75 441 THR A O 1
ATOM 3563 N N . LEU A 1 442 ? 8.625 -14.616 3.728 1.00 96.19 442 LEU A N 1
ATOM 3564 C CA . LEU A 1 442 ? 8.196 -14.273 2.369 1.00 96.19 442 LEU A CA 1
ATOM 3565 C C . LEU A 1 442 ? 8.554 -12.829 1.990 1.00 96.19 442 LEU A C 1
ATOM 3567 O O . LEU A 1 442 ? 8.982 -12.589 0.863 1.00 96.19 442 LEU A O 1
ATOM 3571 N N . ALA A 1 443 ? 8.416 -11.876 2.917 1.00 94.75 443 ALA A N 1
ATOM 3572 C CA . ALA A 1 443 ? 8.847 -10.494 2.711 1.00 94.75 443 ALA A CA 1
ATOM 3573 C C . ALA A 1 443 ? 10.369 -10.395 2.520 1.00 94.75 443 ALA A C 1
ATOM 3575 O O . ALA A 1 443 ? 10.828 -9.723 1.597 1.00 94.75 443 ALA A O 1
ATOM 3576 N N . SER A 1 444 ? 11.156 -11.118 3.322 1.00 96.06 444 SER A N 1
ATOM 3577 C CA . SER A 1 444 ? 12.615 -11.142 3.175 1.00 96.06 444 SER A CA 1
ATOM 3578 C C . SER A 1 444 ? 13.087 -11.810 1.885 1.00 96.06 444 SER A C 1
ATOM 3580 O O . SER A 1 444 ? 13.994 -11.290 1.238 1.00 96.06 444 SER A O 1
ATOM 3582 N N . LEU A 1 445 ? 12.443 -12.903 1.464 1.00 97.12 445 LEU A N 1
ATOM 3583 C CA . LEU A 1 445 ? 12.697 -13.548 0.171 1.00 97.12 445 LEU A CA 1
ATOM 3584 C C . LEU A 1 445 ? 12.348 -12.623 -1.004 1.00 97.12 445 LEU A C 1
ATOM 3586 O O . LEU A 1 445 ? 13.119 -12.530 -1.959 1.00 97.12 445 LEU A O 1
ATOM 3590 N N . HIS A 1 446 ? 11.216 -11.912 -0.934 1.00 97.12 446 HIS A N 1
ATOM 3591 C CA . HIS A 1 446 ? 10.841 -10.912 -1.938 1.00 97.12 446 HIS A CA 1
ATOM 3592 C C . HIS A 1 446 ? 11.904 -9.810 -2.036 1.00 97.12 446 HIS A C 1
ATOM 3594 O O . HIS A 1 446 ? 12.403 -9.531 -3.123 1.00 97.12 446 HIS A O 1
ATOM 3600 N N . ASN A 1 447 ? 12.290 -9.221 -0.901 1.00 96.62 447 ASN A N 1
ATOM 3601 C CA . ASN A 1 447 ? 13.257 -8.126 -0.869 1.00 96.62 447 ASN A CA 1
ATOM 3602 C C . ASN A 1 447 ? 14.641 -8.553 -1.378 1.00 96.62 447 ASN A C 1
ATOM 3604 O O . ASN A 1 447 ? 15.250 -7.815 -2.147 1.00 96.62 447 ASN A O 1
ATOM 3608 N N . GLN A 1 448 ? 15.103 -9.752 -1.012 1.00 97.56 448 GLN A N 1
ATOM 3609 C CA . GLN A 1 448 ? 16.362 -10.306 -1.510 1.00 97.56 448 GLN A CA 1
ATOM 3610 C C . GLN A 1 448 ? 16.343 -10.482 -3.032 1.00 97.56 448 GLN A C 1
ATOM 3612 O O . GLN A 1 448 ? 17.300 -10.109 -3.704 1.00 97.56 448 GLN A O 1
ATOM 3617 N N . ALA A 1 449 ? 15.251 -11.018 -3.583 1.00 97.12 449 ALA A N 1
ATOM 3618 C CA . ALA A 1 449 ? 15.128 -11.187 -5.025 1.00 97.12 449 ALA A CA 1
ATOM 3619 C C . ALA A 1 449 ? 15.099 -9.835 -5.755 1.00 97.12 449 ALA A C 1
ATOM 3621 O O . ALA A 1 449 ? 15.738 -9.693 -6.792 1.00 97.12 449 ALA A O 1
ATOM 3622 N N . CYS A 1 450 ? 14.427 -8.822 -5.198 1.00 96.06 450 CYS A N 1
ATOM 3623 C CA . CYS A 1 450 ? 14.483 -7.456 -5.723 1.00 96.06 450 CYS A CA 1
ATOM 3624 C C . CYS A 1 450 ? 15.910 -6.888 -5.700 1.00 96.06 450 CYS A C 1
ATOM 3626 O O . CYS A 1 450 ? 16.344 -6.349 -6.710 1.00 96.06 450 CYS A O 1
ATOM 3628 N N . SER A 1 451 ? 16.655 -7.073 -4.604 1.00 96.06 451 SER A N 1
ATOM 3629 C CA . SER A 1 451 ? 18.056 -6.632 -4.503 1.00 96.06 451 SER A CA 1
ATOM 3630 C C . SER A 1 451 ? 18.951 -7.299 -5.559 1.00 96.06 451 SER A C 1
ATOM 3632 O O . SER A 1 451 ? 19.760 -6.629 -6.195 1.00 96.06 451 SER A O 1
ATOM 3634 N N . TRP A 1 452 ? 18.754 -8.593 -5.843 1.00 95.44 452 TRP A N 1
ATOM 3635 C CA . TRP A 1 452 ? 19.461 -9.283 -6.932 1.00 95.44 452 TRP A CA 1
ATOM 3636 C C . TRP A 1 452 ? 19.160 -8.711 -8.318 1.00 95.44 452 TRP A C 1
ATOM 3638 O O . TRP A 1 452 ? 20.067 -8.621 -9.142 1.00 95.44 452 TRP A O 1
ATOM 3648 N N . ILE A 1 453 ? 17.908 -8.325 -8.573 1.00 95.19 453 ILE A N 1
ATOM 3649 C CA . ILE A 1 453 ? 17.501 -7.681 -9.828 1.00 95.19 453 ILE A CA 1
ATOM 3650 C C . ILE A 1 453 ? 18.154 -6.304 -9.961 1.00 95.19 453 ILE A C 1
ATOM 3652 O O . ILE A 1 453 ? 18.741 -6.017 -11.001 1.00 95.19 453 ILE A O 1
ATOM 3656 N N . ASP A 1 454 ? 18.101 -5.489 -8.906 1.00 92.31 454 ASP A N 1
ATOM 3657 C CA . ASP A 1 454 ? 18.712 -4.156 -8.886 1.00 92.31 454 ASP A CA 1
ATOM 3658 C C . ASP A 1 454 ? 20.242 -4.257 -9.087 1.00 92.31 454 ASP A C 1
ATOM 3660 O O . ASP A 1 454 ? 20.821 -3.494 -9.861 1.00 92.31 454 ASP A O 1
ATOM 3664 N N . ARG A 1 455 ? 20.891 -5.266 -8.480 1.00 92.56 455 ARG A N 1
ATOM 3665 C CA . ARG A 1 455 ? 22.322 -5.557 -8.674 1.00 92.56 455 ARG A CA 1
ATOM 3666 C C . ARG A 1 455 ? 22.646 -5.948 -10.116 1.00 92.56 455 ARG A C 1
ATOM 3668 O O . ARG A 1 455 ? 23.623 -5.448 -10.660 1.00 92.56 455 ARG A O 1
ATOM 3675 N N . CYS A 1 456 ? 21.860 -6.829 -10.740 1.00 90.19 456 CYS A N 1
ATOM 3676 C CA . CYS A 1 456 ? 22.061 -7.202 -12.147 1.00 90.19 456 CYS A CA 1
ATOM 3677 C C . CYS A 1 456 ? 21.900 -6.005 -13.086 1.00 90.19 456 CYS A C 1
ATOM 3679 O O . CYS A 1 456 ? 22.720 -5.820 -13.981 1.00 90.19 456 CYS A O 1
ATOM 3681 N N . LEU A 1 457 ? 20.888 -5.166 -12.858 1.00 84.75 457 LEU A N 1
ATOM 3682 C CA . LEU A 1 457 ? 20.705 -3.940 -13.634 1.00 84.75 457 LEU A CA 1
ATOM 3683 C C . LEU A 1 457 ? 21.913 -3.006 -13.514 1.00 84.75 457 LEU A C 1
ATOM 3685 O O . LEU A 1 457 ? 22.327 -2.435 -14.515 1.00 84.75 457 LEU A O 1
ATOM 3689 N N . PHE A 1 458 ? 22.496 -2.884 -12.320 1.00 88.06 458 PHE A N 1
ATOM 3690 C CA . PHE A 1 458 ? 23.682 -2.060 -12.092 1.00 88.06 458 PHE A CA 1
ATOM 3691 C C . PHE A 1 458 ? 24.969 -2.655 -12.688 1.00 88.06 458 PHE A C 1
ATOM 3693 O O . PHE A 1 458 ? 25.686 -1.962 -13.401 1.00 88.06 458 PHE A O 1
ATOM 3700 N N . GLU A 1 459 ? 25.289 -3.917 -12.385 1.00 83.38 459 GLU A N 1
ATOM 3701 C CA . GLU A 1 459 ? 26.570 -4.534 -12.772 1.00 83.38 459 GLU A CA 1
ATOM 3702 C C . GLU A 1 459 ? 26.613 -4.938 -14.246 1.00 83.38 459 GLU A C 1
ATOM 3704 O O . GLU A 1 459 ? 27.651 -4.824 -14.894 1.00 83.38 459 GLU A O 1
ATOM 3709 N N . GLU A 1 460 ? 25.505 -5.467 -14.759 1.00 81.75 460 GLU A N 1
ATOM 3710 C CA . GLU A 1 460 ? 25.455 -6.114 -16.070 1.00 81.75 460 GLU A CA 1
ATOM 3711 C C . GLU A 1 460 ? 24.687 -5.273 -17.094 1.00 81.75 460 GLU A C 1
ATOM 3713 O O . GLU A 1 460 ? 24.735 -5.579 -18.284 1.00 81.75 460 GLU A O 1
ATOM 3718 N N . GLY A 1 461 ? 23.931 -4.257 -16.656 1.00 78.94 461 GLY A N 1
ATOM 3719 C CA . GLY A 1 461 ? 23.018 -3.515 -17.531 1.00 78.94 461 GLY A CA 1
ATOM 3720 C C . GLY A 1 461 ? 21.961 -4.415 -18.178 1.00 78.94 461 GLY A C 1
ATOM 3721 O O . GLY A 1 461 ? 21.402 -4.068 -19.216 1.00 78.94 461 GLY A O 1
ATOM 3722 N N . SER A 1 462 ? 21.720 -5.604 -17.611 1.00 81.00 462 SER A N 1
ATOM 3723 C CA . SER A 1 462 ? 20.943 -6.678 -18.226 1.00 81.00 462 SER A CA 1
ATOM 3724 C C . SER A 1 462 ? 20.015 -7.345 -17.210 1.00 81.00 462 SER A C 1
ATOM 3726 O O . SER A 1 462 ? 20.334 -7.469 -16.029 1.00 81.00 462 SER A O 1
ATOM 3728 N N . LEU A 1 463 ? 18.858 -7.816 -17.683 1.00 87.06 463 LEU A N 1
ATOM 3729 C CA . LEU A 1 463 ? 17.953 -8.683 -16.922 1.00 87.06 463 LEU A CA 1
ATOM 3730 C C . LEU A 1 463 ? 18.003 -10.124 -17.441 1.00 87.06 463 LEU A C 1
ATOM 3732 O O . LEU A 1 463 ? 16.966 -10.754 -17.661 1.00 87.06 463 LEU A O 1
ATOM 3736 N N . LYS A 1 464 ? 19.207 -10.650 -17.676 1.00 84.69 464 LYS A N 1
ATOM 3737 C CA . LYS A 1 464 ? 19.429 -12.034 -18.111 1.00 84.69 464 LYS A CA 1
ATOM 3738 C C . LYS A 1 464 ? 20.481 -12.709 -17.234 1.00 84.69 464 LYS A C 1
ATOM 3740 O O . LYS A 1 464 ? 21.232 -12.050 -16.531 1.00 84.69 464 LYS A O 1
ATOM 3745 N N . GLY A 1 465 ? 20.524 -14.037 -17.282 1.00 87.25 465 GLY A N 1
ATOM 3746 C CA . GLY A 1 465 ? 21.544 -14.828 -16.601 1.00 87.25 465 GLY A CA 1
ATOM 3747 C C . GLY A 1 465 ? 21.094 -15.436 -15.267 1.00 87.25 465 GLY A C 1
ATOM 3748 O O . GLY A 1 465 ? 19.986 -15.191 -14.783 1.00 87.25 465 GLY A O 1
ATOM 3749 N N . PRO A 1 466 ? 21.975 -16.239 -14.644 1.00 90.38 466 PRO A N 1
ATOM 3750 C CA . PRO A 1 466 ? 21.606 -17.143 -13.556 1.00 90.38 466 PRO A CA 1
ATOM 3751 C C . PRO A 1 466 ? 21.115 -16.419 -12.297 1.00 90.38 466 PRO A C 1
ATOM 3753 O O . PRO A 1 466 ? 20.302 -16.963 -11.550 1.00 90.38 466 PRO A O 1
ATOM 3756 N N . ARG A 1 467 ? 21.586 -15.189 -12.044 1.00 90.38 467 ARG A N 1
ATOM 3757 C CA . ARG A 1 467 ? 21.144 -14.388 -10.894 1.00 90.38 467 ARG A CA 1
ATOM 3758 C C . ARG A 1 467 ? 19.702 -13.901 -11.078 1.00 90.38 467 ARG A C 1
ATOM 3760 O O . ARG A 1 467 ? 18.912 -13.997 -10.139 1.00 90.38 467 ARG A O 1
ATOM 3767 N N . VAL A 1 468 ? 19.345 -13.457 -12.284 1.00 92.75 468 VAL A N 1
ATOM 3768 C CA . VAL A 1 468 ? 17.976 -13.041 -12.629 1.00 92.75 468 VAL A CA 1
ATOM 3769 C C . VAL A 1 468 ? 17.029 -14.235 -12.612 1.00 92.75 468 VAL A C 1
ATOM 3771 O O . VAL A 1 468 ? 15.957 -14.144 -12.016 1.00 92.75 468 VAL A O 1
ATOM 3774 N N . ASP A 1 469 ? 17.443 -15.372 -13.174 1.00 91.88 469 ASP A N 1
ATOM 3775 C CA . ASP A 1 469 ? 16.642 -16.602 -13.164 1.00 91.88 469 ASP A CA 1
ATOM 3776 C C . ASP A 1 469 ? 16.324 -17.043 -11.730 1.00 91.88 469 ASP A C 1
ATOM 3778 O O . ASP A 1 469 ? 15.162 -17.282 -11.389 1.00 91.88 469 ASP A O 1
ATOM 3782 N N . LYS A 1 470 ? 17.338 -17.038 -10.855 1.00 95.06 470 LYS A N 1
ATOM 3783 C CA . LYS A 1 470 ? 17.181 -17.324 -9.424 1.00 95.06 470 LYS A CA 1
ATOM 3784 C C . LYS A 1 470 ? 16.238 -16.332 -8.735 1.00 95.06 470 LYS A C 1
ATOM 3786 O O . LYS A 1 470 ? 15.397 -16.739 -7.933 1.00 95.06 470 LYS A O 1
ATOM 3791 N N . ALA A 1 471 ? 16.352 -15.036 -9.033 1.00 96.44 471 ALA A N 1
ATOM 3792 C CA . ALA A 1 471 ? 15.481 -14.011 -8.462 1.00 96.44 471 ALA A CA 1
ATOM 3793 C C . ALA A 1 471 ? 14.017 -14.193 -8.897 1.00 96.44 471 ALA A C 1
ATOM 3795 O O . ALA A 1 471 ? 13.111 -14.150 -8.063 1.00 96.44 471 ALA A O 1
ATOM 3796 N N . VAL A 1 472 ? 13.775 -14.453 -10.184 1.00 96.12 472 VAL A N 1
ATOM 3797 C CA . VAL A 1 472 ? 12.431 -14.684 -10.729 1.00 96.12 472 VAL A CA 1
ATOM 3798 C C . VAL A 1 472 ? 11.825 -15.977 -10.181 1.00 96.12 472 VAL A C 1
ATOM 3800 O O . VAL A 1 472 ? 10.644 -15.988 -9.827 1.00 96.12 472 VAL A O 1
ATOM 3803 N N . GLU A 1 473 ? 12.602 -17.055 -10.058 1.00 96.38 473 GLU A N 1
ATOM 3804 C CA . GLU A 1 473 ? 12.152 -18.303 -9.430 1.00 96.38 473 GLU A CA 1
ATOM 3805 C C . GLU A 1 473 ? 11.739 -18.075 -7.969 1.00 96.38 473 GLU A C 1
ATOM 3807 O O . GLU A 1 473 ? 10.642 -18.471 -7.561 1.00 96.38 473 GLU A O 1
ATOM 3812 N N . GLN A 1 474 ? 12.560 -17.351 -7.202 1.00 97.38 474 GLN A N 1
ATOM 3813 C CA . GLN A 1 474 ? 12.250 -16.993 -5.820 1.00 97.38 474 GLN A CA 1
ATOM 3814 C C . GLN A 1 474 ? 10.985 -16.129 -5.721 1.00 97.38 474 GLN A C 1
ATOM 3816 O O . GLN A 1 474 ? 10.121 -16.408 -4.888 1.00 97.38 474 GLN A O 1
ATOM 3821 N N . LEU A 1 475 ? 10.814 -15.124 -6.590 1.00 97.88 475 LEU A N 1
ATOM 3822 C CA . LEU A 1 475 ? 9.597 -14.302 -6.626 1.00 97.88 475 LEU A CA 1
ATOM 3823 C C . LEU A 1 475 ? 8.357 -15.128 -6.986 1.00 97.88 475 LEU A C 1
ATOM 3825 O O . LEU A 1 475 ? 7.309 -14.940 -6.369 1.00 97.88 475 LEU A O 1
ATOM 3829 N N . ARG A 1 476 ? 8.457 -16.072 -7.931 1.00 97.38 476 ARG A N 1
ATOM 3830 C CA . ARG A 1 476 ? 7.355 -16.985 -8.284 1.00 97.38 476 ARG A CA 1
ATOM 3831 C C . ARG A 1 476 ? 6.975 -17.890 -7.115 1.00 97.38 476 ARG A C 1
ATOM 3833 O O . ARG A 1 476 ? 5.785 -18.069 -6.857 1.00 97.38 476 ARG A O 1
ATOM 3840 N N . LEU A 1 477 ? 7.957 -18.411 -6.380 1.00 96.31 477 LEU A N 1
ATOM 3841 C CA . LEU A 1 477 ? 7.710 -19.183 -5.163 1.00 96.31 477 LEU A CA 1
ATOM 3842 C C . LEU A 1 477 ? 7.016 -18.333 -4.092 1.00 96.31 477 LEU A C 1
ATOM 3844 O O . LEU A 1 477 ? 6.015 -18.766 -3.520 1.00 96.31 477 LEU A O 1
ATOM 3848 N N . VAL A 1 478 ? 7.498 -17.108 -3.857 1.00 97.38 478 VAL A N 1
ATOM 3849 C CA . VAL A 1 478 ? 6.865 -16.171 -2.918 1.00 97.38 478 VAL A CA 1
ATOM 3850 C C . VAL A 1 478 ? 5.430 -15.865 -3.337 1.00 97.38 478 VAL A C 1
ATOM 3852 O O . VAL A 1 478 ? 4.535 -15.906 -2.497 1.00 97.38 478 VAL A O 1
ATOM 3855 N N . HIS A 1 479 ? 5.187 -15.588 -4.618 1.00 97.12 479 HIS A N 1
ATOM 3856 C CA . HIS A 1 479 ? 3.851 -15.304 -5.140 1.00 97.12 479 HIS A CA 1
ATOM 3857 C C . HIS A 1 479 ? 2.902 -16.492 -4.936 1.00 97.12 479 HIS A C 1
ATOM 3859 O O . HIS A 1 479 ? 1.805 -16.307 -4.415 1.00 97.12 479 HIS A O 1
ATOM 3865 N N . LYS A 1 480 ? 3.351 -17.717 -5.240 1.00 96.50 480 LYS A N 1
ATOM 3866 C CA . LYS A 1 480 ? 2.583 -18.945 -4.993 1.00 96.50 480 LYS A CA 1
ATOM 3867 C C . LYS A 1 480 ? 2.204 -19.094 -3.515 1.00 96.50 480 LYS A C 1
ATOM 3869 O O . LYS A 1 480 ? 1.029 -19.257 -3.201 1.00 96.50 480 LYS A O 1
ATOM 3874 N N . LEU A 1 481 ? 3.175 -18.984 -2.607 1.00 93.81 481 LEU A N 1
ATOM 3875 C CA . LEU A 1 481 ? 2.931 -19.128 -1.166 1.00 93.81 481 LEU A CA 1
ATOM 3876 C C . LEU A 1 481 ? 2.052 -17.998 -0.603 1.00 93.81 481 LEU A C 1
ATOM 3878 O O . LEU A 1 481 ? 1.258 -18.233 0.308 1.00 93.81 481 LEU A O 1
ATOM 3882 N N . ARG A 1 482 ? 2.159 -16.776 -1.146 1.00 94.56 482 ARG A N 1
ATOM 3883 C CA . ARG A 1 482 ? 1.271 -15.656 -0.799 1.00 94.56 482 ARG A CA 1
ATOM 3884 C C . ARG A 1 482 ? -0.161 -15.895 -1.284 1.00 94.56 482 ARG A C 1
ATOM 3886 O O . ARG A 1 482 ? -1.075 -15.643 -0.511 1.00 94.56 482 ARG A O 1
ATOM 3893 N N . ILE A 1 483 ? -0.374 -16.455 -2.479 1.00 88.81 483 ILE A N 1
ATOM 3894 C CA . ILE A 1 483 ? -1.716 -16.859 -2.937 1.00 88.81 483 ILE A CA 1
ATOM 3895 C C . ILE A 1 483 ? -2.316 -17.907 -1.995 1.00 88.81 483 ILE A C 1
ATOM 3897 O O . ILE A 1 483 ? -3.452 -17.745 -1.564 1.00 88.81 483 ILE A O 1
ATOM 3901 N N . GLU A 1 484 ? -1.554 -18.948 -1.650 1.00 86.44 484 GLU A N 1
ATOM 3902 C CA . GLU A 1 484 ? -2.028 -20.039 -0.786 1.00 86.44 484 GLU A CA 1
ATOM 3903 C C . GLU A 1 484 ? -2.403 -19.562 0.627 1.00 86.44 484 GLU A C 1
ATOM 3905 O O . GLU A 1 484 ? -3.331 -20.100 1.225 1.00 86.44 484 GLU A O 1
ATOM 3910 N N . LYS A 1 485 ? -1.695 -18.560 1.171 1.00 84.19 485 LYS A N 1
ATOM 3911 C CA . LYS A 1 485 ? -1.912 -18.080 2.548 1.00 84.19 485 LYS A CA 1
ATOM 3912 C C . LYS A 1 485 ? -2.777 -16.834 2.683 1.00 84.19 485 LYS A C 1
ATOM 3914 O O . LYS A 1 485 ? -3.491 -16.711 3.672 1.00 84.19 485 LYS A O 1
ATOM 3919 N N . LEU A 1 486 ? -2.630 -15.880 1.771 1.00 81.50 486 LEU A N 1
ATOM 3920 C CA . LEU A 1 486 ? -3.230 -14.545 1.855 1.00 81.50 486 LEU A CA 1
ATOM 3921 C C . LEU A 1 486 ? -4.310 -14.326 0.789 1.00 81.50 486 LEU A C 1
ATOM 3923 O O . LEU A 1 486 ? -5.111 -13.405 0.916 1.00 81.50 486 LEU A O 1
ATOM 3927 N N . GLY A 1 487 ? -4.334 -15.151 -0.259 1.00 77.75 487 GLY A N 1
ATOM 3928 C CA . GLY A 1 487 ? -5.184 -14.956 -1.426 1.00 77.75 487 GLY A CA 1
ATOM 3929 C C . GLY A 1 487 ? -4.550 -14.056 -2.491 1.00 77.75 487 GLY A C 1
ATOM 3930 O O . GLY A 1 487 ? -3.551 -13.363 -2.268 1.00 77.75 487 GLY A O 1
ATOM 3931 N N . LYS A 1 488 ? -5.141 -14.092 -3.692 1.00 81.44 488 LYS A N 1
ATOM 3932 C CA . LYS A 1 488 ? -4.643 -13.370 -4.874 1.00 81.44 488 LYS A CA 1
ATOM 3933 C C . LYS A 1 488 ? -4.729 -11.847 -4.725 1.00 81.44 488 LYS A C 1
ATOM 3935 O O . LYS A 1 488 ? -3.822 -11.143 -5.152 1.00 81.44 488 LYS A O 1
ATOM 3940 N N . GLU A 1 489 ? -5.785 -11.360 -4.081 1.00 79.38 489 GLU A N 1
ATOM 3941 C CA . GLU A 1 489 ? -6.083 -9.926 -3.970 1.00 79.38 489 GLU A CA 1
ATOM 3942 C C . GLU A 1 489 ? -5.330 -9.216 -2.835 1.00 79.38 489 GLU A C 1
ATOM 3944 O O . GLU A 1 489 ? -5.405 -7.996 -2.710 1.00 79.38 489 GLU A O 1
ATOM 3949 N N . HIS A 1 490 ? -4.581 -9.946 -2.001 1.00 81.31 490 HIS A N 1
ATOM 3950 C CA . HIS A 1 490 ? -3.828 -9.321 -0.918 1.00 81.31 490 HIS A CA 1
ATOM 3951 C C . HIS A 1 490 ? -2.750 -8.366 -1.480 1.00 81.31 490 HIS A C 1
ATOM 3953 O O . HIS A 1 490 ? -2.027 -8.761 -2.402 1.00 81.31 490 HIS A O 1
ATOM 3959 N N . PRO A 1 491 ? -2.553 -7.159 -0.904 1.00 83.44 491 PRO A N 1
ATOM 3960 C CA . PRO A 1 491 ? -1.592 -6.170 -1.405 1.00 83.44 491 PRO A CA 1
ATOM 3961 C C . PRO A 1 491 ? -0.178 -6.724 -1.619 1.00 83.44 491 PRO A C 1
ATOM 3963 O O . PRO A 1 491 ? 0.413 -6.530 -2.676 1.00 83.44 491 PRO A O 1
ATOM 3966 N N . ASP A 1 492 ? 0.343 -7.497 -0.663 1.00 87.50 492 ASP A N 1
ATOM 3967 C CA . ASP A 1 492 ? 1.644 -8.164 -0.796 1.00 87.50 492 ASP A CA 1
ATOM 3968 C C . ASP A 1 492 ? 1.701 -9.167 -1.966 1.00 87.50 492 ASP A C 1
ATOM 3970 O O . ASP A 1 492 ? 2.750 -9.340 -2.595 1.00 87.50 492 ASP A O 1
ATOM 3974 N N . THR A 1 493 ? 0.599 -9.867 -2.255 1.00 91.38 493 THR A N 1
ATOM 3975 C CA . THR A 1 493 ? 0.516 -10.810 -3.381 1.00 91.38 493 THR A CA 1
ATOM 3976 C C . THR A 1 493 ? 0.576 -10.050 -4.700 1.00 91.38 493 THR A C 1
ATOM 3978 O O . THR A 1 493 ? 1.401 -10.386 -5.557 1.00 91.38 493 THR A O 1
ATOM 3981 N N . GLN A 1 494 ? -0.226 -8.985 -4.812 1.00 92.62 494 GLN A N 1
ATOM 3982 C CA . GLN A 1 494 ? -0.259 -8.085 -5.965 1.00 92.62 494 GLN A CA 1
ATOM 3983 C C . GLN A 1 494 ? 1.082 -7.367 -6.167 1.00 92.62 494 GLN A C 1
ATOM 3985 O O . GLN A 1 494 ? 1.535 -7.220 -7.297 1.00 92.62 494 GLN A O 1
ATOM 3990 N N . GLN A 1 495 ? 1.776 -6.974 -5.093 1.00 93.50 495 GLN A N 1
ATOM 3991 C CA . GLN A 1 495 ? 3.100 -6.355 -5.179 1.00 93.50 495 GLN A CA 1
ATOM 3992 C C . GLN A 1 495 ? 4.134 -7.307 -5.795 1.00 93.50 495 GLN A C 1
ATOM 3994 O O . GLN A 1 495 ? 4.911 -6.898 -6.659 1.00 93.50 495 GLN A O 1
ATOM 3999 N N . THR A 1 496 ? 4.147 -8.582 -5.390 1.00 95.38 496 THR A N 1
ATOM 4000 C CA . THR A 1 496 ? 5.033 -9.579 -6.014 1.00 95.38 496 THR A CA 1
ATOM 4001 C C . THR A 1 496 ? 4.666 -9.816 -7.474 1.00 95.38 496 THR A C 1
ATOM 4003 O O . THR A 1 496 ? 5.559 -9.866 -8.315 1.00 95.38 496 THR A O 1
ATOM 4006 N N . GLU A 1 497 ? 3.375 -9.927 -7.790 1.00 95.31 497 GLU A N 1
ATOM 4007 C CA . GLU A 1 497 ? 2.897 -10.085 -9.170 1.00 95.31 497 GLU A CA 1
ATOM 4008 C C . GLU A 1 497 ? 3.322 -8.910 -10.051 1.00 95.31 497 GLU A C 1
ATOM 4010 O O . GLU A 1 497 ? 3.854 -9.104 -11.148 1.00 95.31 497 GLU A O 1
ATOM 4015 N N . LYS A 1 498 ? 3.159 -7.688 -9.535 1.00 95.31 498 LYS A N 1
ATOM 4016 C CA . LYS A 1 498 ? 3.586 -6.461 -10.194 1.00 95.31 498 LYS A CA 1
ATOM 4017 C C . LYS A 1 498 ? 5.086 -6.484 -10.448 1.00 95.31 498 LYS A C 1
ATOM 4019 O O . LYS A 1 498 ? 5.484 -6.258 -11.580 1.00 95.31 498 LYS A O 1
ATOM 4024 N N . LYS A 1 499 ? 5.913 -6.839 -9.459 1.00 95.38 499 LYS A N 1
ATOM 4025 C CA . LYS A 1 499 ? 7.373 -6.900 -9.641 1.00 95.38 499 LYS A CA 1
ATOM 4026 C C . LYS A 1 499 ? 7.793 -7.961 -10.665 1.00 95.38 499 LYS A C 1
ATOM 4028 O O . LYS A 1 499 ? 8.652 -7.687 -11.495 1.00 95.38 499 LYS A O 1
ATOM 4033 N N . ILE A 1 500 ? 7.177 -9.149 -10.665 1.00 94.56 500 ILE A N 1
ATOM 4034 C CA . ILE A 1 500 ? 7.424 -10.181 -11.695 1.00 94.56 500 ILE A CA 1
ATOM 4035 C C . ILE A 1 500 ? 7.045 -9.653 -13.086 1.00 94.56 500 ILE A C 1
ATOM 4037 O O . ILE A 1 500 ? 7.772 -9.870 -14.059 1.00 94.56 500 ILE A O 1
ATOM 4041 N N . SER A 1 501 ? 5.914 -8.952 -13.179 1.00 92.44 501 SER A N 1
ATOM 4042 C CA . SER A 1 501 ? 5.428 -8.352 -14.423 1.00 92.44 501 SER A CA 1
ATOM 4043 C C . SER A 1 501 ? 6.327 -7.213 -14.895 1.00 92.44 501 SER A C 1
ATOM 4045 O O . SER A 1 501 ? 6.623 -7.146 -16.081 1.00 92.44 501 SER A O 1
ATOM 4047 N N . GLU A 1 502 ? 6.812 -6.367 -13.983 1.00 91.00 502 GLU A N 1
ATOM 4048 C CA . GLU A 1 502 ? 7.793 -5.308 -14.239 1.00 91.00 502 GLU A CA 1
ATOM 4049 C C . GLU A 1 502 ? 9.100 -5.900 -14.766 1.00 91.00 502 GLU A C 1
ATOM 4051 O O . GLU A 1 502 ? 9.572 -5.456 -15.803 1.00 91.00 502 GLU A O 1
ATOM 4056 N N . ILE A 1 503 ? 9.644 -6.948 -14.133 1.00 89.81 503 ILE A N 1
ATOM 4057 C CA . ILE A 1 503 ? 10.845 -7.644 -14.627 1.00 89.81 503 ILE A CA 1
ATOM 4058 C C . ILE A 1 503 ? 10.590 -8.215 -16.020 1.00 89.81 503 ILE A C 1
ATOM 4060 O O . ILE A 1 503 ? 11.403 -8.016 -16.908 1.00 89.81 503 ILE A O 1
ATOM 4064 N N . SER A 1 504 ? 9.450 -8.870 -16.245 1.00 87.31 504 SER A N 1
ATOM 4065 C CA . SER A 1 504 ? 9.112 -9.447 -17.554 1.00 87.31 504 SER A CA 1
ATOM 4066 C C . SER A 1 504 ? 8.915 -8.372 -18.627 1.00 87.31 504 SER A C 1
ATOM 4068 O O . SER A 1 504 ? 9.271 -8.568 -19.788 1.00 87.31 504 SER A O 1
ATOM 4070 N N . HIS A 1 505 ? 8.318 -7.237 -18.259 1.00 84.81 505 HIS A N 1
ATOM 4071 C CA . HIS A 1 505 ? 8.139 -6.091 -19.140 1.00 84.81 505 HIS A CA 1
ATOM 4072 C C . HIS A 1 505 ? 9.484 -5.457 -19.469 1.00 84.81 505 HIS A C 1
ATOM 4074 O O . HIS A 1 505 ? 9.751 -5.239 -20.641 1.00 84.81 505 HIS A O 1
ATOM 4080 N N . LEU A 1 506 ? 10.336 -5.222 -18.468 1.00 78.94 506 LEU A N 1
ATOM 4081 C CA . LEU A 1 506 ? 11.688 -4.710 -18.652 1.00 78.94 506 LEU A CA 1
ATOM 4082 C C . LEU A 1 506 ? 12.546 -5.692 -19.439 1.00 78.94 506 LEU A C 1
ATOM 4084 O O . LEU A 1 506 ? 13.244 -5.258 -20.325 1.00 78.94 506 LEU A O 1
ATOM 4088 N N . GLN A 1 507 ? 12.445 -7.004 -19.233 1.00 81.25 507 GLN A N 1
ATOM 4089 C CA . GLN A 1 507 ? 13.117 -8.001 -20.071 1.00 81.25 507 GLN A CA 1
ATOM 4090 C C . GLN A 1 507 ? 12.656 -7.907 -21.520 1.00 81.25 507 GLN A C 1
ATOM 4092 O O . GLN A 1 507 ? 13.492 -7.841 -22.406 1.00 81.25 507 GLN A O 1
ATOM 4097 N N . LYS A 1 508 ? 11.345 -7.824 -21.778 1.00 77.44 508 LYS A N 1
ATOM 4098 C CA . LYS A 1 508 ? 10.813 -7.615 -23.134 1.00 77.44 508 LYS A CA 1
ATOM 4099 C C . LYS A 1 508 ? 11.207 -6.264 -23.707 1.00 77.44 508 LYS A C 1
ATOM 4101 O O . LYS A 1 508 ? 11.404 -6.162 -24.907 1.00 77.44 508 LYS A O 1
ATOM 4106 N N . GLN A 1 509 ? 11.272 -5.227 -22.882 1.00 70.25 509 GLN A N 1
ATOM 4107 C CA . GLN A 1 509 ? 11.705 -3.899 -23.276 1.00 70.25 509 GLN A CA 1
ATOM 4108 C C . GLN A 1 509 ? 13.192 -3.915 -23.586 1.00 70.25 509 GLN A C 1
ATOM 4110 O O . GLN A 1 509 ? 13.527 -3.421 -24.631 1.00 70.25 509 GLN A O 1
ATOM 4115 N N . MET A 1 510 ? 14.028 -4.576 -22.793 1.00 66.75 510 MET A N 1
ATOM 4116 C CA . MET A 1 510 ? 15.461 -4.813 -22.988 1.00 66.75 510 MET A CA 1
ATOM 4117 C C . MET A 1 510 ? 15.754 -5.868 -24.056 1.00 66.75 510 MET A C 1
ATOM 4119 O O . MET A 1 510 ? 16.884 -6.001 -24.487 1.00 66.75 510 MET A O 1
ATOM 4123 N N . GLU A 1 511 ? 14.769 -6.657 -24.480 1.00 61.03 511 GLU A N 1
ATOM 4124 C CA . GLU A 1 511 ? 14.818 -7.553 -25.641 1.00 61.03 511 GLU A CA 1
ATOM 4125 C C . GLU A 1 511 ? 14.302 -6.860 -26.891 1.00 61.03 511 GLU A C 1
ATOM 4127 O O . GLU A 1 511 ? 14.752 -7.173 -27.981 1.00 61.03 511 GLU A O 1
ATOM 4132 N N . LYS A 1 512 ? 13.402 -5.889 -26.757 1.00 49.81 512 LYS A N 1
ATOM 4133 C CA . LYS A 1 512 ? 13.079 -4.943 -27.821 1.00 49.81 512 LYS A CA 1
ATOM 4134 C C . LYS A 1 512 ? 14.217 -3.963 -27.996 1.00 49.81 512 LYS A C 1
ATOM 4136 O O . LYS A 1 512 ? 14.618 -3.769 -29.111 1.00 49.81 512 LYS A O 1
ATOM 4141 N N . GLU A 1 513 ? 14.793 -3.454 -26.921 1.00 42.62 513 GLU A N 1
ATOM 4142 C CA . GLU A 1 513 ? 16.019 -2.671 -26.802 1.00 42.62 513 GLU A CA 1
ATOM 4143 C C . GLU A 1 513 ? 17.246 -3.570 -26.830 1.00 42.62 513 GLU A C 1
ATOM 4145 O O . GLU A 1 513 ? 18.318 -3.045 -26.739 1.00 42.62 513 GLU A O 1
ATOM 4150 N N . GLY A 1 514 ? 17.160 -4.893 -26.952 1.00 37.66 514 GLY A N 1
ATOM 4151 C CA . GLY A 1 514 ? 18.312 -5.812 -27.092 1.00 37.66 514 GLY A CA 1
ATOM 4152 C C . GLY A 1 514 ? 18.290 -6.546 -28.427 1.00 37.66 514 GLY A C 1
ATOM 4153 O O . GLY A 1 514 ? 19.312 -7.005 -28.915 1.00 37.66 514 GLY A O 1
ATOM 4154 N N . GLY A 1 515 ? 17.114 -6.588 -29.049 1.00 34.59 515 GLY A N 1
ATOM 4155 C CA . GLY A 1 515 ? 16.887 -6.679 -30.482 1.00 34.59 515 GLY A CA 1
ATOM 4156 C C . GLY A 1 515 ? 17.016 -5.314 -31.174 1.00 34.59 515 GLY A C 1
ATOM 4157 O O . GLY A 1 515 ? 17.339 -5.299 -32.353 1.00 34.59 515 GLY A O 1
ATOM 4158 N N . ASN A 1 516 ? 16.877 -4.197 -30.441 1.00 36.84 516 ASN A N 1
ATOM 4159 C CA . ASN A 1 516 ? 17.208 -2.824 -30.868 1.00 36.84 516 ASN A CA 1
ATOM 4160 C C . ASN A 1 516 ? 18.537 -2.310 -30.258 1.00 36.84 516 ASN A C 1
ATOM 4162 O O . ASN A 1 516 ? 19.049 -1.317 -30.752 1.00 36.84 516 ASN A O 1
ATOM 4166 N N . ASN A 1 517 ? 19.141 -2.998 -29.272 1.00 34.12 517 ASN A N 1
ATOM 4167 C CA . ASN A 1 517 ? 20.579 -2.935 -28.908 1.00 34.12 517 ASN A CA 1
ATOM 4168 C C . ASN A 1 517 ? 21.274 -4.223 -29.352 1.00 34.12 517 ASN A C 1
ATOM 4170 O O . ASN A 1 517 ? 22.255 -4.663 -28.750 1.00 34.12 517 ASN A O 1
ATOM 4174 N N . ALA A 1 518 ? 20.822 -4.810 -30.460 1.00 32.12 518 ALA A N 1
ATOM 4175 C CA . ALA A 1 518 ? 21.774 -5.455 -31.342 1.00 32.12 518 ALA A CA 1
ATOM 4176 C C . ALA A 1 518 ? 22.625 -4.328 -31.956 1.00 32.12 518 ALA A C 1
ATOM 4178 O O . ALA A 1 518 ? 22.383 -3.870 -33.066 1.00 32.12 518 ALA A O 1
ATOM 4179 N N . ASN A 1 519 ? 23.592 -3.882 -31.153 1.00 35.62 519 ASN A N 1
ATOM 4180 C CA . ASN A 1 519 ? 24.760 -3.089 -31.485 1.00 35.62 519 ASN A CA 1
ATOM 4181 C C . ASN A 1 519 ? 24.530 -1.698 -32.126 1.00 35.62 519 ASN A C 1
ATOM 4183 O O . ASN A 1 519 ? 24.476 -1.568 -33.349 1.00 35.62 519 ASN A O 1
ATOM 4187 N N . MET A 1 520 ? 24.688 -0.629 -31.333 1.00 32.12 520 MET A N 1
ATOM 4188 C CA . MET A 1 520 ? 25.326 0.593 -31.868 1.00 32.12 520 MET A CA 1
ATOM 4189 C C . MET A 1 520 ? 26.724 0.286 -32.448 1.00 32.12 520 MET A C 1
ATOM 4191 O O . MET A 1 520 ? 27.196 0.999 -33.318 1.00 32.12 520 MET A O 1
ATOM 4195 N N . GLU A 1 521 ? 27.357 -0.826 -32.053 1.00 37.22 521 GLU A N 1
ATOM 4196 C CA . GLU A 1 521 ? 28.593 -1.340 -32.663 1.00 37.22 521 GLU A CA 1
ATOM 4197 C C . GLU A 1 521 ? 28.401 -2.053 -34.030 1.00 37.22 521 GLU A C 1
ATOM 4199 O O . GLU A 1 521 ? 29.390 -2.409 -34.666 1.00 37.22 521 GLU A O 1
ATOM 4204 N N . ALA A 1 522 ? 27.169 -2.288 -34.516 1.00 38.25 522 ALA A N 1
ATOM 4205 C CA . ALA A 1 522 ? 26.899 -2.953 -35.806 1.00 38.25 522 ALA A CA 1
ATOM 4206 C C . ALA A 1 522 ? 26.397 -1.983 -36.868 1.00 38.25 522 ALA A C 1
ATOM 4208 O O . ALA A 1 522 ? 26.318 -2.350 -38.041 1.00 38.25 522 ALA A O 1
ATOM 4209 N N . PHE A 1 523 ? 26.074 -0.757 -36.470 1.00 37.31 523 PHE A N 1
ATOM 4210 C CA . PHE A 1 523 ? 25.661 0.302 -37.369 1.00 37.31 523 PHE A CA 1
ATOM 4211 C C . PHE A 1 523 ? 26.731 1.385 -37.340 1.00 37.31 523 PHE A C 1
ATOM 4213 O O . PHE A 1 523 ? 27.045 1.934 -36.293 1.00 37.31 523 PHE A O 1
ATOM 4220 N N . ALA A 1 524 ? 27.331 1.663 -38.495 1.00 48.16 524 ALA A N 1
ATOM 4221 C CA . ALA A 1 524 ? 28.493 2.541 -38.577 1.00 48.16 524 ALA A CA 1
ATOM 4222 C C . ALA A 1 524 ? 28.133 4.034 -38.440 1.00 48.16 524 ALA A C 1
ATOM 4224 O O . ALA A 1 524 ? 29.034 4.843 -38.238 1.00 48.16 524 ALA A O 1
ATOM 4225 N N . THR A 1 525 ? 26.851 4.409 -38.591 1.00 56.12 525 THR A N 1
ATOM 4226 C CA . THR A 1 525 ? 26.355 5.800 -38.532 1.00 56.12 525 THR A CA 1
ATOM 4227 C C . THR A 1 525 ? 24.880 5.882 -38.102 1.00 56.12 525 THR A C 1
ATOM 4229 O O . THR A 1 525 ? 24.117 4.936 -38.332 1.00 56.12 525 THR A O 1
ATOM 4232 N N . TRP A 1 526 ? 24.417 7.050 -37.619 1.00 61.34 526 TRP A N 1
ATOM 4233 C CA . TRP A 1 526 ? 22.980 7.351 -37.422 1.00 61.34 526 TRP A CA 1
ATOM 4234 C C . TRP A 1 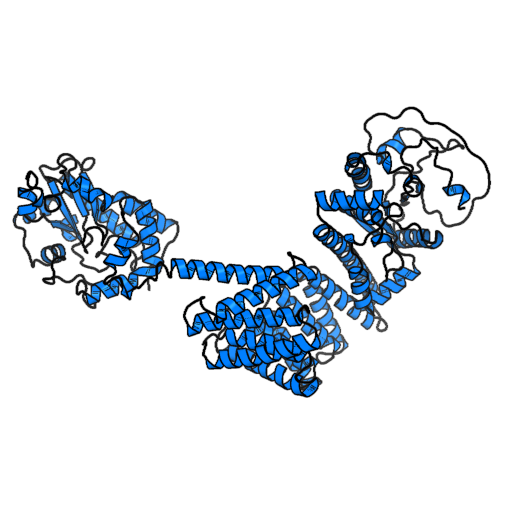526 ? 22.104 7.061 -38.648 1.00 61.34 526 TRP A C 1
ATOM 4236 O O . TRP A 1 526 ? 20.909 6.771 -38.532 1.00 61.34 526 TRP A O 1
ATOM 4246 N N . GLN A 1 527 ? 22.698 7.106 -39.845 1.00 62.78 527 GLN A N 1
ATOM 4247 C CA . GLN A 1 527 ? 21.986 6.826 -41.082 1.00 62.78 527 GLN A CA 1
ATOM 4248 C C . GLN A 1 527 ? 21.488 5.380 -41.176 1.00 62.78 527 GLN A C 1
ATOM 4250 O O . GLN A 1 527 ? 20.448 5.121 -41.788 1.00 62.78 527 GLN A O 1
ATOM 4255 N N . ASP A 1 528 ? 22.246 4.441 -40.617 1.00 64.06 528 ASP A N 1
ATOM 4256 C CA . ASP A 1 528 ? 21.955 3.012 -40.701 1.00 64.06 528 ASP A CA 1
ATOM 4257 C C . ASP A 1 528 ? 20.881 2.619 -39.684 1.00 64.06 528 ASP A C 1
ATOM 4259 O O . ASP A 1 528 ? 19.966 1.861 -40.010 1.00 64.06 528 ASP A O 1
ATOM 4263 N N . LEU A 1 529 ? 20.911 3.252 -38.507 1.00 59.97 529 LEU A N 1
ATOM 4264 C CA . LEU A 1 529 ? 19.870 3.140 -37.489 1.00 59.97 529 LEU A CA 1
ATOM 4265 C C . LEU A 1 529 ? 18.516 3.627 -38.021 1.00 59.97 529 LEU A C 1
ATOM 4267 O O . LEU A 1 529 ? 17.506 2.936 -37.888 1.00 59.97 529 LEU A O 1
ATOM 4271 N N . PHE A 1 530 ? 18.487 4.775 -38.698 1.00 67.75 530 PHE A N 1
ATOM 4272 C CA . PHE A 1 530 ? 17.239 5.329 -39.224 1.00 67.75 530 PHE A CA 1
ATOM 4273 C C . PHE A 1 530 ? 16.632 4.487 -40.355 1.00 67.75 530 PHE A C 1
ATOM 4275 O O . PHE A 1 530 ? 15.424 4.265 -40.380 1.00 67.75 530 PHE A O 1
ATOM 4282 N N . LYS A 1 531 ? 17.464 4.003 -41.293 1.00 68.25 531 LYS A N 1
ATOM 4283 C CA . LYS A 1 531 ? 17.016 3.160 -42.420 1.00 68.25 531 LYS A CA 1
ATOM 4284 C C . LYS A 1 531 ? 16.486 1.802 -41.957 1.00 68.25 531 LYS A C 1
ATOM 4286 O O . LYS A 1 531 ? 15.671 1.217 -42.662 1.00 68.25 531 LYS A O 1
ATOM 4291 N N . ALA A 1 532 ? 16.950 1.306 -40.810 1.00 65.56 532 ALA A N 1
ATOM 4292 C CA . ALA A 1 532 ? 16.485 0.050 -40.230 1.00 65.56 532 ALA A CA 1
ATOM 4293 C C . ALA A 1 532 ? 15.100 0.168 -39.566 1.00 65.56 532 ALA A C 1
ATOM 4295 O O . ALA A 1 532 ? 14.346 -0.801 -39.566 1.00 65.56 532 ALA A O 1
ATOM 4296 N N . HIS A 1 533 ? 14.758 1.344 -39.027 1.00 67.75 533 HIS A N 1
ATOM 4297 C CA . HIS A 1 533 ? 13.519 1.558 -38.266 1.00 67.75 533 HIS A CA 1
ATOM 4298 C C . HIS A 1 533 ? 12.407 2.232 -39.075 1.00 67.75 533 HIS A C 1
ATOM 4300 O O . HIS A 1 533 ? 11.227 2.011 -38.804 1.00 67.75 533 HIS A O 1
ATOM 4306 N N . PHE A 1 534 ? 12.767 3.033 -40.078 1.00 73.81 534 PHE A N 1
ATOM 4307 C CA . PHE A 1 534 ? 11.822 3.799 -40.882 1.00 73.81 534 PHE A CA 1
ATOM 4308 C C . PHE A 1 534 ? 12.095 3.555 -42.367 1.00 73.81 534 PHE A C 1
ATOM 4310 O O . PHE A 1 534 ? 12.978 4.167 -42.961 1.00 73.81 534 PHE A O 1
ATOM 4317 N N . GLU A 1 535 ? 11.341 2.641 -42.980 1.00 70.56 535 GLU A N 1
ATOM 4318 C CA . GLU A 1 535 ? 11.511 2.294 -44.400 1.00 70.56 535 GLU A CA 1
ATOM 4319 C C . GLU A 1 535 ? 11.053 3.433 -45.337 1.00 70.56 535 GLU A C 1
ATOM 4321 O O . GLU A 1 535 ? 11.625 3.648 -46.413 1.00 70.56 535 GLU A O 1
ATOM 4326 N N . GLU A 1 536 ? 10.049 4.205 -44.908 1.00 80.19 536 GLU A N 1
ATOM 4327 C CA . GLU A 1 536 ? 9.482 5.340 -45.634 1.00 80.19 536 GLU A CA 1
ATOM 4328 C C . GLU A 1 536 ? 8.940 6.427 -44.696 1.00 80.19 536 GLU A C 1
ATOM 4330 O O . GLU A 1 536 ? 8.417 6.149 -43.618 1.00 80.19 536 GLU A O 1
ATOM 4335 N N . VAL A 1 537 ? 9.055 7.684 -45.136 1.00 82.00 537 VAL A N 1
ATOM 4336 C CA . VAL A 1 537 ? 8.498 8.859 -44.452 1.00 82.00 537 VAL A CA 1
ATOM 4337 C C . VAL A 1 537 ? 7.902 9.763 -45.521 1.00 82.00 537 VAL A C 1
ATOM 4339 O O . VAL A 1 537 ? 8.570 10.646 -46.059 1.00 82.00 537 VAL A O 1
ATOM 4342 N N . SER A 1 538 ? 6.653 9.477 -45.882 1.00 84.06 538 SER A N 1
ATOM 4343 C CA . SER A 1 538 ? 5.934 10.202 -46.942 1.00 84.06 538 SER A CA 1
ATOM 4344 C C . SER A 1 538 ? 4.540 10.674 -46.535 1.00 84.06 538 SER A C 1
ATOM 4346 O O . SER A 1 538 ? 3.860 11.332 -47.317 1.00 84.06 538 SER A O 1
ATOM 4348 N N . THR A 1 539 ? 4.131 10.381 -45.300 1.00 88.88 539 THR A N 1
ATOM 4349 C CA . THR A 1 539 ? 2.850 10.796 -44.723 1.00 88.88 539 THR A CA 1
ATOM 4350 C C . THR A 1 539 ? 3.071 11.564 -43.423 1.00 88.88 539 THR A C 1
ATOM 4352 O O . THR A 1 539 ? 4.076 11.363 -42.736 1.00 88.88 539 THR A O 1
ATOM 4355 N N . ALA A 1 540 ? 2.110 12.409 -43.046 1.00 90.25 540 ALA A N 1
ATOM 4356 C CA . ALA A 1 540 ? 2.155 13.120 -41.766 1.00 90.25 540 ALA A CA 1
ATOM 4357 C C . ALA A 1 540 ? 2.251 12.191 -40.547 1.00 90.25 540 ALA A C 1
ATOM 4359 O O . ALA A 1 540 ? 2.973 12.506 -39.614 1.00 90.25 540 ALA A O 1
ATOM 4360 N N . GLU A 1 541 ? 1.562 11.047 -40.545 1.00 88.88 541 GLU A N 1
ATOM 4361 C CA . GLU A 1 541 ? 1.583 10.128 -39.399 1.00 88.88 541 GLU A CA 1
ATOM 4362 C C . GLU A 1 541 ? 2.972 9.507 -39.210 1.00 88.88 541 GLU A C 1
ATOM 4364 O O . GLU A 1 541 ? 3.536 9.553 -38.118 1.00 88.88 541 GLU A O 1
ATOM 4369 N N . GLN A 1 542 ? 3.578 9.015 -40.297 1.00 87.94 542 GLN A N 1
ATOM 4370 C CA . GLN A 1 542 ? 4.960 8.526 -40.276 1.00 87.94 542 GLN A CA 1
ATOM 4371 C C . GLN A 1 542 ? 5.916 9.632 -39.821 1.00 87.94 542 GLN A C 1
ATOM 4373 O O . GLN A 1 542 ? 6.781 9.406 -38.982 1.00 87.94 542 GLN A O 1
AT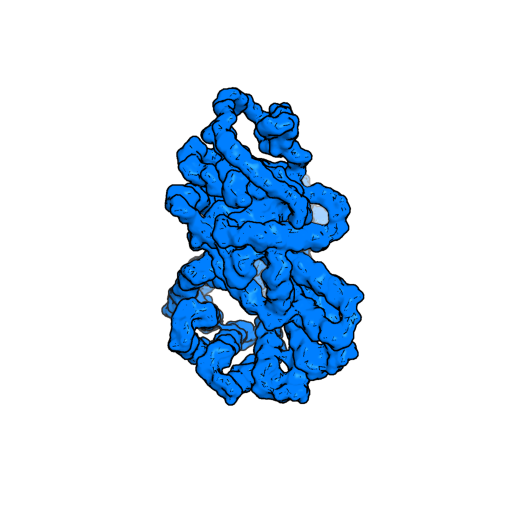OM 4378 N N . PHE A 1 543 ? 5.734 10.853 -40.327 1.00 88.88 543 PHE A N 1
ATOM 4379 C CA . PHE A 1 543 ? 6.549 11.994 -39.928 1.00 88.88 543 PHE A CA 1
ATOM 4380 C C . PHE A 1 543 ? 6.392 12.351 -38.443 1.00 88.88 543 PHE A C 1
ATOM 4382 O O . PHE A 1 543 ? 7.399 12.585 -37.778 1.00 88.88 543 PHE A O 1
ATOM 4389 N N . LYS A 1 544 ? 5.171 12.326 -37.896 1.00 87.94 544 LYS A N 1
ATOM 4390 C CA . LYS A 1 544 ? 4.882 12.557 -36.470 1.00 87.94 544 LYS A CA 1
ATOM 4391 C C . LYS A 1 544 ? 5.560 11.510 -35.586 1.00 87.94 544 LYS A C 1
ATOM 4393 O O . LYS A 1 544 ? 6.206 11.866 -34.602 1.00 87.94 544 LYS A O 1
ATOM 4398 N N . GLN A 1 545 ? 5.476 10.233 -35.961 1.00 84.06 545 GLN A N 1
ATOM 4399 C CA . GLN A 1 545 ? 6.124 9.132 -35.238 1.00 84.06 545 GLN A CA 1
ATOM 4400 C C . GLN A 1 545 ? 7.647 9.291 -35.210 1.00 84.06 545 GLN A C 1
ATOM 4402 O O . GLN A 1 545 ? 8.270 9.220 -34.150 1.00 84.06 545 GLN A O 1
ATOM 4407 N N . VAL A 1 546 ? 8.235 9.577 -36.371 1.00 81.19 546 VAL A N 1
ATOM 4408 C CA . VAL A 1 546 ? 9.677 9.778 -36.525 1.00 81.19 546 VAL A CA 1
ATOM 4409 C C . VAL A 1 546 ? 10.152 11.014 -35.753 1.00 81.19 546 VAL A C 1
ATOM 4411 O O . VAL A 1 546 ? 11.188 10.972 -35.090 1.00 81.19 546 VAL A O 1
ATOM 4414 N N . ARG A 1 547 ? 9.391 12.115 -35.788 1.00 83.62 547 ARG A N 1
ATOM 4415 C CA . ARG A 1 547 ? 9.701 13.326 -35.016 1.00 83.62 547 ARG A CA 1
ATOM 4416 C C . ARG A 1 547 ? 9.625 13.094 -33.516 1.00 83.62 547 ARG A C 1
ATOM 4418 O O . ARG A 1 547 ? 10.527 13.532 -32.809 1.00 83.62 547 ARG A O 1
ATOM 4425 N N . SER A 1 548 ? 8.615 12.375 -33.019 1.00 80.50 548 SER A N 1
ATOM 4426 C CA . SER A 1 548 ? 8.553 12.023 -31.594 1.00 80.50 548 SER A CA 1
ATOM 4427 C C . SER A 1 548 ? 9.806 11.259 -31.169 1.00 80.50 548 SER A C 1
ATOM 4429 O O . SER A 1 548 ? 10.417 11.613 -30.166 1.00 80.50 548 SER A O 1
ATOM 4431 N N . TYR A 1 549 ? 10.236 10.284 -31.975 1.00 72.94 549 TYR A N 1
ATOM 4432 C CA . TYR A 1 549 ? 11.455 9.518 -31.720 1.00 72.94 549 TYR A CA 1
ATOM 4433 C C . TYR A 1 549 ? 12.711 10.411 -31.680 1.00 72.94 549 TYR A C 1
ATOM 4435 O O . TYR A 1 549 ? 13.496 10.331 -30.734 1.00 72.94 549 TYR A O 1
ATOM 4443 N N . MET A 1 550 ? 12.862 11.318 -32.653 1.00 74.06 550 MET A N 1
ATOM 4444 C CA . MET A 1 550 ? 13.978 12.275 -32.718 1.00 74.06 550 MET A CA 1
ATOM 4445 C C . MET A 1 550 ? 14.066 13.181 -31.485 1.00 74.06 550 MET A C 1
ATOM 4447 O O . MET A 1 550 ? 15.152 13.357 -30.932 1.00 74.06 550 MET A O 1
ATOM 4451 N N . PHE A 1 551 ? 12.934 13.723 -31.030 1.00 72.19 551 PHE A N 1
ATOM 4452 C CA . PHE A 1 551 ? 12.886 14.571 -29.838 1.00 72.19 551 PHE A CA 1
ATOM 4453 C C . PHE A 1 551 ? 13.246 13.826 -28.551 1.00 72.19 551 PHE A C 1
ATOM 4455 O O . PHE A 1 551 ? 13.902 14.406 -27.687 1.00 72.19 551 PHE A O 1
ATOM 4462 N N . ASP A 1 552 ? 12.786 12.580 -28.422 1.00 64.81 552 ASP A N 1
ATOM 4463 C CA . ASP A 1 552 ? 12.876 11.823 -27.175 1.00 64.81 552 ASP A CA 1
ATOM 4464 C C . ASP A 1 552 ? 14.236 11.105 -27.025 1.00 64.81 552 ASP A C 1
ATOM 4466 O O . ASP A 1 552 ? 14.643 10.822 -25.902 1.00 64.81 552 ASP A O 1
ATOM 4470 N N . THR A 1 553 ? 14.943 10.803 -28.129 1.00 60.03 553 THR A N 1
ATOM 4471 C CA . THR A 1 553 ? 16.123 9.906 -28.093 1.00 60.03 553 THR A CA 1
ATOM 4472 C C . THR A 1 553 ? 17.318 10.275 -28.985 1.00 60.03 553 THR A C 1
ATOM 4474 O O . THR A 1 553 ? 18.377 9.681 -28.800 1.00 60.03 553 THR A O 1
ATOM 4477 N N . GLY A 1 554 ? 17.202 11.203 -29.949 1.00 59.81 554 GLY A N 1
ATOM 4478 C CA . GLY A 1 554 ? 18.168 11.259 -31.063 1.00 59.81 554 GLY A CA 1
ATOM 4479 C C . GLY A 1 554 ? 18.810 12.599 -31.416 1.00 59.81 554 GLY A C 1
ATOM 4480 O O . GLY A 1 554 ? 19.765 12.605 -32.184 1.00 59.81 554 GLY A O 1
ATOM 4481 N N . ALA A 1 555 ? 18.324 13.731 -30.904 1.00 65.75 555 ALA A N 1
ATOM 4482 C CA . ALA A 1 555 ? 18.778 15.040 -31.386 1.00 65.75 555 ALA A CA 1
ATOM 4483 C C . ALA A 1 555 ? 20.269 15.334 -31.125 1.00 65.75 555 ALA A C 1
ATOM 4485 O O . ALA A 1 555 ? 20.969 15.730 -32.055 1.00 65.75 555 ALA A O 1
ATOM 4486 N N . ASP A 1 556 ? 20.758 15.093 -29.903 1.00 69.44 556 ASP A N 1
ATOM 4487 C CA . ASP A 1 556 ? 22.147 15.403 -29.519 1.00 69.44 556 ASP A CA 1
ATOM 4488 C C . ASP A 1 556 ? 23.141 14.490 -30.243 1.00 69.44 556 ASP A C 1
ATOM 4490 O O . ASP A 1 556 ? 24.150 14.939 -30.772 1.00 69.44 556 ASP A O 1
ATOM 4494 N N . LEU A 1 557 ? 22.793 13.211 -30.383 1.00 67.75 557 LEU A N 1
ATOM 4495 C CA . LEU A 1 557 ? 23.635 12.244 -31.077 1.00 67.75 557 LEU A CA 1
ATOM 4496 C C . LEU A 1 557 ? 23.708 12.515 -32.592 1.00 67.75 557 LEU A C 1
ATOM 4498 O O . LEU A 1 557 ? 24.745 12.287 -33.206 1.00 67.75 557 LEU A O 1
ATOM 4502 N N . VAL A 1 558 ? 22.626 13.014 -33.207 1.00 72.50 558 VAL A N 1
ATOM 4503 C CA . VAL A 1 558 ? 22.633 13.431 -34.620 1.00 72.50 558 VAL A CA 1
ATOM 4504 C C . VAL A 1 558 ? 23.459 14.708 -34.805 1.00 72.50 558 VAL A C 1
ATOM 4506 O O . VAL A 1 558 ? 24.191 14.802 -35.792 1.00 72.50 558 VAL A O 1
ATOM 4509 N N . PHE A 1 559 ? 23.376 15.660 -33.866 1.00 75.06 559 PHE A N 1
ATOM 4510 C CA . PHE A 1 559 ? 24.217 16.865 -33.850 1.00 75.06 559 PHE A CA 1
ATOM 4511 C C . PHE A 1 559 ? 25.698 16.505 -33.767 1.00 75.06 559 PHE A C 1
ATOM 4513 O O . PHE A 1 559 ? 26.472 16.917 -34.632 1.00 75.06 559 PHE A O 1
ATOM 4520 N N . ASP A 1 560 ? 26.066 15.661 -32.805 1.00 73.12 560 ASP A N 1
ATOM 4521 C CA . ASP A 1 560 ? 27.435 15.196 -32.624 1.00 73.12 560 ASP A CA 1
ATOM 4522 C C . ASP A 1 560 ? 27.940 14.447 -33.863 1.00 73.12 560 ASP A C 1
ATOM 4524 O O . ASP A 1 560 ? 29.033 14.742 -34.344 1.00 73.12 560 ASP A O 1
ATOM 4528 N N . ASP A 1 561 ? 27.159 13.532 -34.446 1.00 72.56 561 ASP A N 1
ATOM 4529 C CA . ASP A 1 561 ? 27.544 12.816 -35.673 1.00 72.56 561 ASP A CA 1
ATOM 4530 C C . ASP A 1 561 ? 27.837 13.778 -36.834 1.00 72.56 561 ASP A C 1
ATOM 4532 O O . ASP A 1 561 ? 28.797 13.589 -37.588 1.00 72.56 561 ASP A O 1
ATOM 4536 N N . LEU A 1 562 ? 27.020 14.823 -36.996 1.00 73.00 562 LEU A N 1
ATOM 4537 C CA . LEU A 1 562 ? 27.174 15.788 -38.083 1.00 73.00 562 LEU A CA 1
ATOM 4538 C C . LEU A 1 562 ? 28.284 16.815 -37.821 1.00 73.00 562 LEU A C 1
ATOM 4540 O O . LEU A 1 562 ? 28.945 17.230 -38.779 1.00 73.00 562 LEU A O 1
ATOM 4544 N N . LEU A 1 563 ? 28.577 17.131 -36.559 1.00 75.19 563 LEU A N 1
ATOM 4545 C CA . LEU A 1 563 ? 29.770 17.871 -36.155 1.00 75.19 563 LEU A CA 1
ATOM 4546 C C . LEU A 1 563 ? 31.049 17.061 -36.437 1.00 75.19 563 LEU A C 1
ATOM 4548 O O . LEU A 1 563 ? 31.938 17.534 -37.144 1.00 75.19 563 LEU A O 1
ATOM 4552 N N . HIS A 1 564 ? 31.118 15.801 -35.992 1.00 72.44 564 HIS A N 1
ATOM 4553 C CA . HIS A 1 564 ? 32.277 14.923 -36.212 1.00 72.44 564 HIS A CA 1
ATOM 4554 C C . HIS A 1 564 ? 32.512 14.601 -37.694 1.00 72.44 564 HIS A C 1
ATOM 4556 O O . HIS A 1 564 ? 33.656 14.507 -38.142 1.00 72.44 564 HIS A O 1
ATOM 4562 N N . ALA A 1 565 ? 31.442 14.457 -38.481 1.00 67.50 565 ALA A N 1
ATOM 4563 C CA . ALA A 1 565 ? 31.529 14.260 -39.927 1.00 67.50 565 ALA A CA 1
ATOM 4564 C C . ALA A 1 565 ? 31.886 15.548 -40.702 1.00 67.50 565 ALA A C 1
ATOM 4566 O O . ALA A 1 565 ? 32.061 15.501 -41.925 1.00 67.50 565 ALA A O 1
ATOM 4567 N N . GLY A 1 566 ? 32.010 16.689 -40.012 1.00 69.19 566 GLY A N 1
ATOM 4568 C CA . GLY A 1 566 ? 32.397 17.978 -40.581 1.00 69.19 566 GLY A CA 1
ATOM 4569 C C . GLY A 1 566 ? 31.300 18.656 -41.401 1.00 69.19 566 GLY A C 1
ATOM 4570 O O . GLY A 1 566 ? 31.611 19.519 -42.222 1.00 69.19 566 GLY A O 1
ATOM 4571 N N . PHE A 1 567 ? 30.032 18.266 -41.226 1.00 72.69 567 PHE A N 1
ATOM 4572 C CA . PHE A 1 567 ? 28.885 18.965 -41.818 1.00 72.69 567 PHE A CA 1
ATOM 4573 C C . PHE A 1 567 ? 28.534 20.242 -41.057 1.00 72.69 567 PHE A C 1
ATOM 4575 O O . PHE A 1 567 ? 27.972 21.152 -41.667 1.00 72.69 567 PHE A O 1
ATOM 4582 N N . LEU A 1 568 ? 28.894 20.311 -39.774 1.00 75.88 568 LEU A N 1
ATOM 4583 C CA . LEU A 1 568 ? 28.788 21.498 -38.932 1.00 75.88 568 LEU A CA 1
ATOM 4584 C C . LEU A 1 568 ? 30.161 21.977 -38.475 1.00 75.88 568 LEU A C 1
ATOM 4586 O O . LEU A 1 568 ? 31.097 21.182 -38.382 1.00 75.88 568 LEU A O 1
ATOM 4590 N N . ASP A 1 569 ? 30.274 23.274 -38.214 1.00 76.81 569 ASP A N 1
ATOM 4591 C CA . ASP A 1 569 ? 31.345 23.823 -37.389 1.00 76.81 569 ASP A CA 1
ATOM 4592 C C . ASP A 1 569 ? 30.951 23.831 -35.901 1.00 76.81 569 ASP A C 1
ATOM 4594 O O . ASP A 1 569 ? 29.829 23.480 -35.533 1.00 76.81 569 ASP A O 1
ATOM 4598 N N . GLU A 1 570 ? 31.898 24.211 -35.040 1.00 75.31 570 GLU A N 1
ATOM 4599 C CA . GLU A 1 570 ? 31.719 24.258 -33.579 1.00 75.31 570 GLU A CA 1
ATOM 4600 C C . GLU A 1 570 ? 30.612 25.236 -33.137 1.00 75.31 570 GLU A C 1
ATOM 4602 O O . GLU A 1 570 ? 30.073 25.086 -32.043 1.00 75.31 570 GLU A O 1
ATOM 4607 N N . ASP A 1 571 ? 30.227 26.185 -34.000 1.00 77.19 571 ASP A N 1
ATOM 4608 C CA . ASP A 1 571 ? 29.136 27.140 -33.774 1.00 77.19 571 ASP A CA 1
ATOM 4609 C C . ASP A 1 571 ? 27.771 26.609 -34.274 1.00 77.19 571 ASP A C 1
ATOM 4611 O O . ASP A 1 571 ? 26.759 27.316 -34.226 1.00 77.19 571 ASP A O 1
ATOM 4615 N N . GLY A 1 572 ? 27.715 25.363 -34.766 1.00 73.75 572 GLY A N 1
ATOM 4616 C CA . GLY A 1 572 ? 26.498 24.728 -35.276 1.00 73.75 572 GLY A CA 1
ATOM 4617 C C . GLY A 1 572 ? 26.057 25.244 -36.650 1.00 73.75 572 GLY A C 1
ATOM 4618 O O . GLY A 1 572 ? 24.885 25.106 -37.019 1.00 73.75 572 GLY A O 1
ATOM 4619 N N . MET A 1 573 ? 26.960 25.849 -37.423 1.00 79.44 573 MET A N 1
ATOM 4620 C CA . MET A 1 573 ? 26.695 26.323 -38.782 1.00 79.44 573 MET A CA 1
ATOM 4621 C C . MET A 1 573 ? 27.095 25.264 -39.814 1.00 79.44 573 MET A C 1
ATOM 4623 O O . MET A 1 573 ? 28.103 24.576 -39.678 1.00 79.44 573 MET A O 1
ATOM 4627 N N . LEU A 1 574 ? 26.310 25.128 -40.885 1.00 75.38 574 LEU A N 1
ATOM 4628 C CA . LEU A 1 574 ? 26.591 24.187 -41.969 1.00 75.38 574 LEU A CA 1
ATOM 4629 C C . LEU A 1 574 ? 27.854 24.608 -42.735 1.00 75.38 574 LEU A C 1
ATOM 4631 O O . LEU A 1 574 ? 27.913 25.702 -43.300 1.00 75.38 574 LEU A O 1
ATOM 4635 N N . THR A 1 575 ? 28.831 23.707 -42.838 1.00 72.19 575 THR A N 1
ATOM 4636 C CA . THR A 1 575 ? 30.115 23.987 -43.503 1.00 72.19 575 THR A CA 1
ATOM 4637 C C . THR A 1 575 ? 30.034 23.835 -45.029 1.00 72.19 575 THR A C 1
ATOM 4639 O O . THR A 1 575 ? 29.214 23.088 -45.571 1.00 72.19 575 THR A O 1
ATOM 4642 N N . THR A 1 576 ? 30.933 24.502 -45.762 1.00 65.69 576 THR A N 1
ATOM 4643 C CA . THR A 1 576 ? 31.018 24.444 -47.239 1.00 65.69 576 THR A CA 1
ATOM 4644 C C . THR A 1 576 ? 32.008 23.397 -47.771 1.00 65.69 576 THR A C 1
ATOM 4646 O O . THR A 1 576 ? 32.395 23.444 -48.943 1.00 65.69 576 THR A O 1
ATOM 4649 N N . GLY A 1 577 ? 32.428 22.443 -46.927 1.00 57.50 577 GLY A N 1
ATOM 4650 C CA . GLY A 1 577 ? 33.511 21.492 -47.207 1.00 57.50 577 GLY A CA 1
ATOM 4651 C C . GLY A 1 577 ? 33.369 20.680 -48.509 1.00 57.50 577 GLY A C 1
ATOM 4652 O O . GLY A 1 577 ? 32.284 20.500 -49.060 1.00 57.50 577 GLY A O 1
ATOM 4653 N N . MET A 1 578 ? 34.490 20.139 -49.009 1.00 49.09 578 MET A N 1
ATOM 4654 C CA . MET A 1 578 ? 34.549 19.382 -50.278 1.00 49.09 578 MET A CA 1
ATOM 4655 C C . MET A 1 578 ? 33.980 17.947 -50.214 1.00 49.09 578 MET A C 1
ATOM 4657 O O . MET A 1 578 ? 34.039 17.226 -51.212 1.00 49.09 578 MET A O 1
ATOM 4661 N N . GLN A 1 579 ? 33.425 17.521 -49.074 1.00 48.72 579 GLN A N 1
ATOM 4662 C CA . GLN A 1 579 ? 32.690 16.255 -48.964 1.00 48.72 579 GLN A CA 1
ATOM 4663 C C . GLN A 1 579 ? 31.423 16.297 -49.857 1.00 48.72 579 GLN A C 1
ATOM 4665 O O . GLN A 1 579 ? 30.875 17.375 -50.098 1.00 48.72 579 GLN A O 1
ATOM 4670 N N . PRO A 1 580 ? 30.920 15.165 -50.388 1.00 43.03 580 PRO A N 1
ATOM 4671 C CA . PRO A 1 580 ? 30.096 15.166 -51.605 1.00 43.03 580 PRO A CA 1
ATOM 4672 C C . PRO A 1 580 ? 28.690 15.792 -51.506 1.00 43.03 580 PRO A C 1
ATOM 4674 O O . PRO A 1 580 ? 27.992 15.833 -52.520 1.00 43.03 580 PRO A O 1
ATOM 4677 N N . TYR A 1 581 ? 28.242 16.264 -50.336 1.00 51.56 581 TYR A N 1
ATOM 4678 C CA . TYR A 1 581 ? 26.808 16.428 -50.061 1.00 51.56 581 TYR A CA 1
ATOM 4679 C C . TYR A 1 581 ? 26.340 17.796 -49.543 1.00 51.56 581 TYR A C 1
ATOM 4681 O O . TYR A 1 581 ? 25.144 17.931 -49.301 1.00 51.56 581 TYR A O 1
ATOM 4689 N N . ASN A 1 582 ? 27.187 18.837 -49.477 1.00 61.66 582 ASN A N 1
ATOM 4690 C CA . ASN A 1 582 ? 26.722 20.203 -49.157 1.00 61.66 582 ASN A CA 1
ATOM 4691 C C . ASN A 1 582 ? 26.768 21.183 -50.347 1.00 61.66 582 ASN A C 1
ATOM 4693 O O . ASN A 1 582 ? 27.224 22.323 -50.260 1.00 61.66 582 ASN A O 1
ATOM 4697 N N . PHE A 1 583 ? 26.291 20.720 -51.506 1.00 67.38 583 PHE A N 1
ATOM 4698 C CA . PHE A 1 583 ? 26.225 21.513 -52.740 1.00 67.38 583 PHE A CA 1
ATOM 4699 C C . PHE A 1 583 ? 25.421 22.814 -52.575 1.00 67.38 583 PHE A C 1
ATOM 4701 O O . PHE A 1 583 ? 25.803 23.842 -53.127 1.00 67.38 583 PHE A O 1
ATOM 4708 N N . MET A 1 584 ? 24.343 22.784 -51.785 1.00 71.94 584 MET A N 1
ATOM 4709 C CA . MET A 1 584 ? 23.502 23.960 -51.552 1.00 71.94 584 MET A CA 1
ATOM 4710 C C . MET A 1 584 ? 24.206 25.004 -50.685 1.00 71.94 584 MET A C 1
ATOM 4712 O O . MET A 1 584 ? 24.170 26.177 -51.047 1.00 71.94 584 MET A O 1
ATOM 4716 N N . ALA A 1 585 ? 24.919 24.602 -49.623 1.00 72.50 585 ALA A N 1
ATOM 4717 C CA . ALA A 1 585 ? 25.720 25.541 -48.837 1.00 72.50 585 ALA A CA 1
ATOM 4718 C C . ALA A 1 585 ? 26.754 26.261 -49.708 1.00 72.50 585 ALA A C 1
ATOM 4720 O O . ALA A 1 585 ? 26.850 27.477 -49.638 1.00 72.50 585 ALA A O 1
ATOM 4721 N N . ARG A 1 586 ? 27.425 25.550 -50.623 1.00 73.44 586 ARG A N 1
ATOM 4722 C CA . ARG A 1 586 ? 28.388 26.152 -51.564 1.00 73.44 586 ARG A CA 1
ATOM 4723 C C . ARG A 1 586 ? 27.760 27.143 -52.546 1.00 73.44 586 ARG A C 1
ATOM 4725 O O . ARG A 1 586 ? 28.422 28.084 -52.974 1.00 73.44 586 ARG A O 1
ATOM 4732 N N . ILE A 1 587 ? 26.502 26.941 -52.940 1.00 75.88 587 ILE A N 1
ATOM 4733 C CA . ILE A 1 587 ? 25.776 27.921 -53.764 1.00 75.88 587 ILE A CA 1
ATOM 4734 C C . ILE A 1 587 ? 25.403 29.146 -52.921 1.00 75.88 587 ILE A C 1
ATOM 4736 O O . ILE A 1 587 ? 25.526 30.275 -53.391 1.00 75.88 587 ILE A O 1
ATOM 4740 N N . ILE A 1 588 ? 24.974 28.930 -51.675 1.00 75.38 588 ILE A N 1
ATOM 4741 C CA . ILE A 1 588 ? 24.565 29.986 -50.741 1.00 75.38 588 ILE A CA 1
ATOM 4742 C C . ILE A 1 588 ? 25.746 30.877 -50.343 1.00 75.38 588 ILE A C 1
ATOM 4744 O O . ILE A 1 588 ? 25.598 32.098 -50.332 1.00 75.38 588 ILE A O 1
ATOM 4748 N N . THR A 1 589 ? 26.915 30.292 -50.068 1.00 72.38 589 THR A N 1
ATOM 4749 C CA . THR A 1 589 ? 28.142 31.018 -49.696 1.00 72.38 589 THR A CA 1
ATOM 4750 C C . THR A 1 589 ? 28.869 31.643 -50.884 1.00 72.38 589 THR A C 1
ATOM 4752 O O . THR A 1 589 ? 29.764 32.461 -50.694 1.00 72.38 589 THR A O 1
ATOM 4755 N N . GLY A 1 590 ? 28.475 31.302 -52.115 1.00 72.75 590 GLY A N 1
ATOM 4756 C CA . GLY A 1 590 ? 29.095 31.815 -53.337 1.00 72.75 590 GLY A CA 1
ATOM 4757 C C . GLY A 1 590 ? 30.320 31.027 -53.814 1.00 72.75 590 GLY A C 1
ATOM 4758 O O . GLY A 1 590 ? 30.901 31.388 -54.837 1.00 72.75 590 GLY A O 1
ATOM 4759 N N . ASP A 1 591 ? 30.667 29.918 -53.155 1.00 70.31 591 ASP A N 1
ATOM 4760 C CA . ASP A 1 591 ? 31.743 28.999 -53.559 1.00 70.31 591 ASP A CA 1
ATOM 4761 C C . ASP A 1 591 ? 31.440 28.262 -54.879 1.00 70.31 591 ASP A C 1
ATOM 4763 O O . ASP A 1 591 ? 32.312 27.641 -55.494 1.00 70.31 591 ASP A O 1
ATOM 4767 N N . THR A 1 592 ? 30.183 28.250 -55.331 1.00 73.88 592 THR A N 1
ATOM 4768 C CA . THR A 1 592 ? 29.758 27.674 -56.615 1.00 73.88 592 THR A CA 1
ATOM 4769 C C . THR A 1 592 ? 28.660 28.520 -57.252 1.00 73.88 592 THR A C 1
ATOM 4771 O O . THR A 1 592 ? 27.616 28.756 -56.656 1.00 73.88 592 THR A O 1
ATOM 4774 N N . VAL A 1 593 ? 28.867 28.953 -58.501 1.00 70.44 593 VAL A N 1
ATOM 4775 C CA . VAL A 1 593 ? 27.947 29.867 -59.198 1.00 70.44 593 VAL A CA 1
ATOM 4776 C C . VAL A 1 593 ? 27.179 29.142 -60.302 1.00 70.44 593 VAL A C 1
ATOM 4778 O O . VAL A 1 593 ? 27.764 28.675 -61.279 1.00 70.44 593 VAL A O 1
ATOM 4781 N N . GLN A 1 594 ? 25.848 29.125 -60.203 1.00 77.50 594 GLN A N 1
ATOM 4782 C CA . GLN A 1 594 ? 24.961 28.651 -61.267 1.00 77.50 594 GLN A CA 1
ATOM 4783 C C . GLN A 1 594 ? 24.456 29.839 -62.101 1.00 77.50 594 GLN A C 1
ATOM 4785 O O . GLN A 1 594 ? 23.497 30.515 -61.736 1.00 77.50 594 GLN A O 1
ATOM 4790 N N . ARG A 1 595 ? 25.101 30.107 -63.246 1.00 68.38 595 ARG A N 1
ATOM 4791 C CA . ARG A 1 595 ? 24.797 31.285 -64.092 1.00 68.38 595 ARG A CA 1
ATOM 4792 C C . ARG A 1 595 ? 23.325 31.371 -64.527 1.00 68.38 595 ARG A C 1
ATOM 4794 O O . ARG A 1 595 ? 22.779 32.465 -64.567 1.00 68.38 595 ARG A O 1
ATOM 4801 N N . LYS A 1 596 ? 22.671 30.234 -64.801 1.00 67.69 596 LYS A N 1
ATOM 4802 C CA . LYS A 1 596 ? 21.243 30.177 -65.179 1.00 67.69 596 LYS A CA 1
ATOM 4803 C C . LYS A 1 596 ? 20.293 30.557 -64.033 1.00 67.69 596 LYS A C 1
ATOM 4805 O O . LYS A 1 596 ? 19.170 30.971 -64.296 1.00 67.69 596 LYS A O 1
ATOM 4810 N N . CYS A 1 597 ? 20.739 30.466 -62.780 1.00 73.06 597 CYS A N 1
ATOM 4811 C CA . CYS A 1 597 ? 19.907 30.757 -61.614 1.00 73.06 597 CYS A CA 1
ATOM 4812 C C . CYS A 1 597 ? 19.830 32.248 -61.286 1.00 73.06 597 CYS A C 1
ATOM 4814 O O . CYS A 1 597 ? 18.919 32.635 -60.571 1.00 73.06 597 CYS A O 1
ATOM 4816 N N . GLN A 1 598 ? 20.738 33.088 -61.800 1.00 75.69 598 GLN A N 1
ATOM 4817 C CA . GLN A 1 598 ? 20.766 34.526 -61.485 1.00 75.69 598 GLN A CA 1
ATOM 4818 C C . GLN A 1 598 ? 19.462 35.232 -61.876 1.00 75.69 598 GLN A C 1
ATOM 4820 O O . GLN A 1 598 ? 18.927 35.990 -61.078 1.00 75.69 598 GLN A O 1
ATOM 4825 N N . ILE A 1 599 ? 18.920 34.904 -63.052 1.00 80.94 599 ILE A N 1
ATOM 4826 C CA . ILE A 1 599 ? 17.627 35.421 -63.523 1.00 80.94 599 ILE A CA 1
ATOM 4827 C C . ILE A 1 599 ? 16.483 34.811 -62.706 1.00 80.94 599 ILE A C 1
ATOM 4829 O O . ILE A 1 599 ? 15.568 35.510 -62.289 1.00 80.94 599 ILE A O 1
ATOM 4833 N N . GLU A 1 600 ? 16.540 33.507 -62.420 1.00 85.00 600 GLU A N 1
ATOM 4834 C CA . GLU A 1 600 ? 15.481 32.844 -61.653 1.00 85.00 600 GLU A CA 1
ATOM 4835 C C . GLU A 1 600 ? 15.392 33.314 -60.192 1.00 85.00 600 GLU A C 1
ATOM 4837 O O . GLU A 1 600 ? 14.317 33.210 -59.598 1.00 85.00 600 GLU A O 1
ATOM 4842 N N . GLN A 1 601 ? 16.467 33.878 -59.623 1.00 89.19 601 GLN A N 1
ATOM 4843 C CA . GLN A 1 601 ? 16.401 34.522 -58.307 1.00 89.19 601 GLN A CA 1
ATOM 4844 C C . GLN A 1 601 ? 15.532 35.776 -58.301 1.00 89.19 601 GLN A C 1
ATOM 4846 O O . GLN A 1 601 ? 14.936 36.085 -57.271 1.00 89.19 601 GLN A O 1
ATOM 4851 N N . GLU A 1 602 ? 15.443 36.504 -59.417 1.00 88.88 602 GLU A N 1
ATOM 4852 C CA . GLU A 1 602 ? 14.642 37.731 -59.495 1.00 88.88 602 GLU A CA 1
ATOM 4853 C C . GLU A 1 602 ? 13.153 37.427 -59.268 1.00 88.88 602 GLU A C 1
ATOM 4855 O O . GLU A 1 602 ? 12.443 38.211 -58.636 1.00 88.88 602 GLU A O 1
ATOM 4860 N N . TYR A 1 603 ? 12.696 36.233 -59.666 1.00 92.50 603 TYR A N 1
ATOM 4861 C CA . TYR A 1 603 ? 11.318 35.774 -59.464 1.00 92.50 603 TYR A CA 1
ATOM 4862 C C . TYR A 1 603 ? 10.964 35.462 -58.001 1.00 92.50 603 TYR A C 1
ATOM 4864 O O . TYR A 1 603 ? 9.791 35.264 -57.692 1.00 92.50 603 TYR A O 1
ATOM 4872 N N . LEU A 1 604 ? 11.935 35.432 -57.076 1.00 91.75 604 LEU A N 1
ATOM 4873 C CA . LEU A 1 604 ? 11.646 35.370 -55.636 1.00 91.75 604 LEU A CA 1
ATOM 4874 C C . LEU A 1 604 ? 11.166 36.719 -55.074 1.00 91.75 604 LEU A C 1
ATOM 4876 O O . LEU A 1 604 ? 10.643 36.760 -53.957 1.00 91.75 604 LEU A O 1
ATOM 4880 N N . GLY A 1 605 ? 11.375 37.827 -55.795 1.00 91.94 605 GLY A N 1
ATOM 4881 C CA . GLY A 1 605 ? 11.010 39.164 -55.334 1.00 91.94 605 GLY A CA 1
ATOM 4882 C C . GLY A 1 605 ? 11.619 39.485 -53.965 1.00 91.94 605 GLY A C 1
ATOM 4883 O O . GLY A 1 605 ? 12.819 39.308 -53.742 1.00 91.94 605 GLY A O 1
ATOM 4884 N N . ALA A 1 606 ? 10.785 39.912 -53.013 1.00 91.44 606 ALA A N 1
ATOM 4885 C CA . ALA A 1 606 ? 11.215 40.241 -51.649 1.00 91.44 606 ALA A CA 1
ATOM 4886 C C . ALA A 1 606 ? 11.822 39.042 -50.884 1.00 91.44 606 ALA A C 1
ATOM 4888 O O . ALA A 1 606 ? 12.670 39.231 -50.006 1.00 91.44 606 ALA A O 1
ATOM 4889 N N . HIS A 1 607 ? 11.448 37.806 -51.243 1.00 92.88 607 HIS A N 1
ATOM 4890 C CA . HIS A 1 607 ? 11.957 36.586 -50.607 1.00 92.88 607 HIS A CA 1
ATOM 4891 C C . HIS A 1 607 ? 13.414 36.273 -50.984 1.00 92.88 607 HIS A C 1
ATOM 4893 O O . HIS A 1 607 ? 14.076 35.521 -50.269 1.00 92.88 607 HIS A O 1
ATOM 4899 N N . SER A 1 608 ? 13.948 36.889 -52.048 1.00 90.00 608 SER A N 1
ATOM 4900 C CA . SER A 1 608 ? 15.342 36.717 -52.497 1.00 90.00 608 SER A CA 1
ATOM 4901 C C . SER A 1 608 ? 16.379 37.114 -51.440 1.00 90.00 608 SER A C 1
ATOM 4903 O O . SER A 1 608 ? 17.521 36.662 -51.480 1.00 90.00 608 SER A O 1
ATOM 4905 N N . SER A 1 609 ? 15.996 37.939 -50.462 1.00 89.25 609 SER A N 1
ATOM 4906 C CA . SER A 1 609 ? 16.847 38.315 -49.329 1.00 89.25 609 SER A CA 1
ATOM 4907 C C . SER A 1 609 ? 17.119 37.149 -48.372 1.00 89.25 609 SER A C 1
ATOM 4909 O O . SER A 1 609 ? 18.188 37.096 -47.771 1.00 89.25 609 SER A O 1
ATOM 4911 N N . ARG A 1 610 ? 16.187 36.193 -48.258 1.00 89.62 610 ARG A N 1
ATOM 4912 C CA . ARG A 1 610 ? 16.226 35.103 -47.266 1.00 89.62 610 ARG A CA 1
ATOM 4913 C C . ARG A 1 610 ? 16.354 33.714 -47.876 1.00 89.62 610 ARG A C 1
ATOM 4915 O O . ARG A 1 610 ? 16.836 32.806 -47.202 1.00 89.62 610 ARG A O 1
ATOM 4922 N N . PHE A 1 611 ? 15.958 33.558 -49.135 1.00 91.31 611 PHE A N 1
ATOM 4923 C CA . PHE A 1 611 ? 15.975 32.284 -49.839 1.00 91.31 611 PHE A CA 1
ATOM 4924 C C . PHE A 1 611 ? 16.822 32.333 -51.099 1.00 91.31 611 PHE A C 1
ATOM 4926 O O . PHE A 1 611 ? 17.075 33.394 -51.673 1.00 91.31 611 PHE A O 1
ATOM 4933 N N . ILE A 1 612 ? 17.229 31.149 -51.535 1.00 89.81 612 ILE A N 1
ATOM 4934 C CA . ILE A 1 612 ? 17.923 30.925 -52.792 1.00 89.81 612 ILE A CA 1
ATOM 4935 C C . ILE A 1 612 ? 17.208 29.826 -53.580 1.00 89.81 612 ILE A C 1
ATOM 4937 O O . ILE A 1 612 ? 16.794 28.818 -53.004 1.00 89.81 612 ILE A O 1
ATOM 4941 N N . ILE A 1 613 ? 17.074 30.016 -54.890 1.00 90.69 613 ILE A N 1
ATOM 4942 C CA . ILE A 1 613 ? 16.666 28.979 -55.842 1.00 90.69 613 ILE A CA 1
ATOM 4943 C C . ILE A 1 613 ? 17.902 28.390 -56.519 1.00 90.69 613 ILE A C 1
ATOM 4945 O O . ILE A 1 613 ? 18.752 29.126 -57.018 1.00 90.69 613 ILE A O 1
ATOM 4949 N N . ALA A 1 614 ? 17.996 27.068 -56.569 1.00 87.44 614 ALA A N 1
ATOM 4950 C CA . ALA A 1 614 ? 19.076 26.362 -57.245 1.00 87.44 614 ALA A CA 1
ATOM 4951 C C . ALA A 1 614 ? 18.545 25.369 -58.280 1.00 87.44 614 ALA A C 1
ATOM 4953 O O . ALA A 1 614 ? 17.441 24.823 -58.158 1.00 87.44 614 ALA A O 1
ATOM 4954 N N . HIS A 1 615 ? 19.364 25.128 -59.303 1.00 85.44 615 HIS A N 1
ATOM 4955 C CA . HIS A 1 615 ? 19.130 24.099 -60.317 1.00 85.44 615 HIS A CA 1
ATOM 4956 C C . HIS A 1 615 ? 19.768 22.784 -59.890 1.00 85.44 615 HIS A C 1
ATOM 4958 O O . HIS A 1 615 ? 20.707 22.758 -59.088 1.00 85.44 615 HIS A O 1
ATOM 4964 N N . ASN A 1 616 ? 19.293 21.689 -60.481 1.00 76.25 616 ASN A N 1
ATOM 4965 C CA . ASN A 1 616 ? 20.004 20.422 -60.388 1.00 76.25 616 ASN A CA 1
ATOM 4966 C C . ASN A 1 616 ? 21.319 20.488 -61.189 1.00 76.25 616 ASN A C 1
ATOM 4968 O O . ASN A 1 616 ? 21.606 21.466 -61.884 1.00 76.25 616 ASN A O 1
ATOM 4972 N N . LYS A 1 617 ? 22.137 19.437 -61.105 1.00 75.62 617 LYS A N 1
ATOM 4973 C CA . LYS A 1 617 ? 23.282 19.290 -62.007 1.00 75.62 617 LYS A CA 1
ATOM 4974 C C . LYS A 1 617 ? 22.791 19.295 -63.466 1.00 75.62 617 LYS A C 1
ATOM 4976 O O . LYS A 1 617 ? 21.792 18.624 -63.738 1.00 75.62 617 LYS A O 1
ATOM 4981 N N . PRO A 1 618 ? 23.457 20.006 -64.394 1.00 76.38 618 PRO A N 1
ATOM 4982 C CA . PRO A 1 618 ? 23.016 20.093 -65.788 1.00 76.38 618 PRO A CA 1
ATOM 4983 C C . PRO A 1 618 ? 22.776 18.723 -66.431 1.00 76.38 618 PRO A C 1
ATOM 4985 O O . PRO A 1 618 ? 21.756 18.508 -67.076 1.00 76.38 618 PRO A O 1
ATOM 4988 N N . GLU A 1 619 ? 23.647 17.752 -66.153 1.00 77.38 619 GLU A N 1
ATOM 4989 C CA . GLU A 1 619 ? 23.540 16.400 -66.700 1.00 77.38 619 GLU A CA 1
ATOM 4990 C C . GLU A 1 619 ? 22.280 15.673 -66.200 1.00 77.38 619 GLU A C 1
ATOM 4992 O O . GLU A 1 619 ? 21.699 14.859 -66.912 1.00 77.38 619 GLU A O 1
ATOM 4997 N N . SER A 1 620 ? 21.817 15.987 -64.986 1.00 76.88 620 SER A N 1
ATOM 4998 C CA . SER A 1 620 ? 20.580 15.438 -64.421 1.00 76.88 620 SER A CA 1
ATOM 4999 C C . SER A 1 620 ? 19.320 16.018 -65.067 1.00 76.88 620 SER A C 1
ATOM 5001 O O . SER A 1 620 ? 18.285 15.346 -65.071 1.00 76.88 620 SER A O 1
ATOM 5003 N N . GLU A 1 621 ? 19.378 17.249 -65.578 1.00 76.62 621 GLU A N 1
ATOM 5004 C CA . GLU A 1 621 ? 18.281 17.874 -66.326 1.00 76.62 621 GLU A CA 1
ATOM 5005 C C . GLU A 1 621 ? 18.259 17.382 -67.779 1.00 76.62 621 GLU A C 1
ATOM 5007 O O . GLU A 1 621 ? 17.208 16.972 -68.274 1.00 76.62 621 GLU A O 1
ATOM 5012 N N . ASP A 1 622 ? 19.424 17.334 -68.430 1.00 79.62 622 ASP A N 1
ATOM 5013 C CA . ASP A 1 622 ? 19.561 16.926 -69.833 1.00 79.62 622 ASP A CA 1
ATOM 5014 C C . ASP A 1 622 ? 19.188 15.447 -70.044 1.00 79.62 622 ASP A C 1
ATOM 5016 O O . ASP A 1 622 ? 18.547 15.085 -71.033 1.00 79.62 622 ASP A O 1
ATOM 5020 N N . MET A 1 623 ? 19.514 14.585 -69.075 1.00 77.06 623 MET A N 1
ATOM 5021 C CA . MET A 1 623 ? 19.252 13.143 -69.146 1.00 77.06 623 MET A CA 1
ATOM 5022 C C . MET A 1 623 ? 17.879 12.734 -68.593 1.00 77.06 623 MET A C 1
ATOM 5024 O O . MET A 1 623 ? 17.613 11.543 -68.433 1.00 77.06 623 MET A O 1
ATOM 5028 N N . TRP A 1 624 ? 16.975 13.690 -68.337 1.00 76.50 624 TRP A N 1
ATOM 5029 C CA . TRP A 1 624 ? 15.624 13.424 -67.819 1.00 76.50 624 TRP A CA 1
ATOM 5030 C C . TRP A 1 624 ? 14.800 12.467 -68.695 1.00 76.50 624 TRP A C 1
ATOM 5032 O O . TRP A 1 624 ? 14.065 11.627 -68.180 1.00 76.50 624 TRP A O 1
ATOM 5042 N N . SER A 1 625 ? 14.950 12.571 -70.017 1.00 71.50 625 SER A N 1
ATOM 5043 C CA . SER A 1 625 ? 14.251 11.727 -71.001 1.00 71.50 625 SER A CA 1
ATOM 5044 C C . SER A 1 625 ? 15.064 10.512 -71.467 1.00 71.50 625 SER A C 1
ATOM 5046 O O . SER A 1 625 ? 14.658 9.818 -72.399 1.00 71.50 625 SER A O 1
ATOM 5048 N N . SER A 1 626 ? 16.217 10.256 -70.840 1.00 76.38 626 SER A N 1
ATOM 5049 C CA . SER A 1 626 ? 17.091 9.147 -71.214 1.00 76.38 626 SER A CA 1
ATOM 5050 C C . SER A 1 626 ? 16.411 7.802 -70.958 1.00 76.38 626 SER A C 1
ATOM 5052 O O . SER A 1 626 ? 15.869 7.560 -69.880 1.00 76.38 626 SER A O 1
ATOM 5054 N N . SER A 1 627 ? 16.480 6.900 -71.938 1.00 70.81 627 SER A N 1
ATOM 5055 C CA . SER A 1 627 ? 16.048 5.507 -71.791 1.00 70.81 627 SER A CA 1
ATOM 5056 C C . SER A 1 627 ? 17.094 4.623 -71.099 1.00 70.81 627 SER A C 1
ATOM 5058 O O . SER A 1 627 ? 16.825 3.446 -70.865 1.00 70.81 627 SER A O 1
ATOM 5060 N N . ASP A 1 628 ? 18.271 5.169 -70.765 1.00 78.50 628 ASP A N 1
ATOM 5061 C CA . ASP A 1 628 ? 19.345 4.452 -70.076 1.00 78.50 628 ASP A CA 1
ATOM 5062 C C . ASP A 1 628 ? 19.011 4.250 -68.580 1.00 78.50 628 ASP A C 1
ATOM 5064 O O . ASP A 1 628 ? 18.940 5.227 -67.821 1.00 78.50 628 ASP A O 1
ATOM 5068 N N . PRO A 1 629 ? 18.877 2.991 -68.113 1.00 73.06 629 PRO A N 1
ATOM 5069 C CA . PRO A 1 629 ? 18.623 2.677 -66.709 1.00 73.06 629 PRO A CA 1
ATOM 5070 C C . PRO A 1 629 ? 19.678 3.222 -65.733 1.00 73.06 629 PRO A C 1
ATOM 5072 O O . PRO A 1 629 ? 19.370 3.395 -64.555 1.00 73.06 629 PRO A O 1
ATOM 5075 N N . SER A 1 630 ? 20.903 3.527 -66.183 1.00 77.12 630 SER A N 1
ATOM 5076 C CA . SER A 1 630 ? 21.969 4.091 -65.336 1.00 77.12 630 SER A CA 1
ATOM 5077 C C . SER A 1 630 ? 21.654 5.502 -64.811 1.00 77.12 630 SER A C 1
ATOM 5079 O O . SER A 1 630 ? 22.191 5.923 -63.776 1.00 77.12 630 SER A O 1
ATOM 5081 N N . TRP A 1 631 ? 20.742 6.206 -65.493 1.00 74.88 631 TRP A N 1
ATOM 5082 C CA . TRP A 1 631 ? 20.226 7.520 -65.117 1.00 74.88 631 TRP A CA 1
ATOM 5083 C C . TRP A 1 631 ? 18.969 7.445 -64.247 1.00 74.88 631 TRP A C 1
ATOM 5085 O O . TRP A 1 631 ? 18.560 8.465 -63.684 1.00 74.88 631 TRP A O 1
ATOM 5095 N N . LEU A 1 632 ? 18.396 6.250 -64.048 1.00 65.06 632 LEU A N 1
ATOM 5096 C CA . LEU A 1 632 ? 17.247 6.039 -63.173 1.00 65.06 632 LEU A CA 1
ATOM 5097 C C . LEU A 1 632 ? 17.636 6.381 -61.726 1.00 65.06 632 LEU A C 1
ATOM 5099 O O . LEU A 1 632 ? 18.348 5.635 -61.048 1.00 65.06 632 LEU A O 1
ATOM 5103 N N . GLY A 1 633 ? 17.182 7.541 -61.244 1.00 61.50 633 GLY A N 1
ATOM 5104 C CA . GLY A 1 633 ? 17.561 8.060 -59.932 1.00 61.50 633 GLY A CA 1
ATOM 5105 C C . GLY A 1 633 ? 18.704 9.061 -59.868 1.00 61.50 633 GLY A C 1
ATOM 5106 O O . GLY A 1 633 ? 18.987 9.549 -58.778 1.00 61.50 633 GLY A O 1
ATOM 5107 N N . LYS A 1 634 ? 19.350 9.346 -61.000 1.00 71.25 634 LYS A N 1
ATOM 5108 C CA . LYS A 1 634 ? 20.288 10.467 -61.173 1.00 71.25 634 LYS A CA 1
ATOM 5109 C C . LYS A 1 634 ? 19.671 11.578 -62.023 1.00 71.25 634 LYS A C 1
ATOM 5111 O O . LYS A 1 634 ? 20.052 12.736 -61.877 1.00 71.25 634 LYS A O 1
ATOM 5116 N N . ALA A 1 635 ? 18.717 11.225 -62.883 1.00 78.06 635 ALA A N 1
ATOM 5117 C CA . ALA A 1 635 ? 17.874 12.152 -63.618 1.00 78.06 635 ALA A CA 1
ATOM 5118 C C . ALA A 1 635 ? 16.924 12.913 -62.683 1.00 78.06 635 ALA A C 1
ATOM 5120 O O . ALA A 1 635 ? 16.472 12.379 -61.663 1.00 78.06 635 ALA A O 1
ATOM 5121 N N . SER A 1 636 ? 16.599 14.148 -63.063 1.00 83.75 636 SER A N 1
ATOM 5122 C CA . SER A 1 636 ? 15.676 15.022 -62.336 1.00 83.75 636 SER A CA 1
ATOM 5123 C C . SER A 1 636 ? 14.295 14.378 -62.111 1.00 83.75 636 SER A C 1
ATOM 5125 O O . SER A 1 636 ? 13.850 13.537 -62.890 1.00 83.75 636 SER A O 1
ATOM 5127 N N . MET A 1 637 ? 13.587 14.768 -61.044 1.00 87.44 637 MET A N 1
ATOM 5128 C CA . MET A 1 637 ? 12.231 14.264 -60.756 1.00 87.44 637 MET A CA 1
ATOM 5129 C C . MET A 1 637 ? 11.184 14.777 -61.749 1.00 87.44 637 MET A C 1
ATOM 5131 O O . MET A 1 637 ? 10.194 14.104 -62.020 1.00 87.44 637 MET A O 1
ATOM 5135 N N . SER A 1 638 ? 11.420 15.952 -62.318 1.00 89.00 638 SER A N 1
ATOM 5136 C CA . SER A 1 638 ? 10.585 16.576 -63.337 1.00 89.00 638 SER A CA 1
ATOM 5137 C C . SER A 1 638 ? 11.471 17.358 -64.299 1.00 89.00 638 SER A C 1
ATOM 5139 O O . SER A 1 638 ? 12.596 17.736 -63.941 1.00 89.00 638 SER A O 1
ATOM 5141 N N . LYS A 1 639 ? 10.960 17.602 -65.509 1.00 85.19 639 LYS A N 1
ATOM 5142 C CA . LYS A 1 639 ? 11.590 18.507 -66.476 1.00 85.19 639 LYS A CA 1
ATOM 5143 C C . LYS A 1 639 ? 11.716 19.926 -65.907 1.00 85.19 639 LYS A C 1
ATOM 5145 O O . LYS A 1 639 ? 12.708 20.598 -66.169 1.00 85.19 639 LYS A O 1
ATOM 5150 N N . ASN A 1 640 ? 10.753 20.332 -65.078 1.00 88.56 640 ASN A N 1
ATOM 5151 C CA . ASN A 1 640 ? 10.797 21.551 -64.280 1.00 88.56 640 ASN A CA 1
ATOM 5152 C C . ASN A 1 640 ? 10.957 21.167 -62.800 1.00 88.56 640 ASN A C 1
ATOM 5154 O O . ASN A 1 640 ? 10.003 20.762 -62.130 1.00 88.56 640 ASN A O 1
ATOM 5158 N N . HIS A 1 641 ? 12.186 21.261 -62.291 1.00 90.50 641 HIS A N 1
ATOM 5159 C CA . HIS A 1 641 ? 12.524 20.920 -60.909 1.00 90.50 641 HIS A CA 1
ATOM 5160 C C . HIS A 1 641 ? 13.552 21.905 -60.351 1.00 90.50 641 HIS A C 1
ATOM 5162 O O . HIS A 1 641 ? 14.604 22.123 -60.957 1.00 90.50 641 HIS A O 1
ATOM 5168 N N . ARG A 1 642 ? 13.251 22.505 -59.198 1.00 91.38 642 ARG A N 1
ATOM 5169 C CA . ARG A 1 642 ? 14.144 23.435 -58.493 1.00 91.38 642 ARG A CA 1
ATOM 5170 C C . ARG A 1 642 ? 14.228 23.108 -57.022 1.00 91.38 642 ARG A C 1
ATOM 5172 O O . ARG A 1 642 ? 13.347 22.454 -56.471 1.00 91.38 642 ARG A O 1
ATOM 5179 N N . PHE A 1 643 ? 15.274 23.624 -56.401 1.00 90.12 643 PHE A N 1
ATOM 5180 C CA . PHE A 1 643 ? 15.474 23.548 -54.966 1.00 90.12 643 PHE A CA 1
ATOM 5181 C C . PHE A 1 643 ? 15.384 24.950 -54.377 1.00 90.12 643 PHE A C 1
ATOM 5183 O O . PHE A 1 643 ? 16.050 25.857 -54.871 1.00 90.12 643 PHE A O 1
ATOM 5190 N N . LEU A 1 644 ? 14.592 25.121 -53.324 1.00 91.31 644 LEU A N 1
ATOM 5191 C CA . LEU A 1 644 ? 14.532 26.342 -52.527 1.00 91.31 644 LEU A CA 1
ATOM 5192 C C . LEU A 1 644 ? 15.157 26.067 -51.157 1.00 91.31 644 LEU A C 1
ATOM 5194 O O . LEU A 1 644 ? 14.745 25.132 -50.473 1.00 91.31 644 LEU A O 1
ATOM 5198 N N . ALA A 1 645 ? 16.128 26.876 -50.744 1.00 88.38 645 ALA A N 1
ATOM 5199 C CA . ALA A 1 645 ? 16.789 26.743 -49.444 1.00 88.38 645 ALA A CA 1
ATOM 5200 C C . ALA A 1 645 ? 16.929 28.101 -48.746 1.00 88.38 645 ALA A C 1
ATOM 5202 O O . ALA A 1 645 ? 16.896 29.151 -49.396 1.00 88.38 645 ALA A O 1
ATOM 5203 N N . PHE A 1 646 ? 17.084 28.083 -47.421 1.00 87.56 646 PHE A N 1
ATOM 5204 C CA . PHE A 1 646 ? 17.417 29.279 -46.648 1.00 87.56 646 PHE A CA 1
ATOM 5205 C C . PHE A 1 646 ? 18.855 29.718 -46.924 1.00 87.56 646 PHE A C 1
ATOM 5207 O O . PHE A 1 646 ? 19.735 28.885 -47.097 1.00 87.56 646 PHE A O 1
ATOM 5214 N N . LYS A 1 647 ? 19.102 31.031 -46.915 1.00 85.62 647 LYS A N 1
ATOM 5215 C CA . LYS A 1 647 ? 20.468 31.582 -46.923 1.00 85.62 647 LYS A CA 1
ATOM 5216 C C . LYS A 1 647 ? 21.157 31.508 -45.556 1.00 85.62 647 LYS A C 1
ATOM 5218 O O . LYS A 1 647 ? 22.370 31.641 -45.478 1.00 85.62 647 LYS A O 1
ATOM 5223 N N . ASP A 1 648 ? 20.373 31.325 -44.497 1.00 80.00 648 ASP A N 1
ATOM 5224 C CA . ASP A 1 648 ? 20.842 31.141 -43.125 1.00 80.00 648 ASP A CA 1
ATOM 5225 C C . ASP A 1 648 ? 21.160 29.654 -42.912 1.00 80.00 648 ASP A C 1
ATOM 5227 O O . ASP A 1 648 ? 20.260 28.817 -42.947 1.00 80.00 648 ASP A O 1
ATOM 5231 N N . LEU A 1 649 ? 22.444 29.324 -42.784 1.00 72.81 649 LEU A N 1
ATOM 5232 C CA . LEU A 1 649 ? 22.985 27.963 -42.826 1.00 72.81 649 LEU A CA 1
ATOM 5233 C C . LEU A 1 649 ? 23.163 27.374 -41.420 1.00 72.81 649 LEU A C 1
ATOM 5235 O O . LEU A 1 649 ? 24.266 27.017 -41.029 1.00 72.81 649 LEU A O 1
ATOM 5239 N N . ARG A 1 650 ? 22.084 27.285 -40.644 1.00 77.69 650 ARG A N 1
ATOM 5240 C CA . ARG A 1 650 ? 22.117 26.745 -39.273 1.00 77.69 650 ARG A CA 1
ATOM 5241 C C . ARG A 1 650 ? 21.861 25.244 -39.228 1.00 77.69 650 ARG A C 1
ATOM 5243 O O . ARG A 1 650 ? 21.153 24.712 -40.086 1.00 77.69 650 ARG A O 1
ATOM 5250 N N . TRP A 1 651 ? 22.339 24.597 -38.168 1.00 77.75 651 TRP A N 1
ATOM 5251 C CA . TRP A 1 651 ? 22.079 23.192 -37.854 1.00 77.75 651 TRP A CA 1
ATOM 5252 C C . TRP A 1 651 ? 20.600 22.803 -37.924 1.00 77.75 651 TRP A C 1
ATOM 5254 O O . TRP A 1 651 ? 20.249 21.776 -38.493 1.00 77.75 651 TRP A O 1
ATOM 5264 N N . GLU A 1 652 ? 19.704 23.639 -37.409 1.00 75.81 652 GLU A N 1
ATOM 5265 C CA . GLU A 1 652 ? 18.267 23.340 -37.393 1.00 75.81 652 GLU A CA 1
ATOM 5266 C C . GLU A 1 652 ? 17.660 23.220 -38.805 1.00 75.81 652 GLU A C 1
ATOM 5268 O O . GLU A 1 652 ? 16.579 22.659 -38.991 1.00 75.81 652 GLU A O 1
ATOM 5273 N N . PHE A 1 653 ? 18.363 23.732 -39.821 1.00 77.81 653 PHE A N 1
ATOM 5274 C CA . PHE A 1 653 ? 18.036 23.590 -41.240 1.00 77.81 653 PHE A CA 1
ATOM 5275 C C . PHE A 1 653 ? 18.880 22.508 -41.926 1.00 77.81 653 PHE A C 1
ATOM 5277 O O . PHE A 1 653 ? 18.942 22.434 -43.151 1.00 77.81 653 PHE A O 1
ATOM 5284 N N . CYS A 1 654 ? 19.521 21.632 -41.161 1.00 74.00 654 CYS A N 1
ATOM 5285 C CA . CYS A 1 654 ? 20.171 20.441 -41.682 1.00 74.00 654 CYS A CA 1
ATOM 5286 C C . CYS A 1 654 ? 19.127 19.441 -42.207 1.00 74.00 654 CYS A C 1
ATOM 5288 O O . CYS A 1 654 ? 19.261 18.903 -43.304 1.00 74.00 654 CYS A O 1
ATOM 5290 N N . ASN A 1 655 ? 18.010 19.243 -41.500 1.00 81.12 655 ASN A N 1
ATOM 5291 C CA . ASN A 1 655 ? 16.920 18.406 -41.998 1.00 81.12 655 ASN A CA 1
ATOM 5292 C C . ASN A 1 655 ? 15.550 18.811 -41.435 1.00 81.12 655 ASN A C 1
ATOM 5294 O O . ASN A 1 655 ? 15.447 19.425 -40.380 1.00 81.12 655 ASN A O 1
ATOM 5298 N N . ILE A 1 656 ? 14.478 18.401 -42.119 1.00 86.12 656 ILE A N 1
ATOM 5299 C CA . ILE A 1 656 ? 13.089 18.614 -41.693 1.00 86.12 656 ILE A CA 1
ATOM 5300 C C . ILE A 1 656 ? 12.772 17.965 -40.335 1.00 86.12 656 ILE A C 1
ATOM 5302 O O . ILE A 1 656 ? 11.887 18.415 -39.614 1.00 86.12 656 ILE A O 1
ATOM 5306 N N . LEU A 1 657 ? 13.509 16.928 -39.951 1.00 85.25 657 LEU A N 1
ATOM 5307 C CA . LEU A 1 657 ? 13.379 16.307 -38.636 1.00 85.25 657 LEU A CA 1
ATOM 5308 C C . LEU A 1 657 ? 13.953 17.168 -37.508 1.00 85.25 657 LEU A C 1
ATOM 5310 O O . LEU A 1 657 ? 13.405 17.141 -36.413 1.00 85.25 657 LEU A O 1
ATOM 5314 N N . ALA A 1 658 ? 15.002 17.944 -37.791 1.00 82.25 658 ALA A N 1
ATOM 5315 C CA . ALA A 1 658 ? 15.683 18.799 -36.819 1.00 82.25 658 ALA A CA 1
ATOM 5316 C C . ALA A 1 658 ? 15.008 20.166 -36.632 1.00 82.25 658 ALA A C 1
ATOM 5318 O O . ALA A 1 658 ? 15.270 20.866 -35.655 1.00 82.25 658 ALA A O 1
ATOM 5319 N N . ILE A 1 659 ? 14.120 20.558 -37.552 1.00 86.50 659 ILE A N 1
ATOM 5320 C CA . ILE A 1 659 ? 13.527 21.891 -37.503 1.00 86.50 659 ILE A CA 1
ATOM 5321 C C . ILE A 1 659 ? 12.660 22.067 -36.247 1.00 86.50 659 ILE A C 1
ATOM 5323 O O . ILE A 1 659 ? 11.764 21.258 -35.964 1.00 86.50 659 ILE A O 1
ATOM 5327 N N . GLY A 1 660 ? 12.928 23.147 -35.508 1.00 81.50 660 GLY A N 1
ATOM 5328 C CA . GLY A 1 660 ? 12.236 23.473 -34.263 1.00 81.50 660 GLY A CA 1
ATOM 5329 C C . GLY A 1 660 ? 12.583 22.561 -33.084 1.00 81.50 660 GLY A C 1
ATOM 5330 O O . GLY A 1 660 ? 11.833 22.569 -32.112 1.00 81.50 660 GLY A O 1
ATOM 5331 N N . ILE A 1 661 ? 13.661 21.767 -33.159 1.00 79.81 661 ILE A N 1
ATOM 5332 C CA . ILE A 1 661 ? 14.137 20.991 -32.004 1.00 79.81 661 ILE A CA 1
ATOM 5333 C C . ILE A 1 661 ? 14.716 21.923 -30.934 1.00 79.81 661 ILE A C 1
ATOM 5335 O O . ILE A 1 661 ? 14.260 21.866 -29.794 1.00 79.81 661 ILE A O 1
ATOM 5339 N N . ASP A 1 662 ? 15.650 22.804 -31.302 1.00 75.94 662 ASP A N 1
ATOM 5340 C CA . ASP A 1 662 ? 16.314 23.690 -30.338 1.00 75.94 662 ASP A CA 1
ATOM 5341 C C . ASP A 1 662 ? 15.549 25.006 -30.170 1.00 75.94 662 ASP A C 1
ATOM 5343 O O . ASP A 1 662 ? 15.315 25.446 -29.056 1.00 75.94 662 ASP A O 1
ATOM 5347 N N . SER A 1 663 ? 15.051 25.592 -31.260 1.00 78.56 663 SER A N 1
ATOM 5348 C CA . SER A 1 663 ? 14.263 26.838 -31.284 1.00 78.56 663 SER A CA 1
ATOM 5349 C C . SER A 1 663 ? 12.768 26.674 -30.959 1.00 78.56 663 SER A C 1
ATOM 5351 O O . SER A 1 663 ? 12.039 27.669 -30.891 1.00 78.56 663 SER A O 1
ATOM 5353 N N . GLY A 1 664 ? 12.299 25.439 -30.758 1.00 85.19 664 GLY A N 1
ATOM 5354 C CA . GLY A 1 664 ? 10.905 25.092 -30.467 1.00 85.19 664 GLY A CA 1
ATOM 5355 C C . GLY A 1 664 ? 10.013 24.951 -31.711 1.00 85.19 664 GLY A C 1
ATOM 5356 O O . GLY A 1 664 ? 10.200 25.605 -32.746 1.00 85.19 664 GLY A O 1
ATOM 5357 N N . SER A 1 665 ? 8.975 24.110 -31.607 1.00 87.19 665 SER A N 1
ATOM 5358 C CA . SER A 1 665 ? 8.102 23.756 -32.743 1.00 87.19 665 SER A CA 1
ATOM 5359 C C . SER A 1 665 ? 7.382 24.965 -33.360 1.00 87.19 665 SER A C 1
ATOM 5361 O O . SER A 1 665 ? 7.144 24.986 -34.568 1.00 87.19 665 SER A O 1
ATOM 5363 N N . ALA A 1 666 ? 7.085 26.011 -32.577 1.00 88.19 666 ALA A N 1
ATOM 5364 C CA . ALA A 1 666 ? 6.468 27.242 -33.084 1.00 88.19 666 ALA A CA 1
ATOM 5365 C C . ALA A 1 666 ? 7.402 28.027 -34.024 1.00 88.19 666 ALA A C 1
ATOM 5367 O O . ALA A 1 666 ? 6.953 28.571 -35.037 1.00 88.19 666 ALA A O 1
ATOM 5368 N N . HIS A 1 667 ? 8.705 28.053 -33.722 1.00 88.44 667 HIS A N 1
ATOM 5369 C CA . HIS A 1 667 ? 9.705 28.665 -34.592 1.00 88.44 667 HIS A CA 1
ATOM 5370 C C . HIS A 1 667 ? 9.864 27.864 -35.889 1.00 88.44 667 HIS A C 1
ATOM 5372 O O . HIS A 1 667 ? 9.827 28.436 -36.982 1.00 88.44 667 HIS A O 1
ATOM 5378 N N . GLY A 1 668 ? 9.955 26.534 -35.777 1.00 89.81 668 GLY A N 1
ATOM 5379 C CA . GLY A 1 668 ? 10.011 25.638 -36.933 1.00 89.81 668 GLY A CA 1
ATOM 5380 C C . GLY A 1 668 ? 8.797 25.789 -37.856 1.00 89.81 668 GLY A C 1
ATOM 5381 O O . GLY A 1 668 ? 8.954 25.918 -39.072 1.00 89.81 668 GLY A O 1
ATOM 5382 N N . LEU A 1 669 ? 7.592 25.880 -37.283 1.00 92.88 669 LEU A N 1
ATOM 5383 C CA . LEU A 1 669 ? 6.349 26.094 -38.025 1.00 92.88 669 LEU A CA 1
ATOM 5384 C C . LEU A 1 669 ? 6.385 27.403 -38.824 1.00 92.88 669 LEU A C 1
ATOM 5386 O O . LEU A 1 669 ? 6.094 27.412 -40.023 1.00 92.88 669 LEU A O 1
ATOM 5390 N N . ALA A 1 670 ? 6.797 28.504 -38.187 1.00 92.69 670 ALA A N 1
ATOM 5391 C CA . ALA A 1 670 ? 6.908 29.803 -38.847 1.00 92.69 670 ALA A CA 1
ATOM 5392 C C . ALA A 1 670 ? 7.877 29.762 -40.044 1.00 92.69 670 ALA A C 1
ATOM 5394 O O . ALA A 1 670 ? 7.590 30.337 -41.097 1.00 92.69 670 ALA A O 1
ATOM 5395 N N . LYS A 1 671 ? 8.996 29.036 -39.918 1.00 91.44 671 LYS A N 1
ATOM 5396 C CA . LYS A 1 671 ? 9.987 28.864 -40.992 1.00 91.44 671 LYS A CA 1
ATOM 5397 C C . LYS A 1 671 ? 9.438 28.058 -42.170 1.00 91.44 671 LYS A C 1
ATOM 5399 O O . LYS A 1 671 ? 9.611 28.482 -43.314 1.00 91.44 671 LYS A O 1
ATOM 5404 N N . LEU A 1 672 ? 8.745 26.941 -41.926 1.00 94.31 672 LEU A N 1
ATOM 5405 C CA . LEU A 1 672 ? 8.132 26.156 -43.008 1.00 94.31 672 LEU A CA 1
ATOM 5406 C C . LEU A 1 672 ? 7.041 26.944 -43.737 1.00 94.31 672 LEU A C 1
ATOM 5408 O O . LEU A 1 672 ? 6.964 26.900 -44.967 1.00 94.31 672 LEU A O 1
ATOM 5412 N N . GLN A 1 673 ? 6.246 27.725 -43.004 1.00 95.44 673 GLN A N 1
ATOM 5413 C CA . GLN A 1 673 ? 5.222 28.576 -43.603 1.00 95.44 673 GLN A CA 1
ATOM 5414 C C . GLN A 1 673 ? 5.835 29.684 -44.471 1.00 95.44 673 GLN A C 1
ATOM 5416 O O . GLN A 1 673 ? 5.331 29.989 -45.555 1.00 95.44 673 GLN A O 1
ATOM 5421 N N . GLU A 1 674 ? 6.954 30.264 -44.039 1.00 94.44 674 GLU A N 1
ATOM 5422 C CA . GLU A 1 674 ? 7.701 31.233 -44.836 1.00 94.44 674 GLU A CA 1
ATOM 5423 C C . GLU A 1 674 ? 8.258 30.610 -46.125 1.00 94.44 674 GLU A C 1
ATOM 5425 O O . GLU A 1 674 ? 8.124 31.192 -47.205 1.00 94.44 674 GLU A O 1
ATOM 5430 N N . MET A 1 675 ? 8.820 29.403 -46.029 1.00 94.38 675 MET A N 1
ATOM 5431 C CA . MET A 1 675 ? 9.323 28.646 -47.175 1.00 94.38 675 MET A CA 1
ATOM 5432 C C . MET A 1 675 ? 8.202 28.318 -48.172 1.00 94.38 675 MET A C 1
ATOM 5434 O O . MET A 1 675 ? 8.379 28.510 -49.377 1.00 94.38 675 MET A O 1
ATOM 5438 N N . LYS A 1 676 ? 7.020 27.912 -47.684 1.00 95.94 676 LYS A N 1
ATOM 5439 C CA . LYS A 1 676 ? 5.821 27.692 -48.509 1.00 95.94 676 LYS A CA 1
ATOM 5440 C C . LYS A 1 676 ? 5.420 28.954 -49.268 1.00 95.94 676 LYS A C 1
ATOM 5442 O O . LYS A 1 676 ? 5.129 28.894 -50.466 1.00 95.94 676 LYS A O 1
ATOM 5447 N N . ASN A 1 677 ? 5.423 30.101 -48.590 1.00 95.94 677 ASN A N 1
ATOM 5448 C CA . ASN A 1 677 ? 5.061 31.383 -49.191 1.00 95.94 677 ASN A CA 1
ATOM 5449 C C . ASN A 1 677 ? 6.055 31.785 -50.290 1.00 95.94 677 ASN A C 1
ATOM 5451 O O . ASN A 1 677 ? 5.628 32.153 -51.385 1.00 95.94 677 ASN A O 1
ATOM 5455 N N . ALA A 1 678 ? 7.359 31.649 -50.031 1.00 96.00 678 ALA A N 1
ATOM 5456 C CA . ALA A 1 678 ? 8.408 31.946 -51.002 1.00 96.00 678 ALA A CA 1
ATOM 5457 C C . ALA A 1 678 ? 8.333 31.030 -52.236 1.00 96.00 678 ALA A C 1
ATOM 5459 O O . ALA A 1 678 ? 8.362 31.522 -53.363 1.00 96.00 678 ALA A O 1
ATOM 5460 N N . ALA A 1 679 ? 8.154 29.719 -52.041 1.00 95.81 679 ALA A N 1
ATOM 5461 C CA . ALA A 1 679 ? 8.009 28.757 -53.135 1.00 95.81 679 ALA A CA 1
ATOM 5462 C C . ALA A 1 679 ? 6.764 29.042 -53.987 1.00 95.81 679 ALA A C 1
ATOM 5464 O O . ALA A 1 679 ? 6.831 29.084 -55.214 1.00 95.81 679 ALA A O 1
ATOM 5465 N N . THR A 1 680 ? 5.632 29.316 -53.333 1.00 95.50 680 THR A N 1
ATOM 5466 C CA . THR A 1 680 ? 4.375 29.665 -54.010 1.00 95.50 680 THR A CA 1
ATOM 5467 C C . THR A 1 680 ? 4.501 30.970 -54.792 1.00 95.50 680 THR A C 1
ATOM 5469 O O . THR A 1 680 ? 3.978 31.076 -55.901 1.00 95.50 680 THR A O 1
ATOM 5472 N N . HIS A 1 681 ? 5.178 31.973 -54.225 1.00 95.56 681 HIS A N 1
ATOM 5473 C CA . HIS A 1 681 ? 5.455 33.229 -54.913 1.00 95.56 681 HIS A CA 1
ATOM 5474 C C . HIS A 1 681 ? 6.317 32.985 -56.150 1.00 95.56 681 HIS A C 1
ATOM 5476 O O . HIS A 1 681 ? 5.953 33.429 -57.234 1.00 95.56 681 HIS A O 1
ATOM 5482 N N . TRP A 1 682 ? 7.402 32.228 -56.006 1.00 95.69 682 TRP A N 1
ATOM 5483 C CA . TRP A 1 682 ? 8.319 31.940 -57.099 1.00 95.69 682 TRP A CA 1
ATOM 5484 C C . TRP A 1 682 ? 7.629 31.228 -58.269 1.00 95.69 682 TRP A C 1
ATOM 5486 O O . TRP A 1 682 ? 7.696 31.713 -59.393 1.00 95.69 682 TRP A O 1
ATOM 5496 N N . VAL A 1 683 ? 6.872 30.153 -58.009 1.00 94.75 683 VAL A N 1
ATOM 5497 C CA . VAL A 1 683 ? 6.154 29.391 -59.055 1.00 94.75 683 VAL A CA 1
ATOM 5498 C C . VAL A 1 683 ? 5.167 30.266 -59.837 1.00 94.75 683 VAL A C 1
ATOM 5500 O O . VAL A 1 683 ? 4.993 30.076 -61.035 1.00 94.75 683 VAL A O 1
ATOM 5503 N N . LYS A 1 684 ? 4.538 31.260 -59.193 1.00 93.75 684 LYS A N 1
ATOM 5504 C CA . LYS A 1 684 ? 3.610 32.187 -59.868 1.00 93.75 684 LYS A CA 1
ATOM 5505 C C . LYS A 1 684 ? 4.296 33.143 -60.845 1.00 93.75 684 LYS A C 1
ATOM 5507 O O . LYS A 1 684 ? 3.635 33.624 -61.761 1.00 93.75 684 LYS A O 1
ATOM 5512 N N . HIS A 1 685 ? 5.569 33.457 -60.622 1.00 92.31 685 HIS A N 1
ATOM 5513 C CA . HIS A 1 685 ? 6.303 34.470 -61.386 1.00 92.31 685 HIS A CA 1
ATOM 5514 C C . HIS A 1 685 ? 7.369 33.863 -62.307 1.00 92.31 685 HIS A C 1
ATOM 5516 O O . HIS A 1 685 ? 7.791 34.520 -63.257 1.00 92.31 685 HIS A O 1
ATOM 5522 N N . ALA A 1 686 ? 7.780 32.617 -62.064 1.00 90.12 686 ALA A N 1
ATOM 5523 C CA . ALA A 1 686 ? 8.725 31.898 -62.900 1.00 90.12 686 ALA A CA 1
ATOM 5524 C C . ALA A 1 686 ? 8.059 31.460 -64.224 1.00 90.12 686 ALA A C 1
ATOM 5526 O O . ALA A 1 686 ? 7.058 30.737 -64.214 1.00 90.12 686 ALA A O 1
ATOM 5527 N N . PRO A 1 687 ? 8.594 31.864 -65.389 1.00 87.69 687 PRO A N 1
ATOM 5528 C CA . PRO A 1 687 ? 8.007 31.516 -66.676 1.00 87.69 687 PRO A CA 1
ATOM 5529 C C . PRO A 1 687 ? 8.161 30.018 -66.973 1.00 87.69 687 PRO A C 1
ATOM 5531 O O . PRO A 1 687 ? 9.200 29.420 -66.704 1.00 87.69 687 PRO A O 1
ATOM 5534 N N . GLY A 1 688 ? 7.135 29.417 -67.582 1.00 85.81 688 GLY A N 1
ATOM 5535 C CA . GLY A 1 688 ? 7.172 28.019 -68.031 1.00 85.81 688 GLY A CA 1
ATOM 5536 C C . GLY A 1 688 ? 6.849 26.972 -66.961 1.00 85.81 688 GLY A C 1
ATOM 5537 O O . GLY A 1 688 ? 6.982 25.783 -67.246 1.00 85.81 688 GLY A O 1
ATOM 5538 N N . TRP A 1 689 ? 6.407 27.397 -65.774 1.00 91.62 689 TRP A N 1
ATOM 5539 C CA . TRP A 1 689 ? 5.943 26.524 -64.695 1.00 91.62 689 TRP A CA 1
ATOM 5540 C C . TRP A 1 689 ? 4.429 26.341 -64.719 1.00 91.62 689 TRP A C 1
ATOM 5542 O O . TRP A 1 689 ? 3.679 27.276 -65.014 1.00 91.62 689 TRP A O 1
ATOM 5552 N N . SER A 1 690 ? 3.971 25.136 -64.376 1.00 91.75 690 SER A N 1
ATOM 5553 C CA . SER A 1 690 ? 2.563 24.917 -64.053 1.00 91.75 690 SER A CA 1
ATOM 5554 C C . SER A 1 690 ? 2.133 25.771 -62.849 1.00 91.75 690 SER A C 1
ATOM 5556 O O . SER A 1 690 ? 2.962 26.113 -62.002 1.00 91.75 690 SER A O 1
ATOM 5558 N N . PRO A 1 691 ? 0.835 26.100 -62.715 1.00 87.56 691 PRO A N 1
ATOM 5559 C CA . PRO A 1 691 ? 0.362 26.841 -61.553 1.00 87.56 691 PRO A CA 1
ATOM 5560 C C . PRO A 1 691 ? 0.606 26.064 -60.236 1.00 87.56 691 PRO A C 1
ATOM 5562 O O . PRO A 1 691 ? 0.807 24.843 -60.264 1.00 87.56 691 PRO A O 1
ATOM 5565 N N . PRO A 1 692 ? 0.604 26.740 -59.069 1.00 86.75 692 PRO A N 1
ATOM 5566 C CA . PRO A 1 692 ? 0.998 26.127 -57.796 1.00 86.75 692 PRO A CA 1
ATOM 5567 C C . PRO A 1 692 ? 0.203 24.881 -57.378 1.00 86.75 692 PRO A C 1
ATOM 5569 O O . PRO A 1 692 ? 0.755 24.018 -56.714 1.00 86.75 692 PRO A O 1
ATOM 5572 N N . ASP A 1 693 ? -1.062 24.746 -57.782 1.00 86.56 693 ASP A N 1
ATOM 5573 C CA . ASP A 1 693 ? -1.905 23.568 -57.509 1.00 86.56 693 ASP A CA 1
ATOM 5574 C C . ASP A 1 693 ? -1.469 22.311 -58.282 1.00 86.56 693 ASP A C 1
ATOM 5576 O O . ASP A 1 693 ? -1.834 21.195 -57.918 1.00 86.56 693 ASP A O 1
ATOM 5580 N N . LYS A 1 694 ? -0.662 22.479 -59.334 1.00 89.69 694 LYS A N 1
ATOM 5581 C CA . LYS A 1 694 ? -0.056 21.395 -60.123 1.00 89.69 694 LYS A CA 1
ATOM 5582 C C . LYS A 1 694 ? 1.446 21.243 -59.871 1.00 89.69 694 LYS A C 1
ATOM 5584 O O . LYS A 1 694 ? 2.121 20.497 -60.582 1.00 89.69 694 LYS A O 1
ATOM 5589 N N . THR A 1 695 ? 1.966 21.932 -58.860 1.00 93.25 695 THR A N 1
ATOM 5590 C CA . THR A 1 695 ? 3.372 21.884 -58.463 1.00 93.25 695 THR A CA 1
ATOM 5591 C C . THR A 1 695 ? 3.476 21.300 -57.060 1.00 93.25 695 THR A C 1
ATOM 5593 O O . THR A 1 695 ? 2.837 21.780 -56.130 1.00 93.25 695 THR A O 1
ATOM 5596 N N . ALA A 1 696 ? 4.285 20.258 -56.888 1.00 93.38 696 ALA A N 1
ATOM 5597 C CA . ALA A 1 696 ? 4.523 19.660 -55.584 1.00 93.38 696 ALA A CA 1
ATOM 5598 C C . ALA A 1 696 ? 5.667 20.365 -54.850 1.00 93.38 696 ALA A C 1
ATOM 5600 O O . ALA A 1 696 ? 6.736 20.603 -55.418 1.00 93.38 696 ALA A O 1
ATOM 5601 N N . PHE A 1 697 ? 5.441 20.635 -53.566 1.00 95.94 697 PHE A N 1
ATOM 5602 C CA . PHE A 1 697 ? 6.431 21.126 -52.613 1.00 95.94 697 PHE A CA 1
ATOM 5603 C C . PHE A 1 697 ? 6.801 19.992 -51.662 1.00 95.94 697 PHE A C 1
ATOM 5605 O O . PHE A 1 697 ? 5.986 19.570 -50.839 1.00 95.94 697 PHE A O 1
ATOM 5612 N N . LEU A 1 698 ? 8.013 19.465 -51.814 1.00 92.94 698 LEU A N 1
ATOM 5613 C CA . LEU A 1 698 ? 8.428 18.213 -51.187 1.00 92.94 698 LEU A CA 1
ATOM 5614 C C . LEU A 1 698 ? 9.730 18.392 -50.417 1.00 92.94 698 LEU A C 1
ATOM 5616 O O . LEU A 1 698 ? 10.672 19.011 -50.905 1.00 92.94 698 LEU A O 1
ATOM 5620 N N . LEU A 1 699 ? 9.792 17.817 -49.226 1.00 91.31 699 LEU A N 1
ATOM 5621 C CA . LEU A 1 699 ? 10.949 17.845 -48.347 1.00 91.31 699 LEU A CA 1
ATOM 5622 C C . LEU A 1 699 ? 11.612 16.474 -48.322 1.00 91.31 699 LEU A C 1
ATOM 5624 O O . LEU A 1 699 ? 10.952 15.444 -48.195 1.00 91.31 699 LEU A O 1
ATOM 5628 N N . ALA A 1 700 ? 12.932 16.466 -48.430 1.00 84.75 700 ALA A N 1
ATOM 5629 C CA . ALA A 1 700 ? 13.721 15.256 -48.300 1.00 84.75 700 ALA A CA 1
ATOM 5630 C C . ALA A 1 700 ? 13.962 14.923 -46.820 1.00 84.75 700 ALA A C 1
ATOM 5632 O O . ALA A 1 700 ? 14.449 15.756 -46.052 1.00 84.75 700 ALA A O 1
ATOM 5633 N N . VAL A 1 701 ? 13.673 13.681 -46.430 1.00 83.00 701 VAL A N 1
ATOM 5634 C CA . VAL A 1 701 ? 13.962 13.184 -45.078 1.00 83.00 701 VAL A CA 1
ATOM 5635 C C . VAL A 1 701 ? 15.289 12.426 -45.103 1.00 83.00 701 VAL A C 1
ATOM 5637 O O . VAL A 1 701 ? 15.429 11.401 -45.778 1.00 83.00 701 VAL A O 1
ATOM 5640 N N . TRP A 1 702 ? 16.292 12.947 -44.399 1.00 71.12 702 TRP A N 1
ATOM 5641 C CA . TRP A 1 702 ? 17.569 12.266 -44.202 1.00 71.12 702 TRP A CA 1
ATOM 5642 C C . TRP A 1 702 ? 17.395 11.201 -43.120 1.00 71.12 702 TRP A C 1
ATOM 5644 O O . TRP A 1 702 ? 16.683 11.454 -42.151 1.00 71.12 702 TRP A O 1
ATOM 5654 N N . PRO A 1 703 ? 17.996 10.011 -43.269 1.00 64.00 703 PRO A N 1
ATOM 5655 C CA . PRO A 1 703 ? 18.968 9.575 -44.277 1.00 64.00 703 PRO A CA 1
ATOM 5656 C C . PRO A 1 703 ? 18.363 8.861 -45.496 1.00 64.00 703 PRO A C 1
ATOM 5658 O O . PRO A 1 703 ? 19.105 8.305 -46.311 1.00 64.00 703 PRO A O 1
ATOM 5661 N N . LEU A 1 704 ? 17.035 8.843 -45.657 1.00 65.75 704 LEU A N 1
ATOM 5662 C CA . LEU A 1 704 ? 16.372 8.068 -46.715 1.00 65.75 704 LEU A CA 1
ATOM 5663 C C . LEU A 1 704 ? 16.779 8.520 -48.120 1.00 65.75 704 LEU A C 1
ATOM 5665 O O . LEU A 1 704 ? 16.892 7.690 -49.032 1.00 65.75 704 LEU A O 1
ATOM 5669 N N . THR A 1 705 ? 17.022 9.817 -48.287 1.00 65.88 705 THR A N 1
ATOM 5670 C CA . THR A 1 705 ? 17.385 10.461 -49.557 1.00 65.88 705 THR A CA 1
ATOM 5671 C C . THR A 1 705 ? 18.890 10.674 -49.741 1.00 65.88 705 THR A C 1
ATOM 5673 O O . THR A 1 705 ? 19.316 10.967 -50.855 1.00 65.88 705 THR A O 1
ATOM 5676 N N . GLY A 1 706 ? 19.697 10.516 -48.683 1.00 63.28 706 GLY A N 1
ATOM 5677 C CA . GLY A 1 706 ? 21.135 10.822 -48.692 1.00 63.28 706 GLY A CA 1
ATOM 5678 C C . GLY A 1 706 ? 21.468 12.321 -48.718 1.00 63.28 706 GLY A C 1
ATOM 5679 O O . GLY A 1 706 ? 22.605 12.687 -48.999 1.00 63.28 706 GLY A O 1
ATOM 5680 N N . VAL A 1 707 ? 20.488 13.187 -48.444 1.00 64.69 707 VAL A N 1
ATOM 5681 C CA . VAL A 1 707 ? 20.622 14.647 -48.510 1.00 64.69 707 VAL A CA 1
ATOM 5682 C C . VAL A 1 707 ? 20.605 15.254 -47.100 1.00 64.69 707 VAL A C 1
ATOM 5684 O O . VAL A 1 707 ? 19.560 15.195 -46.458 1.00 64.69 707 VAL A O 1
ATOM 5687 N N . PRO A 1 708 ? 21.711 15.848 -46.618 1.00 60.69 708 PRO A N 1
ATOM 5688 C CA . PRO A 1 708 ? 21.851 16.328 -45.239 1.00 60.69 708 PRO A CA 1
ATOM 5689 C C . PRO A 1 708 ? 21.502 17.818 -45.064 1.00 60.69 708 PRO A C 1
ATOM 5691 O O . PRO A 1 708 ? 21.961 18.441 -44.121 1.00 60.69 708 PRO A O 1
ATOM 5694 N N . CYS A 1 709 ? 20.783 18.440 -46.001 1.00 70.69 709 CYS A N 1
ATOM 5695 C CA . CYS A 1 709 ? 20.435 19.863 -45.924 1.00 70.69 709 CYS A CA 1
ATOM 5696 C C . CYS A 1 709 ? 18.940 20.050 -46.208 1.00 70.69 709 CYS A C 1
ATOM 5698 O O . CYS A 1 709 ? 18.419 19.458 -47.160 1.00 70.69 709 CYS A O 1
ATOM 5700 N N . LEU A 1 710 ? 18.257 20.887 -45.420 1.00 81.56 710 LEU A N 1
ATOM 5701 C CA . LEU A 1 710 ? 16.851 21.219 -45.617 1.00 81.56 710 LEU A CA 1
ATOM 5702 C C . LEU A 1 710 ? 16.703 22.110 -46.849 1.00 81.56 710 LEU A C 1
ATOM 5704 O O . LEU A 1 710 ? 16.937 23.319 -46.818 1.00 81.56 710 LEU A O 1
ATOM 5708 N N . HIS A 1 711 ? 16.238 21.506 -47.932 1.00 86.44 711 HIS A N 1
ATOM 5709 C CA . HIS A 1 711 ? 15.751 22.227 -49.092 1.00 86.44 711 HIS A CA 1
ATOM 5710 C C . HIS A 1 711 ? 14.403 21.686 -49.538 1.00 86.44 711 HIS A C 1
ATOM 5712 O O . HIS A 1 711 ? 14.107 20.493 -49.436 1.00 86.44 711 HIS A O 1
ATOM 5718 N N . LEU A 1 712 ? 13.594 22.592 -50.068 1.00 91.69 712 LEU A N 1
ATOM 5719 C CA . LEU A 1 712 ? 12.320 22.267 -50.665 1.00 91.69 712 LEU A CA 1
ATOM 5720 C C . LEU A 1 712 ? 12.507 21.962 -52.141 1.00 91.69 712 LEU A C 1
ATOM 5722 O O . LEU A 1 712 ? 12.944 22.813 -52.915 1.00 91.69 712 LEU A O 1
ATOM 5726 N N . HIS A 1 713 ? 12.122 20.759 -52.533 1.00 92.00 713 HIS A N 1
ATOM 5727 C CA . HIS A 1 713 ? 11.970 20.393 -53.926 1.00 92.00 713 HIS A CA 1
ATOM 5728 C C . HIS A 1 713 ? 10.671 20.990 -54.460 1.00 92.00 713 HIS A C 1
ATOM 5730 O O . HIS A 1 713 ? 9.580 20.668 -53.985 1.00 92.00 713 HIS A O 1
ATOM 5736 N N . ILE A 1 714 ? 10.800 21.843 -55.468 1.00 94.50 714 ILE A N 1
ATOM 5737 C CA . ILE A 1 714 ? 9.702 22.397 -56.251 1.00 94.50 714 ILE A CA 1
ATOM 5738 C C . ILE A 1 714 ? 9.633 21.582 -57.538 1.00 94.50 714 ILE A C 1
ATOM 5740 O O . ILE A 1 714 ? 10.527 21.681 -58.381 1.00 94.50 714 ILE A O 1
ATOM 5744 N N . VAL A 1 715 ? 8.612 20.736 -57.667 1.00 93.00 715 VAL A N 1
ATOM 5745 C CA . VAL A 1 715 ? 8.492 19.749 -58.750 1.00 93.00 715 VAL A CA 1
ATOM 5746 C C . VAL A 1 715 ? 7.200 19.989 -59.516 1.00 93.00 715 VAL A C 1
ATOM 5748 O O . VAL A 1 715 ? 6.113 19.824 -58.968 1.00 93.00 715 VAL A O 1
ATOM 5751 N N . ASP A 1 716 ? 7.298 20.336 -60.796 1.00 92.75 716 ASP A N 1
ATOM 5752 C CA . ASP A 1 716 ? 6.124 20.441 -61.663 1.00 92.75 716 ASP A CA 1
ATOM 5753 C C . ASP A 1 716 ? 5.599 19.035 -61.988 1.00 92.75 716 ASP A C 1
ATOM 5755 O O . ASP A 1 716 ? 6.274 18.243 -62.660 1.00 92.75 716 ASP A O 1
ATOM 5759 N N . LEU A 1 717 ? 4.406 18.702 -61.493 1.00 90.31 717 LEU A N 1
ATOM 5760 C CA . LEU A 1 717 ? 3.850 17.356 -61.629 1.00 90.31 717 LEU A CA 1
ATOM 5761 C C . LEU A 1 717 ? 3.369 17.065 -63.053 1.00 90.31 717 LEU A C 1
ATOM 5763 O O . LEU A 1 717 ? 3.347 15.898 -63.451 1.00 90.31 717 LEU A O 1
ATOM 5767 N N . ALA A 1 718 ? 3.046 18.100 -63.840 1.00 88.06 718 ALA A N 1
ATOM 5768 C CA . ALA A 1 718 ? 2.585 17.949 -65.222 1.00 88.06 718 ALA A CA 1
ATOM 5769 C C . ALA A 1 718 ? 3.681 17.418 -66.161 1.00 88.06 718 ALA A C 1
ATOM 5771 O O . ALA A 1 718 ? 3.383 16.925 -67.248 1.00 88.06 718 ALA A O 1
ATOM 5772 N N . CYS A 1 719 ? 4.945 17.498 -65.738 1.00 86.81 719 CYS A N 1
ATOM 5773 C CA . CYS A 1 719 ? 6.098 16.954 -66.450 1.00 86.81 719 CYS A CA 1
ATOM 5774 C C . CYS A 1 719 ? 7.010 16.114 -65.536 1.00 86.81 719 CYS A C 1
ATOM 5776 O O . CYS A 1 719 ? 8.235 16.121 -65.681 1.00 86.81 719 CYS A O 1
ATOM 5778 N N . SER A 1 720 ? 6.405 15.378 -64.597 1.00 86.00 720 SER A N 1
ATOM 5779 C CA . SER A 1 720 ? 7.103 14.407 -63.746 1.00 86.00 720 SER A CA 1
ATOM 5780 C C . SER A 1 720 ? 7.657 13.223 -64.554 1.00 86.00 720 SER A C 1
ATOM 5782 O O . SER A 1 720 ? 7.120 12.842 -65.594 1.00 86.00 720 SER A O 1
ATOM 5784 N N . GLY A 1 721 ? 8.782 12.667 -64.098 1.00 77.56 721 GLY A N 1
ATOM 5785 C CA . GLY A 1 721 ? 9.458 11.530 -64.731 1.00 77.56 721 GLY A CA 1
ATOM 5786 C C . GLY A 1 721 ? 9.642 10.332 -63.788 1.00 77.56 721 GLY A C 1
ATOM 5787 O O . GLY A 1 721 ? 9.329 10.421 -62.601 1.00 77.56 721 GLY A O 1
ATOM 5788 N N . PRO A 1 722 ? 10.214 9.212 -64.267 1.00 73.56 722 PRO A N 1
ATOM 5789 C CA . PRO A 1 722 ? 10.350 7.964 -63.498 1.00 73.56 722 PRO A CA 1
ATOM 5790 C C . PRO A 1 722 ? 11.090 8.103 -62.155 1.00 73.56 722 PRO A C 1
ATOM 5792 O O . PRO A 1 722 ? 10.825 7.358 -61.210 1.00 73.56 722 PRO A O 1
ATOM 5795 N N . SER A 1 723 ? 12.007 9.072 -62.041 1.00 79.50 723 SER A N 1
ATOM 5796 C CA . SER A 1 723 ? 12.703 9.378 -60.784 1.00 79.50 723 SER A CA 1
ATOM 5797 C C . SER A 1 723 ? 11.754 9.854 -59.677 1.00 79.50 723 SER A C 1
ATOM 5799 O O . SER A 1 723 ? 12.001 9.538 -58.513 1.00 79.50 723 SER A O 1
ATOM 5801 N N . TYR A 1 724 ? 10.678 10.575 -60.019 1.00 85.88 724 TYR A N 1
ATOM 5802 C CA . TYR A 1 724 ? 9.677 11.046 -59.058 1.00 85.88 724 TYR A CA 1
ATOM 5803 C C . TYR A 1 724 ? 8.967 9.872 -58.379 1.00 85.88 724 TYR A C 1
ATOM 5805 O O . TYR A 1 724 ? 8.985 9.761 -57.156 1.00 85.88 724 TYR A O 1
ATOM 5813 N N . GLU A 1 725 ? 8.448 8.931 -59.170 1.00 81.19 725 GLU A N 1
ATOM 5814 C CA . GLU A 1 725 ? 7.723 7.761 -58.660 1.00 81.19 725 GLU A CA 1
ATOM 5815 C C . GLU A 1 725 ? 8.573 6.890 -57.731 1.00 81.19 725 GLU A C 1
ATOM 5817 O O . GLU A 1 725 ? 8.098 6.372 -56.721 1.00 81.19 725 GLU A O 1
ATOM 5822 N N . ARG A 1 726 ? 9.871 6.775 -58.022 1.00 78.94 726 ARG A N 1
ATOM 5823 C CA . ARG A 1 726 ? 10.807 6.016 -57.188 1.00 78.94 726 ARG A CA 1
ATOM 5824 C C . ARG A 1 726 ? 11.110 6.705 -55.853 1.00 78.94 726 ARG A C 1
ATOM 5826 O O . ARG A 1 726 ? 11.349 6.024 -54.853 1.00 78.94 726 ARG A O 1
ATOM 5833 N N . LEU A 1 727 ? 11.180 8.038 -55.853 1.00 80.94 727 LEU A N 1
ATOM 5834 C CA . LEU A 1 727 ? 11.605 8.834 -54.699 1.00 80.94 727 LEU A CA 1
ATOM 5835 C C . LEU A 1 727 ? 10.444 9.315 -53.829 1.00 80.94 727 LEU A C 1
ATOM 5837 O O . LEU A 1 727 ? 10.688 9.596 -52.662 1.00 80.94 727 LEU A O 1
ATOM 5841 N N . ARG A 1 728 ? 9.201 9.343 -54.329 1.00 83.31 728 ARG A N 1
ATOM 5842 C CA . ARG A 1 728 ? 8.035 9.885 -53.605 1.00 83.31 728 ARG A CA 1
ATOM 5843 C C . ARG A 1 728 ? 7.848 9.319 -52.190 1.00 83.31 728 ARG A C 1
ATOM 5845 O O . ARG A 1 728 ? 7.523 10.068 -51.286 1.00 83.31 728 ARG A O 1
ATOM 5852 N N . ARG A 1 729 ? 8.152 8.034 -51.963 1.00 82.00 729 ARG A N 1
ATOM 5853 C CA . ARG A 1 729 ? 8.073 7.377 -50.636 1.00 82.00 729 ARG A CA 1
ATOM 5854 C C . ARG A 1 729 ? 9.113 7.869 -49.612 1.00 82.00 729 ARG A C 1
ATOM 5856 O O . ARG A 1 729 ? 9.047 7.546 -48.434 1.00 82.00 729 ARG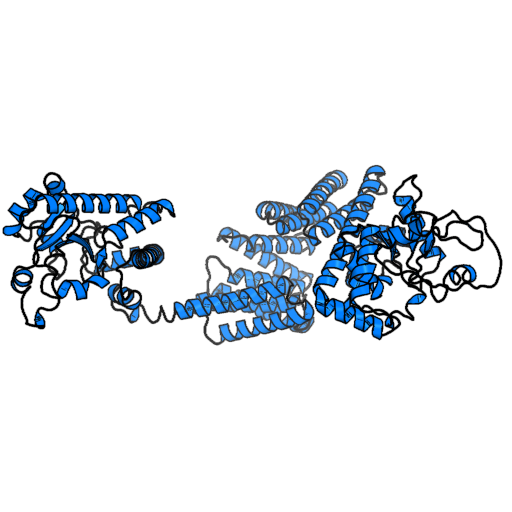 A O 1
ATOM 5863 N N . LYS A 1 730 ? 10.107 8.628 -50.072 1.00 82.19 730 LYS A N 1
ATOM 5864 C CA . LYS A 1 730 ? 11.189 9.223 -49.269 1.00 82.19 730 LYS A CA 1
ATOM 5865 C C . LYS A 1 730 ? 11.067 10.747 -49.178 1.00 82.19 730 LYS A C 1
ATOM 5867 O O . LYS A 1 730 ? 11.981 11.409 -48.687 1.00 82.19 730 LYS A O 1
ATOM 5872 N N . LEU A 1 731 ? 9.987 11.289 -49.734 1.00 88.12 731 LEU A N 1
ATOM 5873 C CA . LEU A 1 731 ? 9.705 12.708 -49.804 1.00 88.12 731 LEU A CA 1
ATOM 5874 C C . LEU A 1 731 ? 8.442 12.985 -49.005 1.00 88.12 731 LEU A C 1
ATOM 5876 O O . LEU A 1 731 ? 7.412 12.349 -49.210 1.00 88.12 731 LEU A O 1
ATOM 5880 N N . LEU A 1 732 ? 8.528 13.969 -48.127 1.00 92.19 732 LEU A N 1
ATOM 5881 C CA . LEU A 1 732 ? 7.423 14.411 -47.303 1.00 92.19 732 LEU A CA 1
ATOM 5882 C C . LEU A 1 732 ? 6.784 15.653 -47.935 1.00 92.19 732 LEU A C 1
ATOM 5884 O O . LEU A 1 732 ? 7.494 16.636 -48.172 1.00 92.19 732 LEU A O 1
ATOM 5888 N N . PRO A 1 733 ? 5.468 15.666 -48.201 1.00 94.69 733 PRO A N 1
ATOM 5889 C CA . PRO A 1 733 ? 4.780 16.888 -48.594 1.00 94.69 733 PRO A CA 1
ATOM 5890 C C . PRO A 1 733 ? 4.961 17.998 -47.554 1.00 94.69 733 PRO A C 1
ATOM 5892 O O . PRO A 1 733 ? 4.770 17.778 -46.359 1.00 94.69 733 PRO A O 1
ATOM 5895 N N . LEU A 1 734 ? 5.296 19.211 -48.006 1.00 95.06 734 LEU A N 1
ATOM 5896 C CA . LEU A 1 734 ? 5.493 20.367 -47.120 1.00 95.06 734 LEU A CA 1
ATOM 5897 C C . LEU A 1 734 ? 4.264 20.633 -46.235 1.00 95.06 734 LEU A C 1
ATOM 5899 O O . LEU A 1 734 ? 4.405 20.968 -45.064 1.00 95.06 734 LEU A O 1
ATOM 5903 N N . ASP A 1 735 ? 3.068 20.432 -46.781 1.00 94.94 735 ASP A N 1
ATOM 5904 C CA . ASP A 1 735 ? 1.806 20.643 -46.067 1.00 94.94 735 ASP A CA 1
ATOM 5905 C C . ASP A 1 735 ? 1.558 19.598 -44.976 1.00 94.94 735 ASP A C 1
ATOM 5907 O O . ASP A 1 735 ? 0.987 19.921 -43.936 1.00 94.94 735 ASP A O 1
ATOM 5911 N N . ASP A 1 736 ? 2.036 18.368 -45.174 1.00 95.31 736 ASP A N 1
ATOM 5912 C CA . ASP A 1 736 ? 1.997 17.334 -44.141 1.00 95.31 736 ASP A CA 1
ATOM 5913 C C . ASP A 1 736 ? 2.974 17.661 -43.008 1.00 95.31 736 ASP A C 1
ATOM 5915 O O . ASP A 1 736 ? 2.627 17.495 -41.840 1.00 95.31 736 ASP A O 1
ATOM 5919 N N . ALA A 1 737 ? 4.159 18.192 -43.332 1.00 93.88 737 ALA A N 1
ATOM 5920 C CA . ALA A 1 737 ? 5.102 18.656 -42.320 1.00 93.88 737 ALA A CA 1
ATOM 5921 C C . ALA A 1 737 ? 4.528 19.821 -41.498 1.00 93.88 737 ALA A C 1
ATOM 5923 O O . ALA A 1 737 ? 4.565 19.786 -40.270 1.00 93.88 737 ALA A O 1
ATOM 5924 N N . ILE A 1 738 ? 3.944 20.823 -42.167 1.00 95.69 738 ILE A N 1
ATOM 5925 C CA . ILE A 1 738 ? 3.279 21.961 -41.514 1.00 95.69 738 ILE A CA 1
ATOM 5926 C C . ILE A 1 738 ? 2.157 21.472 -40.594 1.00 95.69 738 ILE A C 1
ATOM 5928 O O . ILE A 1 738 ? 2.118 21.882 -39.438 1.00 95.69 738 ILE A O 1
ATOM 5932 N N . ARG A 1 739 ? 1.301 20.553 -41.063 1.00 95.31 739 ARG A N 1
ATOM 5933 C CA . ARG A 1 739 ? 0.206 19.989 -40.258 1.00 95.31 739 ARG A CA 1
ATOM 5934 C C . ARG A 1 739 ? 0.713 19.362 -38.958 1.00 95.31 739 ARG A C 1
ATOM 5936 O O . ARG A 1 739 ? 0.161 19.637 -37.898 1.00 95.31 739 ARG A O 1
ATOM 5943 N N . VAL A 1 740 ? 1.775 18.559 -39.025 1.00 92.88 740 VAL A N 1
ATOM 5944 C CA . VAL A 1 740 ? 2.351 17.930 -37.825 1.00 92.88 740 VAL A CA 1
ATOM 5945 C C . VAL A 1 740 ? 2.913 18.973 -36.863 1.00 92.88 740 VAL A C 1
ATOM 5947 O O . VAL A 1 740 ? 2.666 18.880 -35.666 1.00 92.88 740 VAL A O 1
ATOM 5950 N N . LEU A 1 741 ? 3.609 20.000 -37.356 1.00 90.81 741 LEU A N 1
ATOM 5951 C CA . LEU A 1 741 ? 4.125 21.059 -36.485 1.00 90.81 741 LEU A CA 1
ATOM 5952 C C . LEU A 1 741 ? 3.000 21.917 -35.873 1.00 90.81 741 LEU A C 1
ATOM 5954 O O . LEU A 1 741 ? 3.120 22.348 -34.729 1.00 90.81 741 LEU A O 1
ATOM 5958 N N . GLU A 1 742 ? 1.889 22.141 -36.580 1.00 92.94 742 GLU A N 1
ATOM 5959 C CA . GLU A 1 742 ? 0.695 22.788 -36.015 1.00 92.94 742 GLU A CA 1
ATOM 5960 C C . GLU A 1 742 ? 0.063 21.965 -34.885 1.00 92.94 742 GLU A C 1
ATOM 5962 O O . GLU A 1 742 ? -0.418 22.539 -33.906 1.00 92.94 742 GLU A O 1
ATOM 5967 N N . GLU A 1 743 ? 0.040 20.637 -35.020 1.00 90.94 743 GLU A N 1
ATOM 5968 C CA . GLU A 1 743 ? -0.399 19.725 -33.961 1.00 90.94 743 GLU A CA 1
ATOM 5969 C C . GLU A 1 743 ? 0.561 19.755 -32.772 1.00 90.94 743 GLU A C 1
ATOM 5971 O O . GLU A 1 743 ? 0.107 19.915 -31.643 1.00 90.94 743 GLU A O 1
ATOM 5976 N N . GLU A 1 744 ? 1.875 19.687 -33.009 1.00 88.06 744 GLU A N 1
ATOM 5977 C CA . GLU A 1 744 ? 2.890 19.776 -31.952 1.00 88.06 744 GLU A CA 1
ATOM 5978 C C . GLU A 1 744 ? 2.717 21.056 -31.127 1.00 88.06 744 GLU A C 1
ATOM 5980 O O . GLU A 1 744 ? 2.615 20.986 -29.905 1.00 88.06 744 GLU A O 1
ATOM 5985 N N . VAL A 1 745 ? 2.575 22.212 -31.783 1.00 86.62 745 VAL A N 1
ATOM 5986 C CA . VAL A 1 745 ? 2.363 23.506 -31.110 1.00 86.62 745 VAL A CA 1
ATOM 5987 C C . VAL A 1 745 ? 1.098 23.514 -30.235 1.00 86.62 745 VAL A C 1
ATOM 5989 O O . VAL A 1 745 ? 1.070 24.209 -29.219 1.00 86.62 745 VAL A O 1
ATOM 5992 N N . LYS A 1 746 ? 0.056 22.749 -30.593 1.00 84.12 746 LYS A N 1
ATOM 5993 C CA . LYS A 1 746 ? -1.211 22.665 -29.840 1.00 84.12 746 LYS A CA 1
ATOM 5994 C C . LYS A 1 746 ? -1.181 21.631 -28.713 1.00 84.12 746 LYS A C 1
ATOM 5996 O O . LYS A 1 746 ? -1.713 21.895 -27.640 1.00 84.12 746 LYS A O 1
ATOM 6001 N N . GLU A 1 747 ? -0.631 20.446 -28.971 1.00 76.25 747 GLU A N 1
ATOM 6002 C CA . GLU A 1 747 ? -0.678 19.286 -28.069 1.00 76.25 747 GLU A CA 1
ATOM 6003 C C . GLU A 1 747 ? 0.431 19.327 -27.012 1.00 76.25 747 GLU A C 1
ATOM 6005 O O . GLU A 1 747 ? 0.242 18.861 -25.887 1.00 76.25 747 GLU A O 1
ATOM 6010 N N . ARG A 1 748 ? 1.598 19.867 -27.374 1.00 61.41 748 ARG A N 1
ATOM 6011 C CA . ARG A 1 748 ? 2.786 19.959 -26.526 1.00 61.41 748 ARG A CA 1
ATOM 6012 C C . ARG A 1 748 ? 3.597 21.187 -26.951 1.00 61.41 748 ARG A C 1
ATOM 6014 O O . ARG A 1 748 ? 4.483 21.025 -27.792 1.00 61.41 748 ARG A O 1
ATOM 6021 N N . PRO A 1 749 ? 3.375 22.389 -26.386 1.00 58.91 749 PRO A N 1
ATOM 6022 C CA . PRO A 1 749 ? 4.327 23.481 -26.553 1.00 58.91 749 PRO A CA 1
ATOM 6023 C C . PRO A 1 749 ? 5.647 23.050 -25.894 1.00 58.91 749 PRO A C 1
ATOM 6025 O O . PRO A 1 749 ? 5.857 23.226 -24.700 1.00 58.91 749 PRO A O 1
ATOM 6028 N N . ARG A 1 750 ? 6.493 22.352 -26.655 1.00 56.78 750 ARG A N 1
ATOM 6029 C CA . ARG A 1 750 ? 7.864 22.033 -26.283 1.00 56.78 750 ARG A CA 1
ATOM 6030 C C . ARG A 1 750 ? 8.614 23.347 -26.447 1.00 56.78 750 ARG A C 1
ATOM 6032 O O . ARG A 1 750 ? 8.833 23.788 -27.577 1.00 56.78 750 ARG A O 1
ATOM 6039 N N . ASP A 1 751 ? 8.883 24.007 -25.325 1.00 54.94 751 ASP A N 1
ATOM 6040 C CA . ASP A 1 751 ? 9.757 25.175 -25.303 1.00 54.94 751 ASP A CA 1
ATOM 6041 C C . ASP A 1 751 ? 11.121 24.798 -25.899 1.00 54.94 751 ASP A C 1
ATOM 6043 O O . ASP A 1 751 ? 11.503 23.623 -25.906 1.00 54.94 751 ASP A O 1
ATOM 6047 N N . ALA A 1 752 ? 11.819 25.801 -26.435 1.00 54.72 752 ALA A N 1
ATOM 6048 C CA . ALA A 1 752 ? 13.192 25.671 -26.908 1.00 54.72 752 ALA A CA 1
ATOM 6049 C C . ALA A 1 752 ? 14.042 24.870 -25.903 1.00 54.72 752 ALA A C 1
ATOM 6051 O O . ALA A 1 752 ? 13.901 25.070 -24.690 1.00 54.72 752 ALA A O 1
ATOM 6052 N N . ARG A 1 753 ? 14.910 23.968 -26.385 1.00 53.44 753 ARG A N 1
ATOM 6053 C CA . ARG A 1 753 ? 15.927 23.373 -25.504 1.00 53.44 753 ARG A CA 1
ATOM 6054 C C . ARG A 1 753 ? 16.765 24.536 -24.928 1.00 53.44 753 ARG A C 1
ATOM 6056 O O . ARG A 1 753 ? 17.108 25.427 -25.705 1.00 53.44 753 ARG A O 1
ATOM 6063 N N . PRO A 1 754 ? 17.001 24.593 -23.602 1.00 34.47 754 PRO A N 1
ATOM 6064 C CA . PRO A 1 754 ? 17.736 25.692 -22.973 1.00 34.47 754 PRO A CA 1
ATOM 6065 C C . PRO A 1 754 ? 19.134 25.912 -23.544 1.00 34.47 754 PRO A C 1
ATOM 6067 O O . PRO A 1 754 ? 19.810 24.892 -23.812 1.00 34.47 754 PRO A O 1
#

InterPro domains:
  IPR011990 Tetratricopeptide-like helical domain superfamily [G3DSA:1.25.40.10] (241-412)
  IPR011990 Tetratricopeptide-like helical domain superfamily [G3DSA:1.25.40.10] (413-514)
  IPR011990 Tetratricopeptide-like helical domain superfamily [SSF48452] (269-404)
  IPR053137 Nucleotide-binding leucine-rich repeat (NLR)-like [PTHR46082] (267-493)

Radius of gyration: 41.14 Å; chains: 1; bounding box: 95×71×109 Å

Foldseek 3Di:
DVVVVVAPDDVPPPFDWQKDFPDPDDDDDDDDDDDDDDDDDDDDDAPLVVLVVPCDADPVRHRSHPDRALEEEQEDPPDDPVFQSLQVVVVVVVVVDPDGHIYGYGVVVVVVVCPVVDDPVCCLPRVLVNLLVSLHYEYEAPQLLAGVSLLALVSLVSLVSCVVNVGHYYYTGRPVSVVVVLVCLQPPVVSNVNNLVPRFNLNHDDPDPVVVCSSQVVCCVPVHRVRSSVSVSLSVLVNVLVVLVVVLVVCVVVPDPVCVSSSLSSLQSSLVSCLVSVNLVSSLVSLVVSLVVCCVVPNCLDPSNLVSLLSNLVSCVSVVVLVVSLVSLVSSLVSCCVNVNLLDLSNLVSLLVNLLSLLPDPPNDPVSLVSSLVSLVSSLVSCCVPVRCLPLVSLLSLLSSLLSLLNHPDHDPVSLVSSLVSLVSSLVSCCVPPNCLDPSNLSSLLSNLVSLQSVCCVPVVACDDDSNVVSLVSLVVSLVSCCVPVNCPDPVNVVSVVVNVVSVVVNVVVVVVVVVPPDVPVDPAPQRSCCVPQVFDAFLVSLLVLLVCCLPPNVVVNQVRCCVVVCADPVQFGDPDPPDAPPVLCCLVVVDDDPVQPVLLVLLPPCSVWKGKDDQDPCLLVCQVPPDCVSQQVHDQFNDKIKMATSRGGNCQQFLSSPQSQQFLVNSLVVLVSSVVSLQSSQVRPPPADHPVQWFWKWAGPPNSPHRGTITMTHRNVGGGSNNVVCSRRIYGSVSSSVSSVVCCVVPRPHGDD

Secondary structure (DSSP, 8-state):
-HHHHTTS--TT-S---EEE----S-----------------S---HHHHHHHT--B-TTS-BS--S--SEEEE--TTS-HHHHHHHHHHHHHHHT--S---EEE--HHHHGGGGGGS-HHHIIIIIHHHHHHH-EEEEE--STTS-GGGGBHHHHHHHHHHHHHT-EEEEE--HHHHHHHHHHHHH-HHHHHHHHHT--STT-B-SSHHHHHHHHHHHHHTT-HHHHHHHHHHHHHHHHHHHHHHHHHHHHHT--TTTHHHHHHHHHHHHHHHHHTT-HHHHHHHHHHH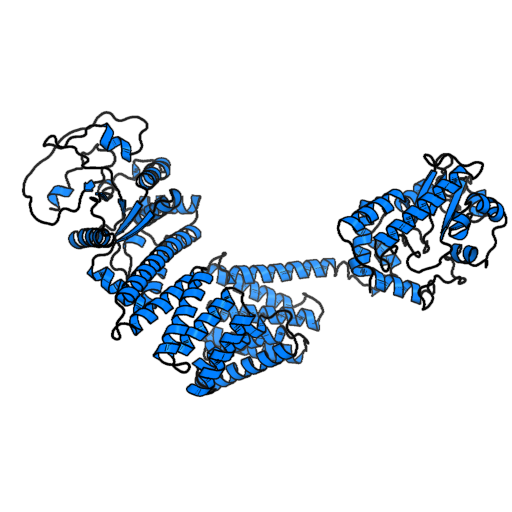HHHHHHHH-TTSHHHHHHHHHHHHHHHHTT-HHHHHHHHHHHHHHHHHHH-TTSHHHHHHHHHHHHHHHT-SS--HHHHHHHHHHHHHHHHHHHHHT-TTSHHHHHHHHHHHHHHTT-SS--HHHHHHHHHHHHHHHHHHHHHH-TTSHHHHHHHHHHHHHHHHHHHHHHS-S-SHHHHHHHHHHHHHHHHHHHHH-TTSHHHHHHHHHHHHHHHHHHHHHHHHHS-S-TTT-SSHHHHHHHH-S---SHHHHHHHHHHIIIIIHHHHHHHHHHTTSB-TTSBBP--SSTT-HHHHHHTTSS--TTHHHHHHTTGGGGGTEEEE---HHHHHGGG---GGGTTTS-SBSSEEEEEESS-BGGGS-TTTTTSSS-HHHHHHHHHHHHHHHHHHHHHSTTPPPGGGEEEEEE-TTTSS--S-EEEEEEGGGB-HHHHHHGGGEEEHHHHHHHHHHHHHH-------

pLDDT: mean 78.94, std 18.82, range [22.7, 97.88]

Sequence (754 aa):
MWTVLQWYMTRDAFIGGLCFKIIKPTTMFKGGKPCISAEEADELLSYAEVGFQQDLKDRRKQPAFIAMAHHFVSHAWRYNYNNFLDALATWDAQKGSDVTTYFWVDAFVVNQHIADTYPMEWWSTRFAQAVGDVGSTILVSMPWEDPAPLKRVWVIWEIFCVHQTGARFDIAMPKKELDGFRAALITSFTKVQTALSKVDVELSSAFHKSHQDMVHDEIRRTIGFTKLNEMVQLRMTRWLIGMATRELQSMKEHASEANWKDRMGLQDNLARMLRESGNFSGAEFYFKELLKEVEDKQGKEDAMTMSALNQLAVTLQKANHIDEAMERHRDCLQRRRQVLGENHEETLQSVSNLAVLLSLRRPLTVEIFDEARSLYSLAVKGREATIGAKDPRTLYTQSNFARFLSEAPEPSTQLFEESEQLHARAVENLTAALQQGHPLTLASLHNQACSWIDRCLFEEGSLKGPRVDKAVEQLRLVHKLRIEKLGKEHPDTQQTEKKISEISHLQKQMEKEGGNNANMEAFATWQDLFKAHFEEVSTAEQFKQVRSYMFDTGADLVFDDLLHAGFLDEDGMLTTGMQPYNFMARIITGDTVQRKCQIEQEYLGAHSSRFIIAHNKPESEDMWSSSDPSWLGKASMSKNHRFLAFKDLRWEFCNILAIGIDSGSAHGLAKLQEMKNAATHWVKHAPGWSPPDKTAFLLAVWPLTGVPCLHLHIVDLACSGPSYERLRRKLLPLDDAIRVLEEEVKERPRDARP

Organism: Symbiodinium pilosum (NCBI:txid2952)